Protein AF-A0A4Y7QBK2-F1 (afdb_monomer_lite)

Foldseek 3Di:
DDDDDDDDDDPPPDPVVLVVVLVVQPVCLVVVNFPPPDPVNLVVVCVVCDPVVLCQLQPDDQPLDPLLVVLVVLVVVLVPDPPRDVVSVVVSVVSVVVSVVPSSSLSVLLNSLLSLLNLCPDDDPDPVSVVSVVSSLLVLLCLLQPPSSCVSNDVSNVSSCVVLVPDPVSVVVSVVSVSVNSLVSQCPRDPVSVCVVVVVLVCCVVVPALCSLVPPVVLVNVLVCCVPPNLVVLVVQLLPADPSRQLLSVQVSCCCVVVVDDDPDSVSSSVSSVCVNPPQVLNRLLSSLLNHDLVNLLVCLVVAAAPQPPPPLSVVLVVVSVVDDPPDDDVVSSVSSNLRRNCWDADPQQSHGTHSDPVSCVVCCVVCVVVSVVSNVVVVCVVVPPDPD

Structure (mmCIF, N/CA/C/O backbone):
data_AF-A0A4Y7QBK2-F1
#
_entry.id   AF-A0A4Y7QBK2-F1
#
loop_
_atom_site.group_PDB
_atom_site.id
_atom_site.type_symbol
_atom_site.label_atom_id
_atom_site.label_alt_id
_atom_site.label_comp_id
_atom_site.label_asym_id
_atom_site.label_entity_id
_atom_site.label_seq_id
_atom_site.pdbx_PDB_ins_code
_atom_site.Cartn_x
_atom_site.Cartn_y
_atom_site.Cartn_z
_atom_site.occupancy
_atom_site.B_iso_or_equiv
_atom_site.auth_seq_id
_atom_site.auth_comp_id
_atom_site.auth_asym_id
_atom_site.auth_atom_id
_atom_site.pdbx_PDB_model_num
ATOM 1 N N . MET A 1 1 ? -23.574 -11.463 66.506 1.00 38.19 1 MET A N 1
ATOM 2 C CA . MET A 1 1 ? -23.018 -11.142 65.172 1.00 38.19 1 MET A CA 1
ATOM 3 C C . MET A 1 1 ? -23.576 -12.140 64.168 1.00 38.19 1 MET A C 1
ATOM 5 O O . MET A 1 1 ? -23.161 -13.287 64.180 1.00 38.19 1 MET A O 1
ATOM 9 N N . ILE A 1 2 ? -24.570 -11.736 63.372 1.00 32.25 2 ILE A N 1
ATOM 10 C CA . ILE A 1 2 ? -25.180 -12.556 62.313 1.00 32.25 2 ILE A CA 1
ATOM 11 C C . ILE A 1 2 ? -24.784 -11.908 60.986 1.00 32.25 2 ILE A C 1
ATOM 13 O O . ILE A 1 2 ? -25.242 -10.812 60.662 1.00 32.25 2 ILE A O 1
ATOM 17 N N . THR A 1 3 ? -23.888 -12.548 60.243 1.00 36.47 3 THR A N 1
ATOM 18 C CA . THR A 1 3 ? -23.420 -12.095 58.931 1.00 36.47 3 THR A CA 1
ATOM 19 C C . THR A 1 3 ? -24.475 -12.415 57.871 1.00 36.47 3 THR A C 1
ATOM 21 O O . THR A 1 3 ? -24.649 -13.552 57.438 1.00 36.47 3 THR A O 1
ATOM 24 N N . ARG A 1 4 ? -25.222 -11.389 57.446 1.00 37.47 4 ARG A N 1
ATOM 25 C CA . ARG A 1 4 ? -26.144 -11.468 56.304 1.00 37.47 4 ARG A CA 1
ATOM 26 C C . ARG A 1 4 ? -25.345 -11.596 55.003 1.00 37.47 4 ARG A C 1
ATOM 28 O O . ARG A 1 4 ? -24.789 -10.620 54.508 1.00 37.47 4 ARG A O 1
ATOM 35 N N . SER A 1 5 ? -25.334 -12.801 54.441 1.00 34.50 5 SER A N 1
ATOM 36 C CA . SER A 1 5 ? -24.890 -13.083 53.074 1.00 34.50 5 SER A CA 1
ATOM 37 C C . SER A 1 5 ? -25.795 -12.358 52.065 1.00 34.50 5 SER A C 1
ATOM 39 O O . SER A 1 5 ? -26.968 -12.698 51.893 1.00 34.50 5 SER A O 1
ATOM 41 N N . ARG A 1 6 ? -25.261 -11.318 51.410 1.00 38.34 6 ARG A N 1
ATOM 42 C CA . ARG A 1 6 ? -25.883 -10.674 50.245 1.00 38.34 6 ARG A CA 1
ATOM 43 C C . ARG A 1 6 ? -25.729 -11.606 49.040 1.00 38.34 6 ARG A C 1
ATOM 45 O O . ARG A 1 6 ? -24.693 -11.605 48.380 1.00 38.34 6 ARG A O 1
ATOM 52 N N . ARG A 1 7 ? -26.776 -12.371 48.719 1.00 33.22 7 ARG A N 1
ATOM 53 C CA . ARG A 1 7 ? -26.919 -13.010 47.401 1.00 33.22 7 ARG A CA 1
ATOM 54 C C . ARG A 1 7 ? -27.015 -11.914 46.333 1.00 33.22 7 ARG A C 1
ATOM 56 O O . ARG A 1 7 ? -28.041 -11.246 46.226 1.00 33.22 7 ARG A O 1
ATOM 63 N N . ARG A 1 8 ? -25.947 -11.728 45.550 1.00 33.84 8 ARG A N 1
ATOM 64 C CA . ARG A 1 8 ? -26.003 -11.009 44.268 1.00 33.84 8 ARG A CA 1
ATOM 65 C C . ARG A 1 8 ? -26.983 -11.759 43.362 1.00 33.84 8 ARG A C 1
ATOM 67 O O . ARG A 1 8 ? -26.766 -12.931 43.066 1.00 33.84 8 ARG A O 1
ATOM 74 N N . ARG A 1 9 ? -28.072 -11.102 42.957 1.00 33.62 9 ARG A N 1
ATOM 75 C CA . ARG A 1 9 ? -28.919 -11.581 41.858 1.00 33.62 9 ARG A CA 1
ATOM 76 C C . ARG A 1 9 ? -28.080 -11.498 40.583 1.00 33.62 9 ARG A C 1
ATOM 78 O O . ARG A 1 9 ? -27.661 -10.405 40.217 1.00 33.62 9 ARG A O 1
ATOM 85 N N . GLN A 1 10 ? -27.796 -12.636 39.955 1.00 33.88 10 GLN A N 1
ATOM 86 C CA . GLN A 1 10 ? -27.294 -12.648 38.584 1.00 33.88 10 GLN A CA 1
ATOM 87 C C . GLN A 1 10 ? -28.419 -12.156 37.657 1.00 33.88 10 GLN A C 1
ATOM 89 O O . GLN A 1 10 ? -29.551 -12.625 37.809 1.00 33.88 10 GLN A O 1
ATOM 94 N N . PRO A 1 11 ? -28.152 -11.219 36.734 1.00 37.84 11 PRO A N 1
ATOM 95 C CA . PRO A 1 11 ? -29.126 -10.827 35.725 1.00 37.84 11 PRO A CA 1
ATOM 96 C C . PRO A 1 11 ? -29.320 -11.999 34.754 1.00 37.84 11 PRO A C 1
ATOM 98 O O . PRO A 1 11 ? -28.398 -12.401 34.053 1.00 37.84 11 PRO A O 1
ATOM 101 N N . THR A 1 12 ? -30.515 -12.589 34.744 1.00 39.09 12 THR A N 1
ATOM 102 C CA . THR A 1 12 ? -30.873 -13.731 33.884 1.00 39.09 12 THR A CA 1
ATOM 103 C C . THR A 1 12 ? -31.540 -13.320 32.565 1.00 39.09 12 THR A C 1
ATOM 105 O O . THR A 1 12 ? -32.095 -14.167 31.869 1.00 39.09 12 THR A O 1
ATOM 108 N N . SER A 1 13 ? -31.473 -12.049 32.161 1.00 46.38 13 SER A N 1
ATOM 109 C CA . SER A 1 13 ? -32.094 -11.558 30.923 1.00 46.38 13 SER A CA 1
ATOM 110 C C . SER A 1 13 ? -31.051 -11.153 29.876 1.00 46.38 13 SER A C 1
ATOM 112 O O . SER A 1 13 ? -30.454 -10.092 30.010 1.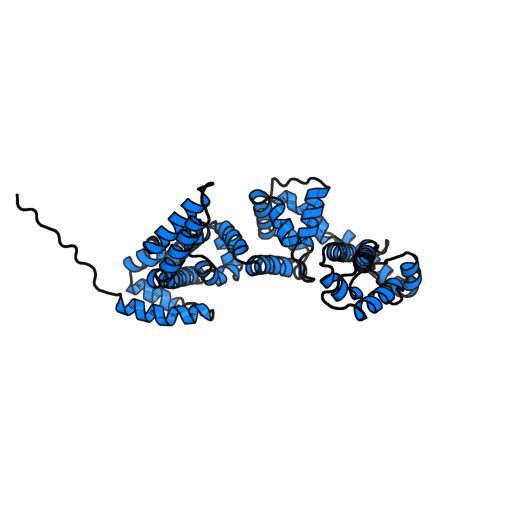00 46.38 13 SER A O 1
ATOM 114 N N . ASN A 1 14 ? -30.841 -12.009 28.861 1.00 47.62 14 ASN A N 1
ATOM 115 C CA . ASN A 1 14 ? -30.604 -11.679 27.429 1.00 47.62 14 ASN A CA 1
ATOM 116 C C . ASN A 1 14 ? -29.777 -12.704 26.634 1.00 47.62 14 ASN A C 1
ATOM 118 O O . ASN A 1 14 ? -29.721 -12.608 25.410 1.00 47.62 14 ASN A O 1
ATOM 122 N N . ILE A 1 15 ? -29.215 -13.738 27.267 1.00 43.50 15 ILE A N 1
ATOM 123 C CA . ILE A 1 15 ? -28.326 -14.703 26.580 1.00 43.50 15 ILE A CA 1
ATOM 124 C C . ILE A 1 15 ? -29.003 -15.366 25.359 1.00 43.50 15 ILE A C 1
ATOM 126 O O . ILE A 1 15 ? -28.366 -15.586 24.328 1.00 43.50 15 ILE A O 1
ATOM 130 N N . ALA A 1 16 ? -30.310 -15.643 25.429 1.00 40.91 16 ALA A N 1
ATOM 131 C CA . ALA A 1 16 ? -31.056 -16.256 24.326 1.00 40.91 16 ALA A CA 1
ATOM 132 C C . ALA A 1 16 ? -31.271 -15.315 23.121 1.00 40.91 16 ALA A C 1
ATOM 134 O O . ALA A 1 16 ? -31.260 -15.777 21.979 1.00 40.91 16 ALA A O 1
ATOM 135 N N . THR A 1 17 ? -31.434 -14.009 23.359 1.00 47.69 17 THR A N 1
ATOM 136 C CA . THR A 1 17 ? -31.611 -12.990 22.310 1.00 47.69 17 THR A CA 1
ATOM 137 C C . THR A 1 17 ? -30.287 -12.715 21.607 1.00 47.69 17 THR A C 1
ATOM 139 O O . THR A 1 17 ? -30.229 -12.729 20.377 1.00 47.69 17 THR A O 1
ATOM 142 N N . SER A 1 18 ? -29.199 -12.596 22.375 1.00 45.06 18 SER A N 1
ATOM 143 C CA . SER A 1 18 ? -27.847 -12.446 21.835 1.00 45.06 18 SER A CA 1
ATOM 144 C C . SER A 1 18 ? -27.492 -13.619 20.921 1.00 45.06 18 SER A C 1
ATOM 146 O O . SER A 1 18 ? -27.051 -13.406 19.801 1.00 45.06 18 SER A O 1
ATOM 148 N N . ARG A 1 19 ? -27.793 -14.868 21.303 1.00 47.50 19 ARG A N 1
ATOM 149 C CA . ARG A 1 19 ? -27.455 -16.048 20.482 1.00 47.50 19 ARG A CA 1
ATOM 150 C C . ARG A 1 19 ? -28.099 -16.047 19.086 1.00 47.50 19 ARG A C 1
ATOM 152 O O . ARG A 1 19 ? -27.470 -16.515 18.138 1.00 47.50 19 ARG A O 1
ATOM 159 N N . LYS A 1 20 ? -29.320 -15.514 18.945 1.00 52.66 20 LYS A N 1
ATOM 160 C CA . LYS A 1 20 ? -30.003 -15.373 17.643 1.00 52.66 20 LYS A CA 1
ATOM 161 C C . LYS A 1 20 ? -29.404 -14.254 16.789 1.00 52.66 20 LYS A C 1
ATOM 163 O O . LYS A 1 20 ? -29.222 -14.449 15.596 1.00 52.66 20 LYS A O 1
ATOM 168 N N . ILE A 1 21 ? -29.050 -13.122 17.400 1.00 53.66 21 ILE A N 1
ATOM 169 C CA . ILE A 1 21 ? -28.372 -12.012 16.709 1.00 53.66 21 ILE A CA 1
ATOM 170 C C . ILE A 1 21 ? -26.998 -12.474 16.198 1.00 53.66 21 ILE A C 1
ATOM 172 O O . ILE A 1 21 ? -26.663 -12.267 15.034 1.00 53.66 21 ILE A O 1
ATOM 176 N N . LEU A 1 22 ? -26.243 -13.185 17.040 1.00 53.84 22 LEU A N 1
ATOM 177 C CA . LEU A 1 22 ? -24.890 -13.664 16.744 1.00 53.84 22 LEU A CA 1
ATOM 178 C C . LEU A 1 22 ? -24.857 -14.712 15.611 1.00 53.84 22 LEU A C 1
ATOM 180 O O . LEU A 1 22 ? -23.899 -14.740 14.842 1.00 53.84 22 LEU A O 1
ATOM 184 N N . THR A 1 23 ? -25.899 -15.541 15.460 1.00 55.97 23 THR A N 1
ATOM 185 C CA . THR A 1 23 ? -25.953 -16.590 14.417 1.00 55.97 23 THR A CA 1
ATOM 186 C C . THR A 1 23 ? -26.227 -16.047 13.016 1.00 55.97 23 THR A C 1
ATOM 188 O O . THR A 1 23 ? -25.719 -16.606 12.048 1.00 55.97 23 THR A O 1
ATOM 191 N N . SER A 1 24 ? -26.980 -14.953 12.884 1.00 58.97 24 SER A N 1
ATOM 192 C CA . SER A 1 24 ? -27.168 -14.261 11.600 1.00 58.97 24 SER A CA 1
ATOM 193 C C . SER A 1 24 ? -26.052 -13.265 11.284 1.00 58.97 24 SER A C 1
ATOM 195 O O . SER A 1 24 ? -25.791 -12.998 10.116 1.00 58.97 24 SER A O 1
ATOM 197 N N . HIS A 1 25 ? -25.392 -12.721 12.310 1.00 61.09 25 HIS A N 1
ATOM 198 C CA . HIS A 1 25 ? -24.389 -11.671 12.157 1.00 61.09 25 HIS A CA 1
ATOM 199 C C . HIS A 1 25 ? -23.137 -12.134 11.419 1.00 61.09 25 HIS A C 1
ATOM 201 O O . HIS A 1 25 ? -22.712 -11.518 10.449 1.00 61.09 25 HIS A O 1
ATOM 207 N N . PHE A 1 26 ? -22.552 -13.236 11.884 1.00 60.88 26 PHE A N 1
ATOM 208 C CA . PHE A 1 26 ? -21.261 -13.698 11.391 1.00 60.88 26 PHE A CA 1
ATOM 209 C C . PHE A 1 26 ? -21.273 -14.021 9.882 1.00 60.88 26 PHE A C 1
ATOM 211 O O . PHE A 1 26 ? -20.387 -13.536 9.182 1.00 60.88 26 PHE A O 1
ATOM 218 N N . PRO A 1 27 ? -22.291 -14.718 9.329 1.00 62.53 27 PRO A N 1
ATOM 219 C CA . PRO A 1 27 ? -22.393 -14.912 7.883 1.00 62.53 27 PRO A CA 1
ATOM 220 C C . PRO A 1 27 ? -22.555 -13.609 7.096 1.00 62.53 27 PRO A C 1
ATOM 222 O O . PRO A 1 27 ? -21.986 -13.497 6.016 1.00 62.53 27 PRO A O 1
ATOM 225 N N . LEU A 1 28 ? -23.316 -12.637 7.619 1.00 62.62 28 LEU A N 1
ATOM 226 C CA . LEU A 1 28 ? -23.508 -11.337 6.969 1.00 62.62 28 LEU A CA 1
ATOM 227 C C . LEU A 1 28 ? -22.185 -10.573 6.904 1.00 62.62 28 LEU A C 1
ATOM 229 O O . LEU A 1 28 ? -21.773 -10.161 5.820 1.00 62.62 28 LEU A O 1
ATOM 233 N N . HIS A 1 29 ? -21.465 -10.506 8.024 1.00 64.12 29 HIS A N 1
ATOM 234 C CA . HIS A 1 29 ? -20.150 -9.885 8.064 1.00 64.12 29 HIS A CA 1
ATOM 235 C C . HIS A 1 29 ? -19.181 -10.554 7.069 1.00 64.12 29 HIS A C 1
ATOM 237 O O . HIS A 1 29 ? -18.544 -9.876 6.267 1.00 64.12 29 HIS A O 1
ATOM 243 N N . GLN A 1 30 ? -19.127 -11.893 7.035 1.00 57.00 30 GLN A N 1
ATOM 244 C CA . GLN A 1 30 ? -18.245 -12.640 6.125 1.00 57.00 30 GLN A CA 1
ATOM 245 C C . GLN A 1 30 ? -18.500 -12.376 4.635 1.00 57.00 30 GLN A C 1
ATOM 247 O O . GLN A 1 30 ? -17.576 -12.489 3.829 1.00 57.00 30 GLN A O 1
ATOM 252 N N . VAL A 1 31 ? -19.730 -12.026 4.247 1.00 50.41 31 VAL A N 1
ATOM 253 C CA . VAL A 1 31 ? -20.055 -11.653 2.858 1.00 50.41 31 VAL A CA 1
ATOM 254 C C . VAL A 1 31 ? -19.944 -10.144 2.604 1.00 50.41 31 VAL A C 1
ATOM 256 O O . VAL A 1 31 ? -20.394 -9.661 1.566 1.00 50.41 31 VAL A O 1
ATOM 259 N N . GLY A 1 32 ? -19.345 -9.393 3.534 1.00 47.16 32 GLY A N 1
ATOM 260 C CA . GLY A 1 32 ? -19.193 -7.939 3.452 1.00 47.16 32 GLY A CA 1
ATOM 261 C C . GLY A 1 32 ? -20.499 -7.171 3.670 1.00 47.16 32 GLY A C 1
ATOM 262 O O . GLY A 1 32 ? -20.589 -5.992 3.327 1.00 47.16 32 GLY A O 1
ATOM 263 N N . LEU A 1 33 ? -21.526 -7.831 4.212 1.00 48.09 33 LEU A N 1
ATOM 264 C CA . LEU A 1 33 ? -22.765 -7.204 4.652 1.00 48.09 33 LEU A CA 1
ATOM 265 C C . LEU A 1 33 ? -22.628 -6.890 6.141 1.00 48.09 33 LEU A C 1
ATOM 267 O O . LEU A 1 33 ? -22.992 -7.680 7.006 1.00 48.09 33 LEU A O 1
ATOM 271 N N . PHE A 1 34 ? -22.090 -5.711 6.433 1.00 58.44 34 PHE A N 1
ATOM 272 C CA . PHE A 1 34 ? -22.101 -5.151 7.782 1.00 58.44 34 PHE A CA 1
ATOM 273 C C . PHE A 1 34 ? -23.536 -5.093 8.310 1.00 58.44 34 PHE A C 1
ATOM 275 O O . PHE A 1 34 ? -24.490 -5.051 7.523 1.00 58.44 34 PHE A O 1
ATOM 282 N N . ILE A 1 35 ? -23.712 -5.035 9.632 1.00 61.97 35 ILE A N 1
ATOM 283 C CA . ILE A 1 35 ? -24.992 -4.602 10.196 1.00 61.97 35 ILE A CA 1
ATOM 284 C C . ILE A 1 35 ? -25.321 -3.223 9.608 1.00 61.97 35 ILE A C 1
ATOM 286 O O . ILE A 1 35 ? -24.827 -2.185 10.038 1.00 61.97 35 ILE A O 1
ATOM 290 N N . GLN A 1 36 ? -26.166 -3.217 8.580 1.00 59.84 36 GLN A N 1
ATOM 291 C CA . GLN A 1 36 ? -26.750 -2.018 8.006 1.00 59.84 36 GLN A CA 1
ATOM 292 C C . GLN A 1 36 ? -27.896 -1.602 8.924 1.00 59.84 36 GLN A C 1
ATOM 294 O O . GLN A 1 36 ? -29.076 -1.715 8.583 1.00 59.84 36 GLN A O 1
ATOM 299 N N . LEU A 1 37 ? -27.551 -1.176 10.141 1.00 70.12 37 LEU A N 1
ATOM 300 C CA . LEU A 1 37 ? -28.451 -0.307 10.877 1.00 70.12 37 LEU A CA 1
ATOM 301 C C . LEU A 1 37 ? -28.399 1.020 10.140 1.00 70.12 37 LEU A C 1
ATOM 303 O O . LEU A 1 37 ? -27.436 1.775 10.253 1.00 70.12 37 LEU A O 1
ATOM 307 N N . ASP A 1 38 ? -29.431 1.274 9.340 1.00 80.56 38 ASP A N 1
ATOM 308 C CA . ASP A 1 38 ? -29.695 2.634 8.909 1.00 80.56 38 ASP A CA 1
ATOM 309 C C . ASP A 1 38 ? -29.781 3.553 10.152 1.00 80.56 38 ASP A C 1
ATOM 311 O O . ASP A 1 38 ? -30.074 3.073 11.260 1.00 80.56 38 ASP A O 1
ATOM 315 N N . PRO A 1 39 ? -29.524 4.864 10.002 1.00 84.12 39 PRO A N 1
ATOM 316 C CA . PRO A 1 39 ? -29.501 5.784 11.136 1.00 84.12 39 PRO A CA 1
ATOM 317 C C . PRO A 1 39 ? -30.752 5.702 12.022 1.00 84.12 39 PRO A C 1
ATOM 319 O O . PRO A 1 39 ? -30.639 5.762 13.243 1.00 84.12 39 PRO A O 1
ATOM 322 N N . SER A 1 40 ? -31.933 5.465 11.435 1.00 86.75 40 SER A N 1
ATOM 323 C CA . SER A 1 40 ? -33.191 5.378 12.186 1.00 86.75 40 SER A CA 1
ATOM 324 C C . SER A 1 40 ? -33.262 4.143 13.089 1.00 86.75 40 SER A C 1
ATOM 326 O O . SER A 1 40 ? -33.734 4.224 14.223 1.00 86.75 40 SER A O 1
ATOM 328 N N . ARG A 1 41 ? -32.736 2.998 12.640 1.00 87.00 41 ARG A N 1
ATOM 329 C CA . ARG A 1 41 ? -32.658 1.786 13.469 1.00 87.00 41 ARG A CA 1
ATOM 330 C C . ARG A 1 41 ? -31.622 1.917 14.574 1.00 87.00 41 ARG A C 1
ATOM 332 O O . ARG A 1 41 ? -31.854 1.422 15.674 1.00 87.00 41 ARG A O 1
ATOM 339 N N . LEU A 1 42 ? -30.501 2.581 14.294 1.00 89.50 42 LEU A N 1
ATOM 340 C CA . LEU A 1 42 ? -29.463 2.837 15.289 1.00 89.50 42 LEU A CA 1
ATOM 341 C C . LEU A 1 42 ? -29.989 3.759 16.400 1.00 89.50 42 LEU A C 1
ATOM 343 O O . LEU A 1 42 ? -29.831 3.447 17.578 1.00 89.50 42 LEU A O 1
ATOM 347 N N . GLN A 1 43 ? -30.706 4.822 16.026 1.00 90.44 43 GLN A N 1
ATOM 348 C CA . GLN A 1 43 ? -31.422 5.700 16.956 1.00 90.44 43 GLN A CA 1
ATOM 349 C C . GLN A 1 43 ? -32.440 4.933 17.800 1.00 90.44 43 GLN A C 1
ATOM 351 O O . GLN A 1 43 ? -32.427 5.046 19.021 1.00 90.44 43 GLN A O 1
ATOM 356 N N . ALA A 1 44 ? -33.304 4.131 17.168 1.00 91.81 44 ALA A N 1
ATOM 357 C CA . ALA A 1 44 ? -34.321 3.358 17.878 1.00 91.81 44 ALA A CA 1
ATOM 358 C C . ALA A 1 44 ? -33.693 2.376 18.880 1.00 91.81 44 ALA A C 1
ATOM 360 O O . ALA A 1 44 ? -34.166 2.252 20.006 1.00 91.81 44 ALA A O 1
ATOM 361 N N . MET A 1 45 ? -32.595 1.722 18.491 1.00 92.75 45 MET A N 1
ATOM 362 C CA . MET A 1 45 ? -31.842 0.826 19.364 1.00 92.75 45 MET A CA 1
ATOM 363 C C . MET A 1 45 ? -31.268 1.571 20.578 1.00 92.75 45 MET A C 1
ATOM 365 O O . MET A 1 45 ? -31.402 1.092 21.702 1.00 92.75 45 MET A O 1
ATOM 369 N N . MET A 1 46 ? -30.667 2.744 20.368 1.00 94.81 46 MET A N 1
ATOM 370 C CA . MET A 1 46 ? -30.119 3.567 21.451 1.00 94.81 46 MET A CA 1
ATOM 371 C C . MET A 1 46 ? -31.208 4.139 22.361 1.00 94.81 46 MET A C 1
ATOM 373 O O . MET A 1 46 ? -31.034 4.160 23.576 1.00 94.81 46 MET A O 1
ATOM 377 N N . ALA A 1 47 ? -32.347 4.550 21.801 1.00 94.00 47 ALA A N 1
ATOM 378 C CA . ALA A 1 47 ? -33.483 5.053 22.566 1.00 94.00 47 ALA A CA 1
ATOM 379 C C . ALA A 1 47 ? -34.096 3.968 23.466 1.00 94.00 47 ALA A C 1
ATOM 381 O O . ALA A 1 47 ? -34.374 4.231 24.633 1.00 94.00 47 ALA A O 1
ATOM 382 N N . GLU A 1 48 ? -34.260 2.749 22.946 1.00 96.19 48 GLU A N 1
ATOM 383 C CA . GLU A 1 48 ? -34.786 1.610 23.709 1.00 96.19 48 GLU A CA 1
ATOM 384 C C . GLU A 1 48 ? -33.788 1.124 24.771 1.00 96.19 48 GLU A C 1
ATOM 386 O O . GLU A 1 48 ? -34.165 0.801 25.895 1.00 96.19 48 GLU A O 1
ATOM 391 N N . GLY A 1 49 ? -32.499 1.075 24.425 1.00 93.06 49 GLY A N 1
ATOM 392 C CA . GLY A 1 49 ? -31.445 0.624 25.332 1.00 93.06 49 GLY A CA 1
ATOM 393 C C . GLY A 1 49 ? -31.038 1.650 26.395 1.00 93.06 49 GLY A C 1
ATOM 394 O O . GLY A 1 49 ? -30.477 1.275 27.427 1.00 93.06 49 GLY A O 1
ATOM 395 N N . GLY A 1 50 ? -31.311 2.934 26.154 1.00 95.44 50 GLY A N 1
ATOM 396 C CA . GLY A 1 50 ? -31.001 4.034 27.059 1.00 95.44 50 GLY A CA 1
ATOM 397 C C . GLY A 1 50 ? -29.516 4.132 27.426 1.00 95.44 50 GLY A C 1
ATOM 398 O O . GLY A 1 50 ? -28.621 3.769 26.659 1.00 95.44 50 GLY A O 1
ATOM 399 N N . SER A 1 51 ? -29.249 4.624 28.640 1.00 95.38 51 SER A N 1
ATOM 400 C CA . SER A 1 51 ? -27.887 4.824 29.154 1.00 95.38 51 SER A CA 1
ATOM 401 C C . SER A 1 51 ? -27.090 3.529 29.296 1.00 95.38 51 SER A C 1
ATOM 403 O O . SER A 1 51 ? -25.871 3.553 29.154 1.00 95.38 51 SER A O 1
ATOM 405 N N . ASP A 1 52 ? -27.761 2.411 29.574 1.00 96.12 52 ASP A N 1
ATOM 406 C CA . ASP A 1 52 ? -27.100 1.124 29.804 1.00 96.12 52 ASP A CA 1
ATOM 407 C C . ASP A 1 52 ? -26.512 0.577 28.500 1.00 96.12 52 ASP A C 1
ATOM 409 O O . ASP A 1 52 ? -25.383 0.083 28.479 1.00 96.12 52 ASP A O 1
ATOM 413 N N . LEU A 1 53 ? -27.242 0.715 27.387 1.00 94.25 53 LEU A N 1
ATOM 414 C CA . LEU A 1 53 ? -26.736 0.314 26.079 1.00 94.25 53 LEU A CA 1
ATOM 415 C C . LEU A 1 53 ? -25.643 1.263 25.571 1.00 94.25 53 LEU A C 1
ATOM 417 O O . LEU A 1 53 ? -24.662 0.791 24.997 1.00 94.25 53 LEU A O 1
ATOM 421 N N . GLU A 1 54 ? -25.777 2.575 25.810 1.00 95.94 54 GLU A N 1
ATOM 422 C CA . GLU A 1 54 ? -24.708 3.537 25.503 1.00 95.94 54 GLU A CA 1
ATOM 423 C C . GLU A 1 54 ? -23.420 3.167 26.244 1.00 95.94 54 GLU A C 1
ATOM 425 O O . GLU A 1 54 ? -22.363 3.049 25.617 1.00 95.94 54 GLU A O 1
ATOM 430 N N . ALA A 1 55 ? -23.521 2.910 27.552 1.00 96.50 55 ALA A N 1
ATOM 431 C CA . ALA A 1 55 ? -22.387 2.507 28.367 1.00 96.50 55 ALA A CA 1
ATOM 432 C C . ALA A 1 55 ? -21.747 1.225 27.819 1.00 96.50 55 ALA A C 1
ATOM 434 O O . ALA A 1 55 ? -20.546 1.203 27.562 1.00 96.50 55 ALA A O 1
ATOM 435 N N . PHE A 1 56 ? -22.549 0.194 27.547 1.00 94.62 56 PHE A N 1
ATOM 436 C CA . PHE A 1 56 ? -22.073 -1.084 27.022 1.00 94.62 56 PHE A CA 1
ATOM 437 C C . PHE A 1 56 ? -21.352 -0.962 25.665 1.00 94.62 56 PHE A C 1
ATOM 439 O O . PHE A 1 56 ? -20.276 -1.531 25.467 1.00 94.62 56 PHE A O 1
ATOM 446 N N . LEU A 1 57 ? -21.931 -0.222 24.713 1.00 94.44 57 LEU A N 1
ATOM 447 C CA . LEU A 1 57 ? -21.401 -0.128 23.349 1.00 94.44 57 LEU A CA 1
ATOM 448 C C . LEU A 1 57 ? -20.202 0.816 23.231 1.00 94.44 57 LEU A C 1
ATOM 450 O O . LEU A 1 57 ? -19.289 0.545 22.443 1.00 94.44 57 LEU A O 1
ATOM 454 N N . LEU A 1 58 ? -20.216 1.926 23.974 1.00 95.88 58 LEU A N 1
ATOM 455 C CA . LEU A 1 58 ? -19.310 3.052 23.746 1.00 95.88 58 LEU A CA 1
ATOM 456 C C . LEU A 1 58 ? -18.314 3.273 24.889 1.00 95.88 58 LEU A C 1
ATOM 458 O O . LEU A 1 58 ? -17.153 3.589 24.614 1.00 95.88 58 LEU A O 1
ATOM 462 N N . ASP A 1 59 ? -18.704 3.051 26.145 1.00 95.75 59 ASP A N 1
ATOM 463 C CA . ASP A 1 59 ? -17.905 3.473 27.306 1.00 95.75 59 ASP A CA 1
ATOM 464 C C . ASP A 1 59 ? -17.172 2.310 27.999 1.00 95.75 59 ASP A C 1
ATOM 466 O O . ASP A 1 59 ? -15.980 2.407 28.301 1.00 95.75 59 ASP A O 1
ATOM 470 N N . GLU A 1 60 ? -17.842 1.180 28.218 1.00 94.94 60 GLU A N 1
ATOM 471 C CA . GLU A 1 60 ? -17.294 0.017 28.921 1.00 94.94 60 GLU A CA 1
ATOM 472 C C . GLU A 1 60 ? -16.232 -0.690 28.076 1.00 94.94 60 GLU A C 1
ATOM 474 O O . GLU A 1 60 ? -16.384 -0.765 26.865 1.00 94.94 60 GLU A O 1
ATOM 479 N N . PRO A 1 61 ? -15.136 -1.225 28.635 1.00 92.31 61 PRO A N 1
ATOM 480 C CA . PRO A 1 61 ? -14.180 -2.011 27.854 1.00 92.31 61 PRO A CA 1
ATOM 481 C C . PRO A 1 61 ? -14.849 -3.271 27.283 1.00 92.31 61 PRO A C 1
ATOM 483 O O . PRO A 1 61 ? -15.631 -3.917 27.975 1.00 92.31 61 PRO A O 1
ATOM 486 N N . VAL A 1 62 ? -14.525 -3.646 26.037 1.00 90.69 62 VAL A N 1
ATOM 487 C CA . VAL A 1 62 ? -15.053 -4.894 25.460 1.00 90.69 62 VAL A CA 1
ATOM 488 C C . VAL A 1 62 ? -14.593 -6.082 26.295 1.00 90.69 62 VAL A C 1
ATOM 490 O O . VAL A 1 62 ? -13.407 -6.215 26.621 1.00 90.69 62 VAL A O 1
ATOM 493 N N . ASP A 1 63 ? -15.538 -6.945 26.659 1.00 90.06 63 ASP A N 1
ATOM 494 C CA . ASP A 1 63 ? -15.190 -8.183 27.328 1.00 90.06 63 ASP A CA 1
ATOM 495 C C . ASP A 1 63 ? -14.638 -9.176 26.310 1.00 90.06 63 ASP A C 1
ATOM 497 O O . ASP A 1 63 ? -15.350 -9.754 25.495 1.00 90.06 63 ASP A O 1
ATOM 501 N N . VAL A 1 64 ? -13.325 -9.337 26.360 1.00 89.44 64 VAL A N 1
ATOM 502 C CA . VAL A 1 64 ? -12.569 -10.230 25.489 1.00 89.44 64 VAL A CA 1
ATOM 503 C C . VAL A 1 64 ? -12.548 -11.681 25.983 1.00 89.44 64 VAL A C 1
ATOM 505 O O . VAL A 1 64 ? -11.977 -12.540 25.321 1.00 89.44 64 VAL A O 1
ATOM 508 N N . GLY A 1 65 ? -13.136 -11.960 27.148 1.00 89.75 65 GLY A N 1
ATOM 509 C CA . GLY A 1 65 ? -13.119 -13.284 27.762 1.00 89.75 65 GLY A CA 1
ATOM 510 C C . GLY A 1 65 ? -11.781 -13.630 28.442 1.00 89.75 65 GLY A C 1
ATOM 511 O O . GLY A 1 65 ? -10.724 -13.076 28.117 1.00 89.75 65 GLY A O 1
ATOM 512 N N . PRO A 1 66 ? -11.794 -14.532 29.440 1.00 90.19 66 PRO A N 1
ATOM 513 C CA . PRO A 1 66 ? -10.599 -14.887 30.204 1.00 90.19 66 PRO A CA 1
ATOM 514 C C . PRO A 1 66 ? -9.571 -15.663 29.370 1.00 90.19 66 PRO A C 1
ATOM 516 O O . PRO A 1 66 ? -8.377 -15.428 29.524 1.00 90.19 66 PRO A O 1
ATOM 519 N N . TRP A 1 67 ? -10.016 -16.535 28.458 1.00 89.88 67 TRP A N 1
ATOM 520 C CA . TRP A 1 67 ? -9.120 -17.363 27.645 1.00 89.88 67 TRP A CA 1
ATOM 521 C C . TRP A 1 67 ? -8.303 -16.549 26.647 1.00 89.88 67 TRP A C 1
ATOM 523 O O . TRP A 1 67 ? -7.110 -16.791 26.519 1.00 89.88 67 TRP A O 1
ATOM 533 N N . ARG A 1 68 ? -8.888 -15.530 26.004 1.00 90.75 68 ARG A N 1
ATOM 534 C CA . ARG A 1 68 ? -8.129 -14.646 25.103 1.00 90.75 68 ARG A CA 1
ATOM 535 C C . ARG A 1 68 ? -7.144 -13.759 25.858 1.00 90.75 68 ARG A C 1
ATOM 537 O O . ARG A 1 68 ? -6.038 -13.547 25.376 1.00 90.75 68 ARG A O 1
ATOM 544 N N . ARG A 1 69 ? -7.503 -13.277 27.059 1.00 92.44 69 ARG A N 1
ATOM 545 C CA . ARG A 1 69 ? -6.546 -12.559 27.929 1.00 92.44 69 ARG A CA 1
ATOM 546 C C . ARG A 1 69 ? -5.373 -13.451 28.309 1.00 92.44 69 ARG A C 1
ATOM 548 O O . ARG A 1 69 ? -4.241 -12.985 28.297 1.00 92.44 69 ARG A O 1
ATOM 555 N N . TYR A 1 70 ? -5.659 -14.707 28.640 1.00 94.19 70 TYR A N 1
ATOM 556 C CA . TYR A 1 70 ? -4.640 -15.678 29.005 1.00 94.19 70 TYR A CA 1
ATOM 557 C C . TYR A 1 70 ? -3.744 -16.045 27.817 1.00 94.19 70 TYR A C 1
ATOM 559 O O . TYR A 1 70 ? -2.528 -16.015 27.960 1.00 94.19 70 TYR A O 1
ATOM 567 N N . ALA A 1 71 ? -4.325 -16.279 26.635 1.00 93.06 71 ALA A N 1
ATOM 568 C CA . ALA A 1 71 ? -3.581 -16.506 25.397 1.00 93.06 71 ALA A CA 1
ATOM 569 C C . ALA A 1 71 ? -2.637 -15.338 25.082 1.00 93.06 71 ALA A C 1
ATOM 571 O O . ALA A 1 71 ? -1.450 -15.555 24.866 1.00 93.06 71 ALA A O 1
ATOM 572 N N . TYR A 1 72 ? -3.145 -14.101 25.149 1.00 93.56 72 TYR A N 1
ATOM 573 C CA . TYR A 1 72 ? -2.328 -12.903 24.960 1.00 93.56 72 TYR A CA 1
ATOM 574 C C . TYR A 1 72 ? -1.182 -12.830 25.977 1.00 93.56 72 TYR A C 1
ATOM 576 O O . TYR A 1 72 ? -0.053 -12.528 25.609 1.00 93.56 72 TYR A O 1
ATOM 584 N N . GLN A 1 73 ? -1.447 -13.105 27.258 1.00 95.94 73 GLN A N 1
ATOM 585 C CA . GLN A 1 73 ? -0.410 -13.084 28.294 1.00 95.94 73 GLN A CA 1
ATOM 586 C C . GLN A 1 73 ? 0.682 -14.121 28.028 1.00 95.94 73 GLN A C 1
ATOM 588 O O . GLN A 1 73 ? 1.846 -13.740 28.015 1.00 95.94 73 GLN A O 1
ATOM 593 N N . ILE A 1 74 ? 0.315 -15.373 27.734 1.00 96.12 74 ILE A N 1
ATOM 594 C CA . ILE A 1 74 ? 1.291 -16.425 27.420 1.00 96.12 74 ILE A CA 1
ATOM 595 C C . ILE A 1 74 ? 2.122 -16.050 26.197 1.00 96.12 74 ILE A C 1
ATOM 597 O O . ILE A 1 74 ? 3.339 -16.161 26.245 1.00 96.12 74 ILE A O 1
ATOM 601 N N . GLU A 1 75 ? 1.500 -15.575 25.119 1.00 93.56 75 GLU A N 1
ATOM 602 C CA . GLU A 1 75 ? 2.244 -15.166 23.926 1.00 93.56 75 GLU A CA 1
ATOM 603 C C . GLU A 1 75 ? 3.241 -14.041 24.247 1.00 93.56 75 GLU A C 1
ATOM 605 O O . GLU A 1 75 ? 4.397 -14.101 23.836 1.00 93.56 75 GLU A O 1
ATOM 610 N N . ARG A 1 76 ? 2.833 -13.040 25.043 1.00 93.38 76 ARG A N 1
ATOM 611 C CA . ARG A 1 76 ? 3.740 -11.971 25.489 1.00 93.38 76 ARG A CA 1
ATOM 612 C C . ARG A 1 76 ? 4.852 -12.485 26.404 1.00 93.38 76 ARG A C 1
ATOM 614 O O . ARG A 1 76 ? 5.931 -11.899 26.382 1.00 93.38 76 ARG A O 1
ATOM 621 N N . ASP A 1 77 ? 4.588 -13.495 27.225 1.00 94.81 77 ASP A N 1
ATOM 622 C CA . ASP A 1 77 ? 5.587 -14.092 28.111 1.00 94.81 77 ASP A CA 1
ATOM 623 C C . ASP A 1 77 ? 6.618 -14.880 27.287 1.00 94.81 77 ASP A C 1
ATOM 625 O O . ASP A 1 77 ? 7.812 -14.625 27.425 1.00 94.81 77 ASP A O 1
ATOM 629 N N . VAL A 1 78 ? 6.167 -15.702 26.330 1.00 93.00 78 VAL A N 1
ATOM 630 C CA . VAL A 1 78 ? 7.023 -16.442 25.381 1.00 93.00 78 VAL A CA 1
ATOM 631 C C . VAL A 1 78 ? 7.853 -15.504 24.502 1.00 93.00 78 VAL A C 1
ATOM 633 O O . VAL A 1 78 ? 9.026 -15.760 24.264 1.00 93.00 78 VAL A O 1
ATOM 636 N N . GLU A 1 79 ? 7.287 -14.396 24.019 1.00 85.88 79 GLU A N 1
ATOM 637 C CA . GLU A 1 79 ? 8.041 -13.425 23.212 1.00 85.88 79 GLU A CA 1
ATOM 638 C C . GLU A 1 79 ? 9.117 -12.662 24.001 1.00 85.88 79 GLU A C 1
ATOM 640 O O . GLU A 1 79 ? 10.067 -12.152 23.404 1.00 85.88 79 GLU A O 1
ATOM 645 N N . ARG A 1 80 ? 8.946 -12.509 25.320 1.00 88.81 80 ARG A N 1
ATOM 646 C CA . ARG A 1 80 ? 9.900 -11.793 26.185 1.00 88.81 80 ARG A CA 1
ATOM 647 C C . ARG A 1 80 ? 10.990 -12.693 26.739 1.00 88.81 80 ARG A C 1
ATOM 649 O O . ARG A 1 80 ? 12.026 -12.170 27.144 1.00 88.81 80 ARG A O 1
ATOM 656 N N . ASP A 1 81 ? 10.731 -13.989 26.816 1.00 92.38 81 ASP A N 1
ATOM 657 C CA . ASP A 1 81 ? 11.683 -14.959 27.320 1.00 92.38 81 ASP A CA 1
ATOM 658 C C . ASP A 1 81 ? 12.658 -15.368 26.206 1.00 92.38 81 ASP A C 1
ATOM 660 O O . ASP A 1 81 ? 12.294 -16.003 25.218 1.00 92.38 81 ASP A O 1
ATOM 664 N N . GLU A 1 82 ? 13.920 -14.961 26.352 1.00 89.00 82 GLU A N 1
ATOM 665 C CA . GLU A 1 82 ? 14.985 -15.301 25.403 1.00 89.00 82 GLU A CA 1
ATOM 666 C C . GLU A 1 82 ? 15.341 -16.798 25.437 1.00 89.00 82 GLU A C 1
ATOM 668 O O . GLU A 1 82 ? 15.921 -17.301 24.471 1.00 89.00 82 GLU A O 1
ATOM 673 N N . GLU A 1 83 ? 14.995 -17.500 26.523 1.00 90.62 83 GLU A N 1
ATOM 674 C CA . GLU A 1 83 ? 15.204 -18.939 26.697 1.00 90.62 83 GLU A CA 1
ATOM 675 C C . GLU A 1 83 ? 13.996 -19.776 26.249 1.00 90.62 83 GLU A C 1
ATOM 677 O O . GLU A 1 83 ? 14.118 -21.000 26.210 1.00 90.62 83 GLU A O 1
ATOM 682 N N . ALA A 1 84 ? 12.875 -19.148 25.861 1.00 86.94 84 ALA A N 1
ATOM 683 C CA . ALA A 1 84 ? 11.674 -19.863 25.433 1.00 86.94 84 ALA A CA 1
ATOM 684 C C . ALA A 1 84 ? 11.966 -20.827 24.278 1.00 86.94 84 ALA A C 1
ATOM 686 O O . ALA A 1 84 ? 12.463 -20.435 23.207 1.00 86.94 84 ALA A O 1
ATOM 687 N N . ASP A 1 85 ? 11.605 -22.088 24.488 1.00 90.25 85 ASP A N 1
ATOM 688 C CA . ASP A 1 85 ? 11.848 -23.161 23.538 1.00 90.25 85 ASP A CA 1
ATOM 689 C C . ASP A 1 85 ? 10.622 -23.436 22.649 1.00 90.25 85 ASP A C 1
ATOM 691 O O . ASP A 1 85 ? 9.680 -22.640 22.548 1.00 90.25 85 ASP A O 1
ATOM 695 N N . ASP A 1 86 ? 10.672 -24.530 21.892 1.00 93.06 86 ASP A N 1
ATOM 696 C CA . ASP A 1 86 ? 9.566 -24.897 21.014 1.00 93.06 86 ASP A CA 1
ATOM 697 C C . ASP A 1 86 ? 8.346 -25.406 21.805 1.00 93.06 86 ASP A C 1
ATOM 699 O O . ASP A 1 86 ? 7.220 -25.177 21.360 1.00 93.06 86 ASP A O 1
ATOM 703 N N . ASP A 1 87 ? 8.529 -26.013 22.984 1.00 93.50 87 ASP A N 1
ATOM 704 C CA . ASP A 1 87 ? 7.430 -26.508 23.822 1.00 93.50 87 ASP A CA 1
ATOM 705 C C . ASP A 1 87 ? 6.615 -25.339 24.398 1.00 93.50 87 ASP A C 1
ATOM 707 O O . ASP A 1 87 ? 5.379 -25.376 24.381 1.00 93.50 87 ASP A O 1
ATOM 711 N N . ASP A 1 88 ? 7.278 -24.252 24.806 1.00 94.25 88 ASP A N 1
ATOM 712 C CA . ASP A 1 88 ? 6.615 -23.014 25.234 1.00 94.25 88 ASP A CA 1
ATOM 713 C C . ASP A 1 88 ? 5.747 -22.412 24.117 1.00 94.25 88 ASP A C 1
ATOM 715 O O . ASP A 1 88 ? 4.602 -21.994 24.338 1.00 94.25 88 ASP A O 1
ATOM 719 N N . ARG A 1 89 ? 6.262 -22.416 22.881 1.00 91.75 89 ARG A N 1
ATOM 720 C CA . ARG A 1 89 ? 5.543 -21.924 21.694 1.00 91.75 89 ARG A CA 1
ATOM 721 C C . ARG A 1 89 ? 4.372 -22.826 21.318 1.00 91.75 89 ARG A C 1
ATOM 723 O O . ARG A 1 89 ? 3.321 -22.312 20.931 1.00 91.75 89 ARG A O 1
ATOM 730 N N . PHE A 1 90 ? 4.518 -24.146 21.447 1.00 93.31 90 PHE A N 1
ATOM 731 C CA . PHE A 1 90 ? 3.411 -25.085 21.252 1.00 93.31 90 PHE A CA 1
ATOM 732 C C . PHE A 1 90 ? 2.317 -24.869 22.295 1.00 93.31 90 PHE A C 1
ATOM 734 O O . PHE A 1 90 ? 1.148 -24.757 21.931 1.00 93.31 90 PHE A O 1
ATOM 741 N N . ASN A 1 91 ? 2.679 -24.699 23.567 1.00 94.56 91 ASN A N 1
ATOM 742 C CA . ASN A 1 91 ? 1.713 -24.394 24.618 1.00 94.56 91 ASN A CA 1
ATOM 743 C C . ASN A 1 91 ? 0.984 -23.060 24.362 1.00 94.56 91 ASN A C 1
ATOM 745 O O . ASN A 1 91 ? -0.238 -22.985 24.502 1.00 94.56 91 ASN A O 1
ATOM 749 N N . ALA A 1 92 ? 1.698 -22.017 23.926 1.00 93.81 92 ALA A N 1
ATOM 750 C CA . ALA A 1 92 ? 1.080 -20.752 23.522 1.00 93.81 92 ALA A CA 1
ATOM 751 C C . ALA A 1 92 ? 0.071 -20.942 22.377 1.00 93.81 92 ALA A C 1
ATOM 753 O O . ALA A 1 92 ? -1.048 -20.423 22.440 1.00 93.81 92 ALA A O 1
ATOM 754 N N . SER A 1 93 ? 0.437 -21.736 21.367 1.00 93.62 93 SER A N 1
ATOM 755 C CA . SER A 1 93 ? -0.434 -22.081 20.241 1.00 93.62 93 SER A CA 1
ATOM 756 C C . SER A 1 93 ? -1.690 -22.839 20.691 1.00 93.62 93 SER A C 1
ATOM 758 O O . SER A 1 93 ? -2.795 -22.472 20.291 1.00 93.62 93 SER A O 1
ATOM 760 N N . ASP A 1 94 ? -1.556 -23.834 21.571 1.00 94.88 94 ASP A N 1
ATOM 761 C CA . ASP A 1 94 ? -2.680 -24.616 22.107 1.00 94.88 94 ASP A CA 1
ATOM 762 C C . ASP A 1 94 ? -3.662 -23.742 22.902 1.00 94.88 94 ASP A C 1
ATOM 764 O O . ASP A 1 94 ? -4.886 -23.900 22.826 1.00 94.88 94 ASP A O 1
ATOM 768 N N . VAL A 1 95 ? -3.142 -22.792 23.685 1.00 94.69 95 VAL A N 1
ATOM 769 C CA . VAL A 1 95 ? -3.981 -21.835 24.415 1.00 94.69 95 VAL A CA 1
ATOM 770 C C . VAL A 1 95 ? -4.675 -20.876 23.448 1.00 94.69 95 VAL A C 1
ATOM 772 O O . VAL A 1 95 ? -5.847 -20.552 23.658 1.00 94.69 95 VAL A O 1
ATOM 775 N N . HIS A 1 96 ? -4.003 -20.457 22.375 1.00 90.94 96 HIS A N 1
ATOM 776 C CA . HIS A 1 96 ? -4.608 -19.628 21.337 1.00 90.94 96 HIS A CA 1
ATOM 777 C C . HIS A 1 96 ? -5.738 -20.369 20.598 1.00 90.94 96 HIS A C 1
ATOM 779 O O . HIS A 1 96 ? -6.792 -19.782 20.341 1.00 90.94 96 HIS A O 1
ATOM 785 N N . GLU A 1 97 ? -5.574 -21.664 20.311 1.00 90.00 97 GLU A N 1
ATOM 786 C CA . GLU A 1 97 ? -6.627 -22.501 19.723 1.00 90.00 97 GLU A CA 1
ATOM 787 C C . GLU A 1 97 ? -7.857 -22.574 20.641 1.00 90.00 97 GLU A C 1
ATOM 789 O O . GLU A 1 97 ? -8.966 -22.244 20.215 1.00 90.00 97 GLU A O 1
ATOM 794 N N . LYS A 1 98 ? -7.659 -22.858 21.936 1.00 89.38 98 LYS A N 1
ATOM 795 C CA . LYS A 1 98 ? -8.742 -22.850 22.941 1.00 89.38 98 LYS A CA 1
ATOM 796 C C . LYS A 1 98 ? -9.411 -21.486 23.082 1.00 89.38 98 LYS A C 1
ATOM 798 O O . LYS A 1 98 ? -10.624 -21.396 23.252 1.00 89.38 98 LYS A O 1
ATOM 803 N N . ALA A 1 99 ? -8.646 -20.401 22.998 1.00 89.50 99 ALA A N 1
ATOM 804 C CA . ALA A 1 99 ? -9.197 -19.050 23.003 1.00 89.50 99 ALA A CA 1
ATOM 805 C C . ALA A 1 99 ? -10.042 -18.755 21.746 1.00 89.50 99 ALA A C 1
ATOM 807 O O . ALA A 1 99 ? -10.979 -17.949 21.797 1.00 89.50 99 ALA A O 1
ATOM 808 N N . GLY A 1 100 ? -9.752 -19.430 20.630 1.00 84.19 100 GLY A N 1
ATOM 809 C CA . GLY A 1 100 ? -10.569 -19.441 19.418 1.00 84.19 100 GLY A CA 1
ATOM 810 C C . GLY A 1 100 ? -11.946 -20.083 19.614 1.00 84.19 100 GLY A C 1
ATOM 811 O O . GLY A 1 100 ? -12.911 -19.645 18.986 1.00 84.19 100 GLY A O 1
ATOM 812 N N . GLU A 1 101 ? -12.069 -21.045 20.533 1.00 85.25 101 GLU A N 1
ATOM 813 C CA . GLU A 1 101 ? -13.339 -21.704 20.870 1.00 85.25 101 GLU A CA 1
ATOM 814 C C . GLU A 1 101 ? -14.290 -20.811 21.692 1.00 85.25 101 GLU A C 1
ATOM 816 O O . GLU A 1 101 ? -15.495 -21.079 21.746 1.00 85.25 101 GLU A O 1
ATOM 821 N N . ASP A 1 102 ? -13.798 -19.710 22.283 1.00 82.06 102 ASP A N 1
ATOM 822 C CA . ASP A 1 102 ? -14.632 -18.676 22.915 1.00 82.06 102 ASP A CA 1
ATOM 823 C C . ASP A 1 102 ? -15.323 -17.803 21.850 1.00 82.06 102 ASP A C 1
ATOM 825 O O . ASP A 1 102 ? -15.016 -16.624 21.622 1.00 82.06 102 ASP A O 1
ATOM 829 N N . LEU A 1 103 ? -16.275 -18.429 21.156 1.00 77.44 103 LEU A N 1
ATOM 830 C CA . LEU A 1 103 ? -17.057 -17.830 20.078 1.00 77.44 103 LEU A CA 1
ATOM 831 C C . LEU A 1 103 ? -17.903 -16.648 20.566 1.00 77.44 103 LEU A C 1
ATOM 833 O O . LEU A 1 103 ? -18.206 -15.753 19.782 1.00 77.44 103 LEU A O 1
ATOM 837 N N . ALA A 1 104 ? -18.299 -16.621 21.842 1.00 76.69 104 ALA A N 1
ATOM 838 C CA . ALA A 1 104 ? -19.149 -15.557 22.369 1.00 76.69 104 ALA A CA 1
ATOM 839 C C . ALA A 1 104 ? -18.400 -14.220 22.402 1.00 76.69 104 ALA A C 1
ATOM 841 O O . ALA A 1 104 ? -18.903 -13.235 21.859 1.00 76.69 104 ALA A O 1
ATOM 842 N N . ALA A 1 105 ? -17.185 -14.206 22.962 1.00 77.44 105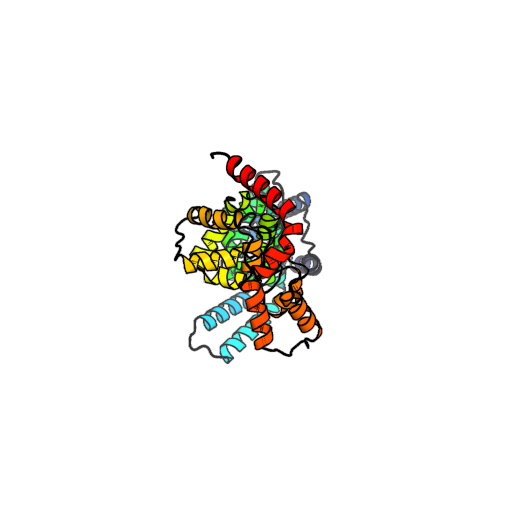 ALA A N 1
ATOM 843 C CA . ALA A 1 105 ? -16.329 -13.024 22.938 1.00 77.44 105 ALA A CA 1
ATOM 844 C C . ALA A 1 105 ? -15.984 -12.625 21.495 1.00 77.44 105 ALA A C 1
ATOM 846 O O . ALA A 1 105 ? -16.079 -11.453 21.132 1.00 77.44 105 ALA A O 1
ATOM 847 N N . HIS A 1 106 ? -15.665 -13.606 20.642 1.00 79.38 106 HIS A N 1
ATOM 848 C CA . HIS A 1 106 ? -15.303 -13.350 19.248 1.00 79.38 106 HIS A CA 1
ATOM 849 C C . HIS A 1 106 ? -16.426 -12.686 18.441 1.00 79.38 106 HIS A C 1
ATOM 851 O O . HIS A 1 106 ? -16.198 -11.681 17.773 1.00 79.38 106 HIS A O 1
ATOM 857 N N . ILE A 1 107 ? -17.653 -13.209 18.499 1.00 81.81 107 ILE A N 1
ATOM 858 C CA . ILE A 1 107 ? -18.760 -12.651 17.712 1.00 81.81 107 ILE A CA 1
ATOM 859 C C . ILE A 1 107 ? -19.207 -11.297 18.287 1.00 81.81 107 ILE A C 1
ATOM 861 O O . ILE A 1 107 ? -19.615 -10.411 17.534 1.00 81.81 107 ILE A O 1
ATOM 865 N N . LEU A 1 108 ? -19.090 -11.096 19.603 1.00 84.94 108 LEU A N 1
ATOM 866 C CA . LEU A 1 108 ? -19.416 -9.814 20.221 1.00 84.94 108 LEU A CA 1
ATOM 867 C C . LEU A 1 108 ? -18.510 -8.681 19.714 1.00 84.94 108 LEU A C 1
ATOM 869 O O . LEU A 1 108 ? -18.988 -7.568 19.511 1.00 84.94 108 LEU A O 1
ATOM 873 N N . ILE A 1 109 ? -17.235 -8.972 19.450 1.00 86.12 109 ILE A N 1
ATOM 874 C CA . ILE A 1 109 ? -16.292 -8.011 18.863 1.00 86.12 109 ILE A CA 1
ATOM 875 C C . ILE A 1 109 ? -16.785 -7.528 17.503 1.00 86.12 109 ILE A C 1
ATOM 877 O O . ILE A 1 109 ? -16.833 -6.323 17.276 1.00 86.12 109 ILE A O 1
ATOM 881 N N . TRP A 1 110 ? -17.183 -8.449 16.623 1.00 85.56 110 TRP A N 1
ATOM 882 C CA . TRP A 1 110 ? -17.722 -8.100 15.310 1.00 85.56 110 TRP A CA 1
ATOM 883 C C . TRP A 1 110 ? -18.941 -7.186 15.435 1.00 85.56 110 TRP A C 1
ATOM 885 O O . TRP A 1 110 ? -18.990 -6.127 14.821 1.00 85.56 110 TRP A O 1
ATOM 895 N N . LEU A 1 111 ? -19.896 -7.568 16.288 1.00 88.00 111 LEU A N 1
ATOM 896 C CA . LEU A 1 111 ? -21.123 -6.805 16.512 1.00 88.00 111 LEU A CA 1
ATOM 897 C C . LEU A 1 111 ? -20.831 -5.385 17.016 1.00 88.00 111 LEU A C 1
ATOM 899 O O . LEU A 1 111 ? -21.365 -4.414 16.485 1.00 88.00 111 LEU A O 1
ATOM 903 N N . ILE A 1 112 ? -19.993 -5.252 18.048 1.00 92.62 112 ILE A N 1
ATOM 904 C CA . ILE A 1 112 ? -19.710 -3.942 18.640 1.00 92.62 112 ILE A CA 1
ATOM 905 C C . ILE A 1 112 ? -18.879 -3.088 17.676 1.00 92.62 112 ILE A C 1
ATOM 907 O O . ILE A 1 112 ? -19.158 -1.896 17.549 1.00 92.62 112 ILE A O 1
ATOM 911 N N . SER A 1 113 ? -17.895 -3.665 16.979 1.00 92.31 113 SER A N 1
ATOM 912 C CA . SER A 1 113 ? -17.098 -2.950 15.974 1.00 92.31 113 SER A CA 1
ATOM 913 C C . SER A 1 113 ? -17.971 -2.422 14.837 1.00 92.31 113 SER A C 1
ATOM 915 O O . SER A 1 113 ? -17.891 -1.233 14.533 1.00 92.31 113 SER A O 1
ATOM 917 N N . ASP A 1 114 ? -18.867 -3.246 14.286 1.00 91.12 114 ASP A N 1
ATOM 918 C CA . ASP A 1 114 ? -19.786 -2.837 13.216 1.00 91.12 114 ASP A CA 1
ATOM 919 C C . ASP A 1 114 ? -20.727 -1.718 13.669 1.00 91.12 114 ASP A C 1
ATOM 921 O O . ASP A 1 114 ? -20.920 -0.738 12.951 1.00 91.12 114 ASP A O 1
ATOM 925 N N . ILE A 1 115 ? -21.263 -1.806 14.890 1.00 93.25 115 ILE A N 1
ATOM 926 C CA . ILE A 1 115 ? -22.099 -0.743 15.464 1.00 93.25 115 ILE A CA 1
ATOM 927 C C . ILE A 1 115 ? -21.298 0.559 15.645 1.00 93.25 115 ILE A C 1
ATOM 929 O O . ILE A 1 115 ? -21.789 1.638 15.316 1.00 93.25 115 ILE A O 1
ATOM 933 N N . ASN A 1 116 ? -20.055 0.482 16.130 1.00 95.50 116 ASN A N 1
ATOM 934 C CA . ASN A 1 116 ? -19.191 1.658 16.270 1.00 95.50 116 ASN A CA 1
ATOM 935 C C . ASN A 1 116 ? -18.872 2.292 14.908 1.00 95.50 116 ASN A C 1
ATOM 937 O O . ASN A 1 116 ? -18.877 3.515 14.775 1.00 95.50 116 ASN A O 1
ATOM 941 N N . VAL A 1 117 ? -18.643 1.477 13.880 1.00 94.00 117 VAL A N 1
ATOM 942 C CA . VAL A 1 117 ? -18.432 1.964 12.514 1.00 94.00 117 VAL A CA 1
ATOM 943 C C . VAL A 1 117 ? -19.713 2.585 11.953 1.00 94.00 117 VAL A C 1
ATOM 945 O O . VAL A 1 117 ? -19.637 3.646 11.338 1.00 94.00 117 VAL A O 1
ATOM 948 N N . ALA A 1 118 ? -20.889 2.016 12.232 1.00 93.19 118 ALA A N 1
ATOM 949 C CA . ALA A 1 118 ? -22.174 2.595 11.842 1.00 93.19 118 ALA A CA 1
ATOM 950 C C . ALA A 1 118 ? -22.394 3.994 12.449 1.00 93.19 118 ALA A C 1
ATOM 952 O O . ALA A 1 118 ? -22.785 4.909 11.725 1.00 93.19 118 ALA A O 1
ATOM 953 N N . PHE A 1 119 ? -22.059 4.199 13.732 1.00 95.00 119 PHE A N 1
ATOM 954 C CA . PHE A 1 119 ? -22.099 5.533 14.352 1.00 95.00 119 PHE A CA 1
ATOM 955 C C . PHE A 1 119 ? -21.187 6.541 13.646 1.00 95.00 119 PHE A C 1
ATOM 957 O O . PHE A 1 119 ? -21.532 7.714 13.536 1.00 95.00 119 PHE A O 1
ATOM 964 N N . VAL A 1 120 ? -20.018 6.101 13.176 1.00 95.88 120 VAL A N 1
ATOM 965 C CA . VAL A 1 120 ? -19.048 6.966 12.490 1.00 95.88 120 VAL A CA 1
ATOM 966 C C . VAL A 1 120 ? -19.448 7.254 11.039 1.00 95.88 120 VAL A C 1
ATOM 968 O O . VAL A 1 120 ? -19.130 8.329 10.530 1.00 95.88 120 VAL A O 1
ATOM 971 N N . LEU A 1 121 ? -20.118 6.310 10.375 1.00 92.75 121 LEU A N 1
ATOM 972 C CA . LEU A 1 121 ? -20.602 6.455 9.000 1.00 92.75 121 LEU A CA 1
ATOM 973 C C . LEU A 1 121 ? -21.845 7.340 8.894 1.00 92.75 121 LEU A C 1
ATOM 975 O O . LEU A 1 121 ? -22.021 8.003 7.873 1.00 92.75 121 LEU A O 1
ATOM 979 N N . GLY A 1 122 ? -22.713 7.317 9.908 1.00 90.88 122 GLY A N 1
ATOM 980 C CA . GLY A 1 122 ? -23.921 8.132 9.941 1.00 90.88 122 GLY A CA 1
ATOM 981 C C . GLY A 1 122 ? -23.610 9.628 9.997 1.00 90.88 122 GLY A C 1
ATOM 982 O O . GLY A 1 122 ? -22.630 10.051 10.609 1.00 90.88 122 GLY A O 1
ATOM 983 N N . GLU A 1 123 ? -24.466 10.439 9.376 1.00 93.06 123 GLU A N 1
ATOM 984 C CA . GLU A 1 123 ? -24.457 11.892 9.553 1.00 93.06 123 GLU A CA 1
ATOM 985 C C . GLU A 1 123 ? -25.279 12.238 10.803 1.00 93.06 123 GLU A C 1
ATOM 987 O O . GLU A 1 123 ? -26.494 12.025 10.792 1.00 93.06 123 GLU A O 1
ATOM 992 N N . PRO A 1 124 ? -24.658 12.740 11.890 1.00 95.38 124 PRO A N 1
ATOM 993 C CA . PRO A 1 124 ? -25.385 13.040 13.115 1.00 95.38 124 PRO A CA 1
ATOM 994 C C . PRO A 1 124 ? -26.440 14.123 12.895 1.00 95.38 124 PRO A C 1
ATOM 996 O O . PRO A 1 124 ? -26.131 15.216 12.419 1.00 95.38 124 PRO A O 1
ATOM 999 N N . SER A 1 125 ? -27.675 13.832 13.287 1.00 96.31 125 SER A N 1
ATOM 1000 C CA . SER A 1 125 ? -28.826 14.733 13.168 1.00 96.31 125 SER A CA 1
ATOM 1001 C C . SER A 1 125 ? -29.125 15.521 14.449 1.00 96.31 125 SER A C 1
ATOM 1003 O O . SER A 1 125 ? -29.860 16.508 14.414 1.00 96.31 125 SER A O 1
ATOM 1005 N N . ASN A 1 126 ? -28.553 15.104 15.582 1.00 95.81 126 ASN A N 1
ATOM 1006 C CA . ASN A 1 126 ? -28.728 15.716 16.900 1.00 95.81 126 ASN A CA 1
ATOM 1007 C C . ASN A 1 126 ? -27.446 15.603 17.755 1.00 95.81 126 ASN A C 1
ATOM 1009 O O . ASN A 1 126 ? -26.455 14.988 17.353 1.00 95.81 126 ASN A O 1
ATOM 1013 N N . GLU A 1 127 ? -27.454 16.233 18.934 1.00 97.00 127 GLU A N 1
ATOM 1014 C CA . GLU A 1 127 ? -26.295 16.277 19.840 1.00 97.00 127 GLU A CA 1
ATOM 1015 C C . GLU A 1 127 ? -25.924 14.905 20.421 1.00 97.00 127 GLU A C 1
ATOM 1017 O O . GLU A 1 127 ? -24.737 14.628 20.616 1.00 97.00 127 GLU A O 1
ATOM 1022 N N . ASP A 1 128 ? -26.908 14.036 20.667 1.00 96.00 128 ASP A N 1
ATOM 1023 C CA . ASP A 1 128 ? -26.669 12.683 21.173 1.00 96.00 128 ASP A CA 1
ATOM 1024 C C . ASP A 1 128 ? -25.931 11.834 20.131 1.00 96.00 128 ASP A C 1
ATOM 1026 O O . ASP A 1 128 ? -24.909 11.227 20.443 1.00 96.00 128 ASP A O 1
ATOM 1030 N N . GLU A 1 129 ? -26.356 11.872 18.868 1.00 95.69 129 GLU A N 1
ATOM 1031 C CA . GLU A 1 129 ? -25.673 11.183 17.768 1.00 95.69 129 GLU A CA 1
ATOM 1032 C C . GLU A 1 129 ? -24.265 11.706 17.528 1.00 95.69 129 GLU A C 1
ATOM 1034 O O . GLU A 1 129 ? -23.349 10.923 17.272 1.00 95.69 129 GLU A O 1
ATOM 1039 N N . LEU A 1 130 ? -24.067 13.023 17.636 1.00 97.00 130 LEU A N 1
ATOM 1040 C CA . LEU A 1 130 ? -22.741 13.611 17.496 1.00 97.00 130 LEU A CA 1
ATOM 1041 C C . LEU A 1 130 ? -21.821 13.114 18.617 1.00 97.00 130 LEU A C 1
ATOM 1043 O O . LEU A 1 130 ? -20.670 12.749 18.355 1.00 97.00 130 LEU A O 1
ATOM 1047 N N . ARG A 1 131 ? -22.341 13.046 19.851 1.00 97.31 131 ARG A N 1
ATOM 1048 C CA . ARG A 1 131 ? -21.641 12.466 21.003 1.00 97.31 131 ARG A CA 1
ATOM 1049 C C . ARG A 1 131 ? -21.327 10.987 20.773 1.00 97.31 131 ARG A C 1
ATOM 1051 O O . ARG A 1 131 ? -20.195 10.575 21.030 1.00 97.31 131 ARG A O 1
ATOM 1058 N N . TRP A 1 132 ? -22.279 10.191 20.286 1.00 97.50 132 TRP A N 1
ATOM 1059 C CA . TRP A 1 132 ? -22.071 8.764 20.023 1.00 97.50 132 TRP A CA 1
ATOM 1060 C C . TRP A 1 132 ? -21.018 8.529 18.940 1.00 97.50 132 TRP A C 1
ATOM 1062 O O . TRP A 1 132 ? -20.114 7.722 19.144 1.00 97.50 132 TRP A O 1
ATOM 1072 N N . ALA A 1 133 ? -21.068 9.279 17.837 1.00 97.00 133 ALA A N 1
ATOM 1073 C CA . ALA A 1 133 ? -20.082 9.203 16.762 1.00 97.00 133 ALA A CA 1
ATOM 1074 C C . ALA A 1 133 ? -18.666 9.567 17.241 1.00 97.00 133 ALA A C 1
ATOM 1076 O O . ALA A 1 133 ? -17.691 8.924 16.849 1.00 97.00 133 ALA A O 1
ATOM 1077 N N . ASP A 1 134 ? -18.531 10.577 18.108 1.00 97.75 134 ASP A N 1
ATOM 1078 C CA . ASP A 1 134 ? -17.246 10.957 18.708 1.00 97.75 134 ASP A CA 1
ATOM 1079 C C . ASP A 1 134 ? -16.702 9.873 19.654 1.00 97.75 134 ASP A C 1
ATOM 1081 O O . ASP A 1 134 ? -15.535 9.479 19.545 1.00 97.75 134 ASP A O 1
ATOM 1085 N N . LYS A 1 135 ? -17.549 9.326 20.538 1.00 97.94 135 LYS A N 1
ATOM 1086 C CA . LYS A 1 135 ? -17.178 8.198 21.409 1.00 97.94 135 LYS A CA 1
ATOM 1087 C C . LYS A 1 135 ? -16.764 6.972 20.593 1.00 97.94 135 LYS A C 1
ATOM 1089 O O . LYS A 1 135 ? -15.711 6.392 20.861 1.00 97.94 135 LYS A O 1
ATOM 1094 N N . ALA A 1 136 ? -17.542 6.620 19.570 1.00 97.38 136 ALA A N 1
ATOM 1095 C CA . ALA A 1 136 ? -17.265 5.490 18.694 1.00 97.38 136 ALA A CA 1
ATOM 1096 C C . ALA A 1 136 ? -15.943 5.663 17.937 1.00 97.38 136 ALA A C 1
ATOM 1098 O O . ALA A 1 136 ? -15.117 4.752 17.912 1.00 97.38 136 ALA A O 1
ATOM 1099 N N . MET A 1 137 ? -15.678 6.861 17.405 1.00 97.94 137 MET A N 1
ATOM 1100 C CA . MET A 1 137 ? -14.404 7.191 16.762 1.00 97.94 137 MET A CA 1
ATOM 1101 C C . MET A 1 137 ? -13.220 6.989 17.717 1.00 97.94 137 MET A C 1
ATOM 1103 O O . MET A 1 137 ? -12.260 6.295 17.380 1.00 97.94 137 MET A O 1
ATOM 1107 N N . LYS A 1 138 ? -13.287 7.554 18.929 1.00 97.19 138 LYS A N 1
ATOM 1108 C CA . LYS A 1 138 ? -12.230 7.410 19.946 1.00 97.19 138 LYS A CA 1
ATOM 1109 C C . LYS A 1 138 ? -11.999 5.953 20.327 1.00 97.19 138 LYS A C 1
ATOM 1111 O O . LYS A 1 138 ? -10.857 5.534 20.514 1.00 97.19 138 LYS A O 1
ATOM 1116 N N . ARG A 1 139 ? -13.076 5.177 20.426 1.00 96.69 139 ARG A N 1
ATOM 1117 C CA . ARG A 1 139 ? -13.034 3.755 20.757 1.00 96.69 139 ARG A CA 1
ATOM 1118 C C . ARG A 1 139 ? -12.393 2.928 19.648 1.00 96.69 139 ARG A C 1
ATOM 1120 O O . ARG A 1 139 ? -11.477 2.165 19.940 1.00 96.69 139 ARG A O 1
ATOM 1127 N N . LEU A 1 140 ? -12.796 3.133 18.395 1.00 96.25 140 LEU A N 1
ATOM 1128 C CA . LEU A 1 140 ? -12.187 2.479 17.235 1.00 96.25 140 LEU A CA 1
ATOM 1129 C C . LEU A 1 140 ? -10.704 2.824 17.124 1.00 96.25 140 LEU A C 1
ATOM 1131 O O . LEU A 1 140 ? -9.888 1.930 16.915 1.00 96.25 140 LEU A O 1
ATOM 1135 N N . VAL A 1 141 ? -10.324 4.089 17.335 1.00 95.62 141 VAL A N 1
ATOM 1136 C CA . VAL A 1 141 ? -8.909 4.479 17.401 1.00 95.62 141 VAL A CA 1
ATOM 1137 C C . VAL A 1 141 ? -8.198 3.730 18.520 1.00 95.62 141 VAL A C 1
ATOM 1139 O O . VAL A 1 141 ? -7.173 3.110 18.260 1.00 95.62 141 VAL A O 1
ATOM 1142 N N . LYS A 1 142 ? -8.724 3.734 19.749 1.00 95.38 142 LYS A N 1
ATOM 1143 C CA . LYS A 1 142 ? -8.123 3.001 20.871 1.00 95.38 142 LYS A CA 1
ATOM 1144 C C . LYS A 1 142 ? -7.910 1.527 20.526 1.00 95.38 142 LYS A C 1
ATOM 1146 O O . LYS A 1 142 ? -6.797 1.040 20.640 1.00 95.38 142 LYS A O 1
ATOM 1151 N N . TRP A 1 143 ? -8.944 0.831 20.070 1.00 94.94 143 TRP A N 1
ATOM 1152 C CA . TRP A 1 143 ? -8.875 -0.599 19.761 1.00 94.94 143 TRP A CA 1
ATOM 1153 C C . TRP A 1 143 ? -7.889 -0.946 18.659 1.00 94.94 143 TRP A C 1
ATOM 1155 O O . TRP A 1 143 ? -7.212 -1.965 18.718 1.00 94.94 143 TRP A O 1
ATOM 1165 N N . SER A 1 144 ? -7.809 -0.090 17.653 1.00 93.38 144 SER A N 1
ATOM 1166 C CA . SER A 1 144 ? -6.982 -0.341 16.484 1.00 93.38 144 SER A CA 1
ATOM 1167 C C . SER A 1 144 ? -5.529 0.117 16.670 1.00 93.38 144 SER A C 1
ATOM 1169 O O . SER A 1 144 ? -4.664 -0.264 15.883 1.00 93.38 144 SER A O 1
ATOM 1171 N N . THR A 1 145 ? -5.234 0.908 17.708 1.00 90.62 145 THR A N 1
ATOM 1172 C CA . THR A 1 145 ? -3.886 1.440 17.985 1.00 90.62 145 THR A CA 1
ATOM 1173 C C . THR A 1 145 ? -3.236 0.882 19.245 1.00 90.62 145 THR A C 1
ATOM 1175 O O . THR A 1 145 ? -2.009 0.902 19.346 1.00 90.62 145 THR A O 1
ATOM 1178 N N . ASP A 1 146 ? -4.025 0.393 20.196 1.00 92.94 146 ASP A N 1
ATOM 1179 C CA . ASP A 1 146 ? -3.542 -0.241 21.417 1.00 92.94 146 ASP A CA 1
ATOM 1180 C C . ASP A 1 146 ? -3.119 -1.691 21.119 1.00 92.94 146 ASP A C 1
ATOM 1182 O O . ASP A 1 146 ? -3.947 -2.451 20.614 1.00 92.94 146 ASP A O 1
ATOM 1186 N N . PRO A 1 147 ? -1.871 -2.101 21.424 1.00 88.25 147 PRO A N 1
ATOM 1187 C CA . PRO A 1 147 ? -1.374 -3.439 21.099 1.00 88.25 147 PRO A CA 1
ATOM 1188 C C . PRO A 1 147 ? -2.245 -4.577 21.641 1.00 88.25 147 PRO A C 1
ATOM 1190 O O . PRO A 1 147 ? -2.504 -5.537 20.927 1.00 88.25 147 PRO A O 1
ATOM 1193 N N . PHE A 1 148 ? -2.775 -4.442 22.862 1.00 92.19 148 PHE A N 1
ATOM 1194 C CA . PHE A 1 148 ? -3.580 -5.496 23.479 1.00 92.19 148 PHE A CA 1
ATOM 1195 C C . PHE A 1 148 ? -4.872 -5.744 22.702 1.00 92.19 148 PHE A C 1
ATOM 1197 O O . PHE A 1 148 ? -5.209 -6.883 22.383 1.00 92.19 148 PHE A O 1
ATOM 1204 N N . TYR A 1 149 ? -5.605 -4.675 22.386 1.00 92.25 149 TYR A N 1
ATOM 1205 C CA . TYR A 1 149 ? -6.811 -4.809 21.572 1.00 92.25 149 TYR A CA 1
ATOM 1206 C C . TYR A 1 149 ? -6.459 -5.202 20.146 1.00 92.25 149 TYR A C 1
ATOM 1208 O O . TYR A 1 149 ? -7.179 -5.970 19.521 1.00 92.25 149 TYR A O 1
ATOM 1216 N N . ARG A 1 150 ? -5.345 -4.710 19.623 1.00 88.31 150 ARG A N 1
ATOM 1217 C CA . ARG A 1 150 ? -4.968 -4.973 18.250 1.00 88.31 150 ARG A CA 1
ATOM 1218 C C . ARG A 1 150 ? -4.670 -6.447 17.997 1.00 88.31 150 ARG A C 1
ATOM 1220 O O . ARG A 1 150 ? -5.184 -6.994 17.024 1.00 88.31 150 ARG A O 1
ATOM 1227 N N . ASP A 1 151 ? -3.895 -7.070 18.874 1.00 85.44 151 ASP A N 1
ATOM 1228 C CA . ASP A 1 151 ? -3.527 -8.482 18.765 1.00 85.44 151 ASP A CA 1
ATOM 1229 C C . ASP A 1 151 ? -4.752 -9.376 18.990 1.00 85.44 151 ASP A C 1
ATOM 1231 O O . ASP A 1 151 ? -4.969 -10.357 18.283 1.00 85.44 151 ASP A O 1
ATOM 1235 N N . LEU A 1 152 ? -5.621 -8.986 19.925 1.00 87.38 152 LEU A N 1
ATOM 1236 C CA . LEU A 1 152 ? -6.788 -9.780 20.290 1.00 87.38 152 LEU A CA 1
ATOM 1237 C C . LEU A 1 152 ? -7.939 -9.679 19.279 1.00 87.38 152 LEU A C 1
ATOM 1239 O O . LEU A 1 152 ? -8.630 -10.671 19.025 1.00 87.38 152 LEU A O 1
ATOM 1243 N N . LEU A 1 153 ? -8.185 -8.476 18.754 1.00 87.69 153 LEU A N 1
ATOM 1244 C CA . LEU A 1 153 ? -9.285 -8.190 17.834 1.00 87.69 153 LEU A CA 1
ATOM 1245 C C . LEU A 1 153 ? -8.885 -8.416 16.371 1.00 87.69 153 LEU A C 1
ATOM 1247 O O . LEU A 1 153 ? -9.766 -8.722 15.576 1.00 87.69 153 LEU A O 1
ATOM 1251 N N . GLY A 1 154 ? -7.594 -8.301 16.034 1.00 84.88 154 GLY A N 1
ATOM 1252 C CA . GLY A 1 154 ? -6.999 -8.743 14.771 1.00 84.88 154 GLY A CA 1
ATOM 1253 C C . GLY A 1 154 ? -7.733 -8.295 13.502 1.00 84.88 154 GLY A C 1
ATOM 1254 O O . GLY A 1 154 ? -8.256 -7.181 13.428 1.00 84.88 154 GLY A O 1
ATOM 1255 N N . ASP A 1 155 ? -7.762 -9.202 12.521 1.00 82.25 155 ASP A N 1
ATOM 1256 C CA . ASP A 1 155 ? -8.469 -9.052 11.244 1.00 82.25 155 ASP A CA 1
ATOM 1257 C C . ASP A 1 155 ? -9.958 -8.683 11.414 1.00 82.25 155 ASP A C 1
ATOM 1259 O O . ASP A 1 155 ? -10.427 -7.820 10.673 1.00 82.25 155 ASP A O 1
ATOM 1263 N N . PRO A 1 156 ? -10.705 -9.222 12.406 1.00 84.88 156 PRO A N 1
ATOM 1264 C CA . PRO A 1 156 ? -12.075 -8.791 12.651 1.00 84.88 156 PRO A CA 1
ATOM 1265 C C . PRO A 1 156 ? -12.293 -7.288 12.788 1.00 84.88 156 PRO A C 1
ATOM 1267 O O . PRO A 1 156 ? -13.223 -6.715 12.220 1.00 84.88 156 PRO A O 1
ATOM 1270 N N . LEU A 1 157 ? -11.428 -6.626 13.551 1.00 89.75 157 LEU A N 1
ATOM 1271 C CA . LEU A 1 157 ? -11.523 -5.182 13.714 1.00 89.75 157 LEU A CA 1
ATOM 1272 C C . LEU A 1 157 ? -11.198 -4.459 12.402 1.00 89.75 157 LEU A C 1
ATOM 1274 O O . LEU A 1 157 ? -11.864 -3.489 12.045 1.00 89.75 157 LEU A O 1
ATOM 1278 N N . THR A 1 158 ? -10.191 -4.939 11.678 1.00 88.06 158 THR A N 1
ATOM 1279 C CA . THR A 1 158 ? -9.770 -4.399 10.381 1.00 88.06 158 THR A CA 1
ATOM 1280 C C . THR A 1 158 ? -10.878 -4.461 9.340 1.00 88.06 158 THR A C 1
ATOM 1282 O O . THR A 1 158 ? -11.139 -3.470 8.652 1.00 88.06 158 THR A O 1
ATOM 1285 N N . ASP A 1 159 ? -11.541 -5.608 9.239 1.00 83.62 159 ASP A N 1
ATOM 1286 C CA . ASP A 1 159 ? -12.626 -5.844 8.295 1.00 83.62 159 ASP A CA 1
ATOM 1287 C C . ASP A 1 159 ? -13.820 -4.934 8.611 1.00 83.62 159 ASP A C 1
ATOM 1289 O O . ASP A 1 159 ? -14.296 -4.220 7.723 1.00 83.62 159 ASP A O 1
ATOM 1293 N N . ALA A 1 160 ? -14.210 -4.837 9.889 1.00 87.25 160 ALA A N 1
ATOM 1294 C CA . ALA A 1 160 ? -15.244 -3.906 10.344 1.00 87.25 160 ALA A CA 1
ATOM 1295 C C . ALA A 1 160 ? -14.923 -2.445 9.984 1.00 87.25 160 ALA A C 1
ATOM 1297 O O . ALA A 1 160 ? -15.807 -1.689 9.588 1.00 87.25 160 ALA A O 1
ATOM 1298 N N . MET A 1 161 ? -13.654 -2.037 10.076 1.00 91.62 161 MET A N 1
ATOM 1299 C CA . MET A 1 161 ? -13.216 -0.656 9.844 1.00 91.62 161 MET A CA 1
ATOM 1300 C C . MET A 1 161 ? -13.002 -0.285 8.369 1.00 91.62 161 MET A C 1
ATOM 1302 O O . MET A 1 161 ? -12.803 0.895 8.067 1.00 91.62 161 MET A O 1
ATOM 1306 N N . CYS A 1 162 ? -13.100 -1.231 7.429 1.00 86.44 162 CYS A N 1
ATOM 1307 C CA . CYS A 1 162 ? -12.933 -0.963 5.995 1.00 86.44 162 CYS A CA 1
ATOM 1308 C C . CYS A 1 162 ? -13.755 0.231 5.460 1.00 86.44 162 CYS A C 1
ATOM 1310 O O . CYS A 1 162 ? -13.192 1.037 4.711 1.00 86.44 162 CYS A O 1
ATOM 1312 N N . PRO A 1 163 ? -15.029 0.439 5.856 1.00 87.75 163 PRO A N 1
ATOM 1313 C CA . PRO A 1 163 ? -15.804 1.602 5.422 1.00 87.75 163 PRO A CA 1
ATOM 1314 C C . PRO A 1 163 ? -15.179 2.951 5.809 1.00 87.75 163 PRO A C 1
ATOM 1316 O O . PRO A 1 163 ? -15.278 3.916 5.051 1.00 87.75 163 PRO A O 1
ATOM 1319 N N . ILE A 1 164 ? -14.492 3.022 6.955 1.00 90.88 164 ILE A N 1
ATOM 1320 C CA . ILE A 1 164 ? -13.757 4.222 7.381 1.00 90.88 164 ILE A CA 1
ATOM 1321 C C . ILE A 1 164 ? -12.567 4.454 6.451 1.00 90.88 164 ILE A C 1
ATOM 1323 O O . ILE A 1 164 ? -12.280 5.590 6.087 1.00 90.88 164 ILE A O 1
ATOM 1327 N N . TYR A 1 165 ? -11.887 3.383 6.037 1.00 86.50 165 TYR A N 1
ATOM 1328 C CA . TYR A 1 165 ? -10.703 3.466 5.182 1.00 86.50 165 TYR A CA 1
ATOM 1329 C C . TYR A 1 165 ? -11.036 3.853 3.742 1.00 86.50 165 TYR A C 1
ATOM 1331 O O . TYR A 1 165 ? -10.216 4.481 3.072 1.00 86.50 165 TYR A O 1
ATOM 1339 N N . TRP A 1 166 ? -12.230 3.502 3.265 1.00 81.62 166 TRP A N 1
ATOM 1340 C CA . TRP A 1 166 ? -12.683 3.815 1.908 1.00 81.62 166 TRP A CA 1
ATOM 1341 C C . TRP A 1 166 ? -13.359 5.182 1.780 1.00 81.62 166 TRP A C 1
ATOM 1343 O O . TRP A 1 166 ? -13.451 5.712 0.674 1.00 81.62 166 TRP A O 1
ATOM 1353 N N . ASN A 1 167 ? -13.805 5.779 2.885 1.00 84.56 167 ASN A N 1
ATOM 1354 C CA . ASN A 1 167 ? -14.361 7.127 2.895 1.00 84.56 167 ASN A CA 1
ATOM 1355 C C . ASN A 1 167 ? -13.268 8.154 3.229 1.00 84.56 167 ASN A C 1
ATOM 1357 O O . ASN A 1 167 ? -12.766 8.195 4.347 1.00 84.56 167 ASN A O 1
ATOM 1361 N N . GLU A 1 168 ? -12.919 9.021 2.275 1.00 81.12 168 GLU A N 1
ATOM 1362 C CA . GLU A 1 168 ? -11.816 9.982 2.430 1.00 81.12 168 GLU A CA 1
ATOM 1363 C C . GLU A 1 168 ? -11.991 10.930 3.628 1.00 81.12 168 GLU A C 1
ATOM 1365 O O . GLU A 1 168 ? -11.045 11.149 4.388 1.00 81.12 168 GLU A O 1
ATOM 1370 N N . SER A 1 169 ? -13.204 11.446 3.843 1.00 84.88 169 SER A N 1
ATOM 1371 C CA . SER A 1 169 ? -13.493 12.350 4.961 1.00 84.88 169 SER A CA 1
ATOM 1372 C C . SER A 1 169 ? -13.333 11.637 6.307 1.00 84.88 169 SER A C 1
ATOM 1374 O O . SER A 1 169 ? -12.684 12.148 7.225 1.00 84.88 169 SER A O 1
ATOM 1376 N N . LEU A 1 170 ? -13.847 10.408 6.408 1.00 88.31 170 LEU A N 1
ATOM 1377 C CA . LEU A 1 170 ? -13.734 9.606 7.625 1.00 88.31 170 LEU A CA 1
ATOM 1378 C C . LEU A 1 170 ? -12.313 9.116 7.872 1.00 88.31 170 LEU A C 1
ATOM 1380 O O . LEU A 1 170 ? -11.875 9.144 9.016 1.00 88.31 170 LEU A O 1
ATOM 1384 N N . LEU A 1 171 ? -11.562 8.747 6.835 1.00 85.25 171 LEU A N 1
ATOM 1385 C CA . LEU A 1 171 ? -10.154 8.379 6.954 1.00 85.25 171 LEU A CA 1
ATOM 1386 C C . LEU A 1 171 ? -9.318 9.545 7.497 1.00 85.25 171 LEU A C 1
ATOM 1388 O O . LEU A 1 171 ? -8.469 9.349 8.375 1.00 85.25 171 LEU A O 1
ATOM 1392 N N . VAL A 1 172 ? -9.564 10.765 7.007 1.00 79.88 172 VAL A N 1
ATOM 1393 C CA . VAL A 1 172 ? -8.920 11.980 7.525 1.00 79.88 172 VAL A CA 1
ATOM 1394 C C . VAL A 1 172 ? -9.312 12.205 8.983 1.00 79.88 172 VAL A C 1
ATOM 1396 O O . VAL A 1 172 ? -8.427 12.389 9.820 1.00 79.88 172 VAL A O 1
ATOM 1399 N N . LYS A 1 173 ? -10.604 12.120 9.317 1.00 86.19 173 LYS A N 1
ATOM 1400 C CA . LYS A 1 173 ? -11.100 12.286 10.692 1.00 86.19 173 LYS A CA 1
ATOM 1401 C C . LYS A 1 173 ? -10.522 11.232 11.643 1.00 86.19 173 LYS A C 1
ATOM 1403 O O . LYS A 1 173 ? -10.049 11.571 12.725 1.00 86.19 173 LYS A O 1
ATOM 1408 N N . PHE A 1 174 ? -10.492 9.968 11.236 1.00 91.88 174 PHE A N 1
ATOM 1409 C CA . PHE A 1 174 ? -9.904 8.855 11.982 1.00 91.88 174 PHE A CA 1
ATOM 1410 C C . PHE A 1 174 ? -8.407 9.070 12.218 1.00 91.88 174 PHE A C 1
ATOM 1412 O O . PHE A 1 174 ? -7.916 8.962 13.342 1.00 91.88 174 PHE A O 1
ATOM 1419 N N . SER A 1 175 ? -7.687 9.495 11.177 1.00 81.81 175 SER A N 1
ATOM 1420 C CA . SER A 1 175 ? -6.273 9.863 11.269 1.00 81.81 175 SER A CA 1
ATOM 1421 C C . SER A 1 175 ? -6.029 11.016 12.247 1.00 81.81 175 SER A C 1
ATOM 1423 O O . SER A 1 175 ? -5.093 10.952 13.044 1.00 81.81 175 SER A O 1
ATOM 1425 N N . GLN A 1 176 ? -6.868 12.056 12.206 1.00 82.94 176 GLN A N 1
ATOM 1426 C CA . GLN A 1 176 ? -6.802 13.210 13.110 1.00 82.94 176 GLN A CA 1
ATOM 1427 C C . GLN A 1 176 ? -7.064 12.824 14.569 1.00 82.94 176 GLN A C 1
ATOM 1429 O O . GLN A 1 176 ? -6.464 13.409 15.465 1.00 82.94 176 GLN A O 1
ATOM 1434 N N . ASN A 1 177 ? -7.896 11.807 14.804 1.00 89.75 177 ASN A N 1
ATOM 1435 C CA . ASN A 1 177 ? -8.165 11.269 16.137 1.00 89.75 177 ASN A CA 1
ATOM 1436 C C . ASN A 1 177 ? -7.066 10.325 16.656 1.00 89.75 177 ASN A C 1
ATOM 1438 O O . ASN A 1 177 ? -7.200 9.788 17.749 1.00 89.75 177 ASN A O 1
ATOM 1442 N N . GLY A 1 178 ? -5.970 10.129 15.913 1.00 85.56 178 GLY A N 1
ATOM 1443 C CA . GLY A 1 178 ? -4.843 9.284 16.323 1.00 85.56 178 GLY A CA 1
ATOM 1444 C C . GLY A 1 178 ? -4.831 7.891 15.689 1.00 85.56 178 GLY A C 1
ATOM 1445 O O . GLY A 1 178 ? -3.879 7.140 15.893 1.00 85.56 178 GLY A O 1
ATOM 1446 N N . GLY A 1 179 ? -5.812 7.567 14.843 1.00 89.06 179 GLY A N 1
ATOM 1447 C CA . GLY A 1 179 ? -5.945 6.272 14.168 1.00 89.06 179 GLY A CA 1
ATOM 1448 C C . GLY A 1 179 ? -4.854 5.951 13.140 1.00 89.06 179 GLY A C 1
ATOM 1449 O O . GLY A 1 179 ? -4.802 4.856 12.597 1.00 89.06 179 GLY A O 1
ATOM 1450 N N . MET A 1 180 ? -3.921 6.866 12.879 1.00 79.75 180 MET A N 1
ATOM 1451 C CA . MET A 1 180 ? -2.850 6.641 11.905 1.00 79.75 180 MET A CA 1
ATOM 1452 C C . MET A 1 180 ? -1.979 5.412 12.249 1.00 79.75 180 MET A C 1
ATOM 1454 O O . MET A 1 180 ? -1.504 4.734 11.345 1.00 79.75 180 MET A O 1
ATOM 1458 N N . ALA A 1 181 ? -1.776 5.094 13.536 1.00 73.75 181 ALA A N 1
ATOM 1459 C CA . ALA A 1 181 ? -1.030 3.893 13.932 1.00 73.75 181 ALA A CA 1
ATOM 1460 C C . ALA A 1 181 ? -1.752 2.590 13.548 1.00 73.75 181 ALA A C 1
ATOM 1462 O O . ALA A 1 181 ? -1.088 1.638 13.148 1.00 73.75 181 ALA A O 1
ATOM 1463 N N . ALA A 1 182 ? -3.085 2.584 13.584 1.00 83.56 182 ALA A N 1
ATOM 1464 C CA . ALA A 1 182 ? -3.901 1.455 13.166 1.00 83.56 182 ALA A CA 1
ATOM 1465 C C . ALA A 1 182 ? -3.757 1.189 11.679 1.00 83.56 182 ALA A C 1
ATOM 1467 O O . ALA A 1 182 ? -3.469 0.067 11.296 1.00 83.56 182 ALA A O 1
ATOM 1468 N N . LEU A 1 183 ? -3.799 2.243 10.857 1.00 79.81 183 LEU A N 1
ATOM 1469 C CA . LEU A 1 183 ? -3.557 2.126 9.419 1.00 79.81 183 LEU A CA 1
ATOM 1470 C C . LEU A 1 183 ? -2.203 1.463 9.123 1.00 79.81 183 LEU A C 1
ATOM 1472 O O . LEU A 1 183 ? -2.088 0.726 8.150 1.00 79.81 183 LEU A O 1
ATOM 1476 N N . TYR A 1 184 ? -1.186 1.688 9.968 1.00 67.06 184 TYR A N 1
ATOM 1477 C CA . TYR A 1 184 ? 0.111 1.005 9.874 1.00 67.06 184 TYR A CA 1
ATOM 1478 C C . TYR A 1 184 ? 0.109 -0.430 10.435 1.00 67.06 184 TYR A C 1
ATOM 1480 O O . TYR A 1 184 ? 0.847 -1.279 9.938 1.00 67.06 184 TYR A O 1
ATOM 1488 N N . GLY A 1 185 ? -0.688 -0.716 11.464 1.00 64.06 185 GLY A N 1
ATOM 1489 C CA . GLY A 1 185 ? -0.889 -2.073 11.981 1.00 64.06 185 GLY A CA 1
ATOM 1490 C C . GLY A 1 185 ? -1.652 -2.955 10.988 1.00 64.06 185 GLY A C 1
ATOM 1491 O O . GLY A 1 185 ? -1.216 -4.059 10.672 1.00 64.06 185 GLY A O 1
ATOM 1492 N N . ASP A 1 186 ? -2.724 -2.418 10.408 1.00 67.06 186 ASP A N 1
ATOM 1493 C CA . ASP A 1 186 ? -3.532 -3.010 9.334 1.00 67.06 186 ASP A CA 1
ATOM 1494 C C . ASP A 1 186 ? -2.713 -3.212 8.066 1.00 67.06 186 ASP A C 1
ATOM 1496 O O . ASP A 1 186 ? -2.855 -4.206 7.356 1.00 67.06 186 ASP A O 1
ATOM 1500 N N . TRP A 1 187 ? -1.788 -2.292 7.810 1.00 53.78 187 TRP A N 1
ATOM 1501 C CA . TRP A 1 187 ? -0.770 -2.405 6.772 1.00 53.78 187 TRP A CA 1
ATOM 1502 C C . TRP A 1 187 ? 0.126 -3.635 6.984 1.00 53.78 187 TRP A C 1
ATOM 1504 O O . TRP A 1 187 ? 0.562 -4.223 5.996 1.00 53.78 187 TRP A O 1
ATOM 1514 N N . ASN A 1 188 ? 0.387 -4.064 8.223 1.00 43.16 188 ASN A N 1
ATOM 1515 C CA . ASN A 1 188 ? 1.293 -5.175 8.529 1.00 43.16 188 ASN A CA 1
ATOM 1516 C C . ASN A 1 188 ? 0.611 -6.559 8.563 1.00 43.16 188 ASN A C 1
ATOM 1518 O O . ASN A 1 188 ? 1.313 -7.564 8.484 1.00 43.16 188 ASN A O 1
ATOM 1522 N N . GLN A 1 189 ? -0.724 -6.633 8.650 1.00 47.00 189 GLN A N 1
ATOM 1523 C CA . GLN A 1 189 ? -1.434 -7.905 8.861 1.00 47.00 189 GLN A CA 1
ATOM 1524 C C . GLN A 1 189 ? -1.497 -8.808 7.630 1.00 47.00 189 GLN A C 1
ATOM 1526 O O . GLN A 1 189 ? -1.449 -10.027 7.760 1.00 47.00 189 GLN A O 1
ATOM 1531 N N . THR A 1 190 ? -1.492 -8.258 6.413 1.00 49.72 190 THR A N 1
ATOM 1532 C CA . THR A 1 190 ? -1.286 -9.081 5.218 1.00 49.72 190 THR A CA 1
ATOM 1533 C C . THR A 1 190 ? -0.484 -8.331 4.157 1.00 49.72 190 THR A C 1
ATOM 1535 O O . THR A 1 190 ? -0.611 -7.123 3.964 1.00 49.72 190 THR A O 1
ATOM 1538 N N . LYS A 1 191 ? 0.289 -9.064 3.341 1.00 46.50 191 LYS A N 1
ATOM 1539 C CA . LYS A 1 191 ? 0.863 -8.525 2.089 1.00 46.50 191 LYS A CA 1
ATOM 1540 C C . LYS A 1 191 ? -0.208 -7.807 1.250 1.00 46.50 191 LYS A C 1
ATOM 1542 O O . LYS A 1 191 ? 0.107 -6.865 0.531 1.00 46.50 191 LYS A O 1
ATOM 1547 N N . LYS A 1 192 ? -1.466 -8.250 1.349 1.00 47.94 192 LYS A N 1
ATOM 1548 C CA . LYS A 1 192 ? -2.622 -7.758 0.599 1.00 47.94 192 LYS A CA 1
ATOM 1549 C C . LYS A 1 192 ? -3.085 -6.368 1.059 1.00 47.94 192 LYS A C 1
ATOM 1551 O O . LYS A 1 192 ? -3.396 -5.562 0.188 1.00 47.94 192 LYS A O 1
ATOM 1556 N N . SER A 1 193 ? -3.072 -6.055 2.355 1.00 48.56 193 SER A N 1
ATOM 1557 C CA . SER A 1 193 ? -3.478 -4.745 2.893 1.00 48.56 193 SER A CA 1
ATOM 1558 C C . SER A 1 193 ? -2.415 -3.662 2.671 1.00 48.56 193 SER A C 1
ATOM 1560 O O . SER A 1 193 ? -2.747 -2.592 2.157 1.00 48.56 193 SER A O 1
ATOM 1562 N N . LEU A 1 194 ? -1.124 -3.968 2.892 1.00 48.75 194 LEU A N 1
ATOM 1563 C CA . LEU A 1 194 ? -0.003 -3.117 2.447 1.00 48.75 194 LEU A CA 1
ATOM 1564 C C . LEU A 1 194 ? -0.101 -2.837 0.947 1.00 48.75 194 LEU A C 1
ATOM 1566 O O . LEU A 1 194 ? 0.001 -1.685 0.524 1.00 48.75 194 LEU A O 1
ATOM 1570 N N . MET A 1 195 ? -0.310 -3.881 0.136 1.00 53.22 195 MET A N 1
ATOM 1571 C CA . MET A 1 195 ? -0.490 -3.721 -1.305 1.00 53.22 195 MET A CA 1
ATOM 1572 C C . MET A 1 195 ? -1.724 -2.884 -1.618 1.00 53.22 195 MET A C 1
ATOM 1574 O O . MET A 1 195 ? -1.635 -2.094 -2.537 1.00 53.22 195 MET A O 1
ATOM 1578 N N . ALA A 1 196 ? -2.835 -3.006 -0.887 1.00 55.44 196 ALA A N 1
ATOM 1579 C CA . ALA A 1 196 ? -4.055 -2.248 -1.144 1.00 55.44 196 ALA A CA 1
ATOM 1580 C C . ALA A 1 196 ? -3.872 -0.751 -0.878 1.00 55.44 196 ALA A C 1
ATOM 1582 O O . ALA A 1 196 ? -4.062 0.031 -1.799 1.00 55.44 196 ALA A O 1
ATOM 1583 N N . VAL A 1 197 ? -3.416 -0.348 0.311 1.00 56.44 197 VAL A N 1
ATOM 1584 C CA . VAL A 1 197 ? -3.199 1.076 0.636 1.00 56.44 197 VAL A CA 1
ATOM 1585 C C . VAL A 1 197 ? -2.101 1.671 -0.240 1.00 56.44 197 VAL A C 1
ATOM 1587 O O . VAL A 1 197 ? -2.247 2.761 -0.785 1.00 56.44 197 VAL A O 1
ATOM 1590 N N . THR A 1 198 ? -1.012 0.929 -0.445 1.00 58.69 198 THR A N 1
ATOM 1591 C CA . THR A 1 198 ? 0.073 1.360 -1.330 1.00 58.69 198 THR A CA 1
ATOM 1592 C C . THR A 1 198 ? -0.390 1.471 -2.778 1.00 58.69 198 THR A C 1
ATOM 1594 O O . THR A 1 198 ? 0.015 2.398 -3.471 1.00 58.69 198 THR A O 1
ATOM 1597 N N . ARG A 1 199 ? -1.237 0.546 -3.241 1.00 61.38 199 ARG A N 1
ATOM 1598 C CA . ARG A 1 199 ? -1.849 0.578 -4.570 1.00 61.38 199 ARG A CA 1
ATOM 1599 C C . ARG A 1 199 ? -2.836 1.721 -4.690 1.00 61.38 199 ARG A C 1
ATOM 1601 O O . ARG A 1 199 ? -2.822 2.333 -5.736 1.00 61.38 199 ARG A O 1
ATOM 1608 N N . GLU A 1 200 ? -3.618 2.062 -3.671 1.00 64.81 200 GLU A N 1
ATOM 1609 C CA . GLU A 1 200 ? -4.516 3.220 -3.743 1.00 64.81 200 GLU A CA 1
ATOM 1610 C C . GLU A 1 200 ? -3.742 4.535 -3.742 1.00 64.81 200 GLU A C 1
ATOM 1612 O O . GLU A 1 200 ? -3.970 5.379 -4.606 1.00 64.81 200 GLU A O 1
ATOM 1617 N N . LEU A 1 201 ? -2.731 4.677 -2.878 1.00 63.97 201 LEU A N 1
ATOM 1618 C CA . LEU A 1 201 ? -1.797 5.803 -2.952 1.00 63.97 201 LEU A CA 1
ATOM 1619 C C . LEU A 1 201 ? -1.118 5.867 -4.328 1.00 63.97 201 LEU A C 1
ATOM 1621 O O . LEU A 1 201 ? -0.939 6.947 -4.881 1.00 63.97 201 LEU A O 1
ATOM 1625 N N . GLN A 1 202 ? -0.777 4.717 -4.912 1.00 64.00 202 GLN A N 1
ATOM 1626 C CA . GLN A 1 202 ? -0.167 4.633 -6.235 1.00 64.00 202 GLN A CA 1
ATOM 1627 C C . GLN A 1 202 ? -1.144 4.927 -7.374 1.00 64.00 202 GLN A C 1
ATOM 1629 O O . GLN A 1 202 ? -0.753 5.572 -8.341 1.00 64.00 202 GLN A O 1
ATOM 1634 N N . ASN A 1 203 ? -2.375 4.435 -7.298 1.00 62.72 203 ASN A N 1
ATOM 1635 C CA . ASN A 1 203 ? -3.438 4.701 -8.253 1.00 62.72 203 ASN A CA 1
ATOM 1636 C C . ASN A 1 203 ? -3.667 6.202 -8.273 1.00 62.72 203 ASN A C 1
ATOM 1638 O O . ASN A 1 203 ? -3.632 6.793 -9.344 1.00 62.72 203 ASN A O 1
ATOM 1642 N N . LYS A 1 204 ? -3.735 6.835 -7.099 1.00 65.50 204 LYS A N 1
ATOM 1643 C CA . LYS A 1 204 ? -3.775 8.287 -7.010 1.00 65.50 204 LYS A CA 1
ATOM 1644 C C . LYS A 1 204 ? -2.511 8.940 -7.605 1.00 65.50 204 LYS A C 1
ATOM 1646 O O . LYS A 1 204 ? -2.654 9.843 -8.403 1.00 65.50 204 LYS A O 1
ATOM 1651 N N . ILE A 1 205 ? -1.284 8.442 -7.389 1.00 64.50 205 ILE A N 1
ATOM 1652 C CA . ILE A 1 205 ? -0.072 8.978 -8.075 1.00 64.50 205 ILE A CA 1
ATOM 1653 C C . ILE A 1 205 ? -0.089 8.812 -9.600 1.00 64.50 205 ILE A C 1
ATOM 1655 O O . ILE A 1 205 ? 0.449 9.648 -10.322 1.00 64.50 205 ILE A O 1
ATOM 1659 N N . ASN A 1 206 ? -0.641 7.711 -10.099 1.00 62.47 206 ASN A N 1
ATOM 1660 C CA . ASN A 1 206 ? -0.672 7.410 -11.526 1.00 62.47 206 ASN A CA 1
ATOM 1661 C C . ASN A 1 206 ? -1.830 8.108 -12.252 1.00 62.47 206 ASN A C 1
ATOM 1663 O O . ASN A 1 206 ? -1.711 8.352 -13.452 1.00 62.47 206 ASN A O 1
ATOM 1667 N N . HIS A 1 207 ? -2.941 8.367 -11.558 1.00 63.69 207 HIS A N 1
ATOM 1668 C CA . HIS A 1 207 ? -4.173 8.921 -12.123 1.00 63.69 207 HIS A CA 1
ATOM 1669 C C . HIS A 1 207 ? -4.391 10.397 -11.780 1.00 63.69 207 HIS A C 1
ATOM 1671 O O . HIS A 1 207 ? -4.974 11.113 -12.591 1.00 63.69 207 HIS A O 1
ATOM 1677 N N . GLU A 1 208 ? -3.930 10.861 -10.620 1.00 55.78 208 GLU A N 1
ATOM 1678 C CA . GLU A 1 208 ? -3.982 12.264 -10.214 1.00 55.78 208 GLU A CA 1
ATOM 1679 C C . GLU A 1 208 ? -2.686 12.979 -10.629 1.00 55.78 208 GLU A C 1
ATOM 1681 O O . GLU A 1 208 ? -1.604 12.395 -10.718 1.00 55.78 208 GLU A O 1
ATOM 1686 N N . GLU A 1 209 ? -2.814 14.265 -10.946 1.00 62.06 209 GLU A N 1
ATOM 1687 C CA . GLU A 1 209 ? -1.725 15.134 -11.387 1.00 62.06 209 GLU A CA 1
ATOM 1688 C C . GLU A 1 209 ? -0.519 15.161 -10.413 1.00 62.06 209 GLU A C 1
ATOM 1690 O O . GLU A 1 209 ? -0.630 14.772 -9.248 1.00 62.06 209 GLU A O 1
ATOM 1695 N N . PRO A 1 210 ? 0.643 15.705 -10.842 1.00 67.56 210 PRO A N 1
ATOM 1696 C CA . PRO A 1 210 ? 1.823 16.026 -10.017 1.00 67.56 210 PRO A CA 1
ATOM 1697 C C . PRO A 1 210 ? 1.590 16.610 -8.609 1.00 67.56 210 PRO A C 1
ATOM 1699 O O . PRO A 1 210 ? 2.534 16.710 -7.830 1.00 67.56 210 PRO A O 1
ATOM 1702 N N . SER A 1 211 ? 0.379 17.053 -8.281 1.00 74.88 211 SER A N 1
ATOM 1703 C CA . SER A 1 211 ? -0.005 17.642 -7.003 1.00 74.88 211 SER A CA 1
ATOM 1704 C C . SER A 1 211 ? 0.031 16.656 -5.833 1.00 74.88 211 SER A C 1
ATOM 1706 O O . SER A 1 211 ? 0.285 17.086 -4.706 1.00 74.88 211 SER A O 1
ATOM 1708 N N . ILE A 1 212 ? -0.139 15.348 -6.059 1.00 73.00 212 ILE A N 1
ATOM 1709 C CA . ILE A 1 212 ? -0.246 14.386 -4.951 1.00 73.00 212 ILE A CA 1
ATOM 1710 C C . ILE A 1 212 ? 1.018 14.290 -4.093 1.00 73.00 212 ILE A C 1
ATOM 1712 O O . ILE A 1 212 ? 0.943 14.042 -2.891 1.00 73.00 212 ILE A O 1
ATOM 1716 N N . VAL A 1 213 ? 2.194 14.558 -4.669 1.00 77.31 213 VAL A N 1
ATOM 1717 C CA . VAL A 1 213 ? 3.442 14.566 -3.893 1.00 77.31 213 VAL A CA 1
ATOM 1718 C C . VAL A 1 213 ? 3.519 15.721 -2.900 1.00 77.31 213 VAL A C 1
ATOM 1720 O O . VAL A 1 213 ? 4.337 15.688 -1.986 1.00 77.31 213 VAL A O 1
ATOM 1723 N N . LYS A 1 214 ? 2.657 16.729 -3.058 1.00 80.88 214 LYS A N 1
ATOM 1724 C CA . LYS A 1 214 ? 2.471 17.823 -2.103 1.00 80.88 214 LYS A CA 1
ATOM 1725 C C . LYS A 1 214 ? 1.295 17.569 -1.157 1.00 80.88 214 LYS A C 1
ATOM 1727 O O . LYS A 1 214 ? 1.085 18.362 -0.242 1.00 80.88 214 LYS A O 1
ATOM 1732 N N . HIS A 1 215 ? 0.533 16.490 -1.349 1.00 80.38 215 HIS A N 1
ATOM 1733 C CA . HIS A 1 215 ? -0.639 16.214 -0.534 1.00 80.38 215 HIS A CA 1
ATOM 1734 C C . HIS A 1 215 ? -0.219 15.934 0.922 1.00 80.38 215 HIS A C 1
ATOM 1736 O O . HIS A 1 215 ? 0.575 15.014 1.163 1.00 80.38 215 HIS A O 1
ATOM 1742 N N . PRO A 1 216 ? -0.742 16.676 1.920 1.00 76.31 216 PRO A N 1
ATOM 1743 C CA . PRO A 1 216 ? -0.303 16.559 3.310 1.00 76.31 216 PRO A CA 1
ATOM 1744 C C . PRO A 1 216 ? -0.422 15.144 3.877 1.00 76.31 216 PRO A C 1
ATOM 1746 O O . PRO A 1 216 ? 0.452 14.713 4.625 1.00 76.31 216 PRO A O 1
ATOM 1749 N N . VAL A 1 217 ? -1.467 14.399 3.495 1.00 73.38 217 VAL A N 1
ATOM 1750 C CA . VAL A 1 217 ? -1.670 13.009 3.941 1.00 73.38 217 VAL A CA 1
ATOM 1751 C C . VAL A 1 217 ? -0.547 12.102 3.437 1.00 73.38 217 VAL A C 1
ATOM 1753 O O . VAL A 1 217 ? -0.025 11.297 4.204 1.00 73.38 217 VAL A O 1
ATOM 1756 N N . TYR A 1 218 ? -0.119 12.276 2.184 1.00 79.50 218 TYR A N 1
ATOM 1757 C CA . TYR A 1 218 ? 0.926 11.453 1.581 1.00 79.50 218 TYR A CA 1
ATOM 1758 C C . TYR A 1 218 ? 2.299 11.731 2.202 1.00 79.50 218 TYR A C 1
ATOM 1760 O O . TYR A 1 218 ? 3.005 10.807 2.609 1.00 79.50 218 TYR A O 1
ATOM 1768 N N . LEU A 1 219 ? 2.641 13.012 2.369 1.00 84.19 219 LEU A N 1
ATOM 1769 C CA . LEU A 1 219 ? 3.867 13.435 3.052 1.00 84.19 219 LEU A CA 1
ATOM 1770 C C . LEU A 1 219 ? 3.901 12.954 4.505 1.00 84.19 219 LEU A C 1
ATOM 1772 O O . LEU A 1 219 ? 4.925 12.469 4.983 1.00 84.19 219 LEU A O 1
ATOM 1776 N N . ASN A 1 220 ? 2.768 13.055 5.205 1.00 79.38 220 ASN A N 1
ATOM 1777 C CA . ASN A 1 220 ? 2.638 12.566 6.571 1.00 79.38 220 ASN A CA 1
ATOM 1778 C C . ASN A 1 220 ? 2.826 11.046 6.635 1.00 79.38 220 ASN A C 1
ATOM 1780 O O . ASN A 1 220 ? 3.494 10.565 7.546 1.00 79.38 220 ASN A O 1
ATOM 1784 N N . ALA A 1 221 ? 2.287 10.300 5.667 1.00 78.00 221 ALA A N 1
ATOM 1785 C CA . ALA A 1 221 ? 2.469 8.858 5.592 1.00 78.00 221 ALA A CA 1
ATOM 1786 C C . ALA A 1 221 ? 3.951 8.489 5.431 1.00 78.00 221 ALA A C 1
ATOM 1788 O O . ALA A 1 221 ? 4.511 7.796 6.278 1.00 78.00 221 ALA A O 1
ATOM 1789 N N . LEU A 1 222 ? 4.617 9.023 4.403 1.00 85.62 222 LEU A N 1
ATOM 1790 C CA . LEU A 1 222 ? 6.035 8.756 4.138 1.00 85.62 222 LEU A CA 1
ATOM 1791 C C . LEU A 1 222 ? 6.938 9.128 5.319 1.00 85.62 222 LEU A C 1
ATOM 1793 O O . LEU A 1 222 ? 7.780 8.324 5.726 1.00 85.62 222 LEU A O 1
ATOM 1797 N N . PHE A 1 223 ? 6.725 10.309 5.904 1.00 87.88 223 PHE A N 1
ATOM 1798 C CA . PHE A 1 223 ? 7.481 10.763 7.066 1.00 87.88 223 PHE A CA 1
ATOM 1799 C C . PHE A 1 223 ? 7.321 9.821 8.260 1.00 87.88 223 PHE A C 1
ATOM 1801 O O . PHE A 1 223 ? 8.320 9.423 8.852 1.00 87.88 223 PHE A O 1
ATOM 1808 N N . ASN A 1 224 ? 6.088 9.435 8.596 1.00 79.62 224 ASN A N 1
ATOM 1809 C CA . ASN A 1 224 ? 5.820 8.559 9.736 1.00 79.62 224 ASN A CA 1
ATOM 1810 C C . ASN A 1 224 ? 6.365 7.140 9.525 1.00 79.62 224 ASN A C 1
ATOM 1812 O O . ASN A 1 224 ? 6.872 6.537 10.468 1.00 79.62 224 ASN A O 1
ATOM 1816 N N . ILE A 1 225 ? 6.309 6.615 8.296 1.00 76.88 225 ILE A N 1
ATOM 1817 C CA . ILE A 1 225 ? 6.904 5.312 7.965 1.00 76.88 225 ILE A CA 1
ATOM 1818 C C . ILE A 1 225 ? 8.415 5.365 8.176 1.00 76.88 225 ILE A C 1
ATOM 1820 O O . ILE A 1 225 ? 8.986 4.496 8.831 1.00 76.88 225 ILE A O 1
ATOM 1824 N N . HIS A 1 226 ? 9.068 6.391 7.634 1.00 87.88 226 HIS A N 1
ATOM 1825 C CA . HIS A 1 226 ? 10.514 6.521 7.731 1.00 87.88 226 HIS A CA 1
ATOM 1826 C C . HIS A 1 226 ? 10.989 6.803 9.155 1.00 87.88 226 HIS A C 1
ATOM 1828 O O . HIS A 1 226 ? 11.979 6.222 9.585 1.00 87.88 226 HIS A O 1
ATOM 1834 N N . SER A 1 227 ? 10.311 7.680 9.897 1.00 84.06 227 SER A N 1
ATOM 1835 C CA . SER A 1 227 ? 10.719 8.036 11.259 1.00 84.06 227 SER A CA 1
ATOM 1836 C C . SER A 1 227 ? 10.612 6.856 12.224 1.00 84.06 227 SER A C 1
ATOM 1838 O O . SER A 1 227 ? 11.460 6.718 13.099 1.00 84.06 227 SER A O 1
ATOM 1840 N N . ARG A 1 228 ? 9.613 5.982 12.041 1.00 79.00 228 ARG A N 1
ATOM 1841 C CA . ARG A 1 228 ? 9.396 4.807 12.898 1.00 79.00 228 ARG A CA 1
ATOM 1842 C C . ARG A 1 228 ? 10.192 3.582 12.464 1.00 79.00 228 ARG A C 1
ATOM 1844 O O . ARG A 1 228 ? 10.779 2.908 13.300 1.00 79.00 228 ARG A O 1
ATOM 1851 N N . TYR A 1 229 ? 10.190 3.273 11.169 1.00 80.00 229 TYR A N 1
ATOM 1852 C CA . TYR A 1 229 ? 10.709 2.001 10.645 1.00 80.00 229 TYR A CA 1
ATOM 1853 C C . TYR A 1 229 ? 11.992 2.157 9.825 1.00 80.00 229 TYR A C 1
ATOM 1855 O O . TYR A 1 229 ? 12.531 1.172 9.305 1.00 80.00 229 TYR A O 1
ATOM 1863 N N . GLY A 1 230 ? 12.467 3.390 9.653 1.00 88.25 230 GLY A N 1
ATOM 1864 C CA . GLY A 1 230 ? 13.601 3.700 8.801 1.00 88.25 230 GLY A CA 1
ATOM 1865 C C . GLY A 1 230 ? 13.376 3.265 7.355 1.00 88.25 230 GLY A C 1
ATOM 1866 O O . GLY A 1 230 ? 12.261 3.197 6.831 1.00 88.25 230 GLY A O 1
ATOM 1867 N N . LEU A 1 231 ? 14.478 2.928 6.688 1.00 90.19 231 LEU A N 1
ATOM 1868 C CA . LEU A 1 231 ? 14.457 2.560 5.277 1.00 90.19 231 LEU A CA 1
ATOM 1869 C C . LEU A 1 231 ? 13.956 1.128 5.014 1.00 90.19 231 LEU A C 1
ATOM 1871 O O . LEU A 1 231 ? 13.629 0.784 3.877 1.00 90.19 231 LEU A O 1
ATOM 1875 N N . ALA A 1 232 ? 13.909 0.274 6.038 1.00 84.06 232 ALA A N 1
ATOM 1876 C CA . ALA A 1 232 ? 13.602 -1.147 5.882 1.00 84.06 232 ALA A CA 1
ATOM 1877 C C . ALA A 1 232 ? 12.183 -1.386 5.340 1.00 84.06 232 ALA A C 1
ATOM 1879 O O . ALA A 1 232 ? 11.989 -2.252 4.486 1.00 84.06 232 ALA A O 1
ATOM 1880 N N . ALA A 1 233 ? 11.204 -0.584 5.773 1.00 79.19 233 ALA A N 1
ATOM 1881 C CA . ALA A 1 233 ? 9.828 -0.672 5.287 1.00 79.19 233 ALA A CA 1
ATOM 1882 C C . ALA A 1 233 ? 9.739 -0.411 3.775 1.00 79.19 233 ALA A C 1
ATOM 1884 O O . ALA A 1 233 ? 9.192 -1.224 3.030 1.00 79.19 233 ALA A O 1
ATOM 1885 N N . PHE A 1 234 ? 10.375 0.663 3.301 1.00 84.81 234 PHE A N 1
ATOM 1886 C CA . PHE A 1 234 ? 10.423 0.991 1.877 1.00 84.81 234 PHE A CA 1
ATOM 1887 C C . PHE A 1 234 ? 11.126 -0.090 1.057 1.00 84.81 234 PHE A C 1
ATOM 1889 O O . PHE A 1 234 ? 10.678 -0.413 -0.039 1.00 84.81 234 PHE A O 1
ATOM 1896 N N . GLN A 1 235 ? 12.194 -0.689 1.594 1.00 85.12 235 GLN A N 1
ATOM 1897 C CA . GLN A 1 235 ? 12.915 -1.771 0.923 1.00 85.12 235 GLN A CA 1
ATOM 1898 C C . GLN A 1 235 ? 12.055 -3.025 0.767 1.00 85.12 235 GLN A C 1
ATOM 1900 O O . GLN A 1 235 ? 12.114 -3.666 -0.279 1.00 85.12 235 GLN A O 1
ATOM 1905 N N . ARG A 1 236 ? 11.248 -3.379 1.775 1.00 81.81 236 ARG A N 1
ATOM 1906 C CA . ARG A 1 236 ? 10.311 -4.508 1.677 1.00 81.81 236 ARG A CA 1
ATOM 1907 C C . ARG A 1 236 ? 9.276 -4.269 0.582 1.00 81.81 236 ARG A C 1
ATOM 1909 O O . ARG A 1 236 ? 9.089 -5.140 -0.261 1.00 81.81 236 ARG A O 1
ATOM 1916 N N . THR A 1 237 ? 8.685 -3.076 0.529 1.00 77.12 237 THR A N 1
ATOM 1917 C CA . THR A 1 237 ? 7.723 -2.715 -0.525 1.00 77.12 237 THR A CA 1
ATOM 1918 C C . THR A 1 237 ? 8.381 -2.679 -1.906 1.00 77.12 237 THR A C 1
ATOM 1920 O O . THR A 1 237 ? 7.829 -3.196 -2.875 1.00 77.12 237 THR A O 1
ATOM 1923 N N . ALA A 1 238 ? 9.600 -2.144 -1.996 1.00 81.00 238 ALA A N 1
ATOM 1924 C CA . ALA A 1 238 ? 10.396 -2.090 -3.219 1.00 81.00 238 ALA A CA 1
ATOM 1925 C C . ALA A 1 238 ? 10.770 -3.479 -3.769 1.00 81.00 238 ALA A C 1
ATOM 1927 O O . ALA A 1 238 ? 10.959 -3.614 -4.978 1.00 81.00 238 ALA A O 1
ATOM 1928 N N . LYS A 1 239 ? 10.868 -4.495 -2.900 1.00 77.88 239 LYS A N 1
ATOM 1929 C CA . LYS A 1 239 ? 11.138 -5.893 -3.265 1.00 77.88 239 LYS A CA 1
ATOM 1930 C C . LYS A 1 239 ? 9.922 -6.629 -3.820 1.00 77.88 239 LYS A C 1
ATOM 1932 O O . LYS A 1 239 ? 10.084 -7.755 -4.269 1.00 77.88 239 LYS A O 1
ATOM 1937 N N . ILE A 1 240 ? 8.712 -6.068 -3.780 1.00 68.38 240 ILE A N 1
ATOM 1938 C CA . ILE A 1 240 ? 7.547 -6.773 -4.320 1.00 68.38 240 ILE A CA 1
ATOM 1939 C C . ILE A 1 240 ? 7.707 -6.858 -5.843 1.00 68.38 240 ILE A C 1
ATOM 1941 O O . ILE A 1 240 ? 7.657 -5.854 -6.545 1.00 68.38 240 ILE A O 1
ATOM 1945 N N . GLU A 1 241 ? 7.934 -8.068 -6.347 1.00 62.56 241 GLU A N 1
ATOM 1946 C CA . GLU A 1 241 ? 8.429 -8.340 -7.701 1.00 62.56 241 GLU A CA 1
ATOM 1947 C C . GLU A 1 241 ? 7.319 -8.437 -8.760 1.00 62.56 241 GLU A C 1
ATOM 1949 O O . GLU A 1 241 ? 7.246 -9.412 -9.504 1.00 62.56 241 GLU A O 1
ATOM 1954 N N . THR A 1 242 ? 6.413 -7.463 -8.834 1.00 70.94 242 THR A N 1
ATOM 1955 C CA . THR A 1 242 ? 5.383 -7.458 -9.885 1.00 70.94 242 THR A CA 1
ATOM 1956 C C . THR A 1 242 ? 5.580 -6.291 -10.837 1.00 70.94 242 THR A C 1
ATOM 1958 O O . THR A 1 242 ? 6.074 -5.229 -10.463 1.00 70.94 242 THR A O 1
ATOM 1961 N N . TRP A 1 243 ? 5.150 -6.454 -12.088 1.00 68.69 243 TRP A N 1
ATOM 1962 C CA . TRP A 1 243 ? 5.147 -5.359 -13.060 1.00 68.69 243 TRP A CA 1
ATOM 1963 C C . TRP A 1 243 ? 4.203 -4.218 -12.651 1.00 68.69 243 TRP A C 1
ATOM 1965 O O . TRP A 1 243 ? 4.312 -3.123 -13.192 1.00 68.69 243 TRP A O 1
ATOM 1975 N N . GLN A 1 244 ? 3.295 -4.441 -11.701 1.00 69.56 244 GLN A N 1
ATOM 1976 C CA . GLN A 1 244 ? 2.423 -3.411 -11.135 1.00 69.56 244 GLN A CA 1
ATOM 1977 C C . GLN A 1 244 ? 3.077 -2.682 -9.959 1.00 69.56 244 GLN A C 1
ATOM 1979 O O . GLN A 1 244 ? 2.572 -1.650 -9.523 1.00 69.56 244 GLN A O 1
ATOM 1984 N N . SER A 1 245 ? 4.211 -3.185 -9.462 1.00 70.69 245 SER A N 1
ATOM 1985 C CA . SER A 1 245 ? 4.852 -2.622 -8.288 1.00 70.69 245 SER A CA 1
ATOM 1986 C C . SER A 1 245 ? 5.343 -1.199 -8.554 1.00 70.69 245 SER A C 1
ATOM 1988 O O . SER A 1 245 ? 5.948 -0.919 -9.601 1.00 70.69 245 SER A O 1
ATOM 1990 N N . PRO A 1 246 ? 5.098 -0.289 -7.605 1.00 72.81 246 PRO A N 1
ATOM 1991 C CA . PRO A 1 246 ? 5.434 1.110 -7.761 1.00 72.81 246 PRO A CA 1
ATOM 1992 C C . PRO A 1 246 ? 6.941 1.337 -7.642 1.00 72.81 246 PRO A C 1
ATOM 1994 O O . PRO A 1 246 ? 7.582 0.968 -6.658 1.00 72.81 246 PRO A O 1
ATOM 1997 N N . ILE A 1 247 ? 7.508 2.014 -8.640 1.00 87.56 247 ILE A N 1
ATOM 1998 C CA . ILE A 1 247 ? 8.937 2.358 -8.658 1.00 87.56 247 ILE A CA 1
ATOM 1999 C C . ILE A 1 247 ? 9.301 3.443 -7.645 1.00 87.56 247 ILE A C 1
ATOM 2001 O O . ILE A 1 247 ? 10.482 3.642 -7.379 1.00 87.56 247 ILE A O 1
ATOM 2005 N N . ILE A 1 248 ? 8.317 4.153 -7.080 1.00 87.44 248 ILE A N 1
ATOM 2006 C CA . ILE A 1 248 ? 8.577 5.270 -6.171 1.00 87.44 248 ILE A CA 1
ATOM 2007 C C . ILE A 1 248 ? 9.351 4.808 -4.940 1.00 87.44 248 ILE A C 1
ATOM 2009 O O . ILE A 1 248 ? 10.353 5.417 -4.600 1.00 87.44 248 ILE A O 1
ATOM 2013 N N . PHE A 1 249 ? 9.004 3.674 -4.330 1.00 87.62 249 PHE A N 1
ATOM 2014 C CA . PHE A 1 249 ? 9.740 3.194 -3.157 1.00 87.62 249 PHE A CA 1
ATOM 2015 C C . PHE A 1 249 ? 11.143 2.705 -3.497 1.00 87.62 249 PHE A C 1
ATOM 2017 O O . PHE A 1 249 ? 12.048 2.864 -2.684 1.00 87.62 249 PHE A O 1
ATOM 2024 N N . GLN A 1 250 ? 11.348 2.162 -4.699 1.00 88.44 250 GLN A N 1
ATOM 2025 C CA . GLN A 1 250 ? 12.684 1.822 -5.193 1.00 88.44 250 GLN A CA 1
ATOM 2026 C C . GLN A 1 250 ? 13.520 3.089 -5.396 1.00 88.44 250 GLN A C 1
ATOM 2028 O O . GLN A 1 250 ? 14.654 3.157 -4.925 1.00 88.44 250 GLN A O 1
ATOM 2033 N N . PHE A 1 251 ? 12.939 4.108 -6.034 1.00 91.12 251 PHE A N 1
ATOM 2034 C CA . PHE A 1 251 ? 13.559 5.414 -6.230 1.00 91.12 251 PHE A CA 1
ATOM 2035 C C . PHE A 1 251 ? 13.917 6.070 -4.892 1.00 91.12 251 PHE A C 1
ATOM 2037 O O . PHE A 1 251 ? 15.072 6.437 -4.689 1.00 91.12 251 PHE A O 1
ATOM 2044 N N . LEU A 1 252 ? 12.966 6.134 -3.954 1.00 91.38 252 LEU A N 1
ATOM 2045 C CA . LEU A 1 252 ? 13.173 6.650 -2.602 1.00 91.38 252 LEU A CA 1
ATOM 2046 C C . LEU A 1 252 ? 14.293 5.873 -1.902 1.00 91.38 252 LEU A C 1
ATOM 2048 O O . LEU A 1 252 ? 15.265 6.473 -1.459 1.00 91.38 252 LEU A O 1
ATOM 2052 N N . CYS A 1 253 ? 14.237 4.536 -1.882 1.00 91.81 253 CYS A N 1
ATOM 2053 C CA . CYS A 1 253 ? 15.298 3.712 -1.296 1.00 91.81 253 CYS A CA 1
ATOM 2054 C C . CYS A 1 253 ? 16.673 4.000 -1.895 1.00 91.81 253 CYS A C 1
ATOM 2056 O O . CYS A 1 253 ? 17.659 4.070 -1.163 1.00 91.81 253 CYS A O 1
ATOM 2058 N N . HIS A 1 254 ? 16.743 4.130 -3.219 1.00 91.56 254 HIS A N 1
ATOM 2059 C CA . HIS A 1 254 ? 17.988 4.386 -3.924 1.00 91.56 254 HIS A CA 1
ATOM 2060 C C . HIS A 1 254 ? 18.551 5.765 -3.580 1.00 91.56 254 HIS A C 1
ATOM 2062 O O . HIS A 1 254 ? 19.713 5.846 -3.196 1.00 91.56 254 HIS A O 1
ATOM 2068 N N . ARG A 1 255 ? 17.744 6.828 -3.670 1.00 94.06 255 ARG A N 1
ATOM 2069 C CA . ARG A 1 255 ? 18.176 8.208 -3.395 1.00 94.06 255 ARG A CA 1
ATOM 2070 C C . ARG A 1 255 ? 18.558 8.402 -1.932 1.00 94.06 255 ARG A C 1
ATOM 2072 O O . ARG A 1 255 ? 19.642 8.892 -1.648 1.00 94.06 255 ARG A O 1
ATOM 2079 N N . ILE A 1 256 ? 17.742 7.905 -1.003 1.00 93.88 256 ILE A N 1
ATOM 2080 C CA . ILE A 1 256 ? 18.026 8.004 0.435 1.00 93.88 256 ILE A CA 1
ATOM 2081 C C . ILE A 1 256 ? 19.361 7.332 0.780 1.00 93.88 256 ILE A C 1
ATOM 2083 O O . ILE A 1 256 ? 20.167 7.922 1.493 1.00 93.88 256 ILE A O 1
ATOM 2087 N N . LYS A 1 257 ? 19.635 6.136 0.233 1.00 93.50 257 LYS A N 1
ATOM 2088 C CA . LYS A 1 257 ? 20.933 5.462 0.427 1.00 93.50 257 LYS A CA 1
ATOM 2089 C C . LYS A 1 257 ? 22.081 6.185 -0.256 1.00 93.50 257 LYS A C 1
ATOM 2091 O O . LYS A 1 257 ? 23.138 6.335 0.339 1.00 93.50 257 LYS A O 1
ATOM 2096 N N . LYS A 1 258 ? 21.898 6.543 -1.525 1.00 93.88 258 LYS A N 1
ATOM 2097 C CA . LYS A 1 258 ? 22.965 7.072 -2.374 1.00 93.88 258 LYS A CA 1
ATOM 2098 C C . LYS A 1 258 ? 23.435 8.441 -1.898 1.00 93.88 258 LYS A C 1
ATOM 2100 O O . LYS A 1 258 ? 24.634 8.688 -1.894 1.00 93.88 258 LYS A O 1
ATOM 2105 N N . ASP A 1 259 ? 22.498 9.303 -1.523 1.00 94.88 259 ASP A N 1
ATOM 2106 C CA . ASP A 1 259 ? 22.783 10.689 -1.156 1.00 94.88 259 ASP A CA 1
ATOM 2107 C C . ASP A 1 259 ? 22.788 10.890 0.371 1.00 94.88 259 ASP A C 1
ATOM 2109 O O . ASP A 1 259 ? 22.875 12.021 0.840 1.00 94.88 259 ASP A O 1
ATOM 2113 N N . CYS A 1 260 ? 22.692 9.799 1.147 1.00 94.31 260 CYS A N 1
ATOM 2114 C CA . CYS A 1 260 ? 22.648 9.800 2.613 1.00 94.31 260 CYS A CA 1
ATOM 2115 C C . CYS A 1 260 ? 21.618 10.795 3.182 1.00 94.31 260 CYS A C 1
ATOM 2117 O O . CYS A 1 260 ? 21.891 11.514 4.145 1.00 94.31 260 CYS A O 1
ATOM 2119 N N . LEU A 1 261 ? 20.436 10.858 2.560 1.00 94.44 261 LEU A N 1
ATOM 2120 C CA . LEU A 1 261 ? 19.402 11.826 2.927 1.00 94.44 261 LEU A CA 1
ATOM 2121 C C . LEU A 1 261 ? 18.853 11.525 4.323 1.00 94.44 261 LEU A C 1
ATOM 2123 O O . LEU A 1 261 ? 18.567 10.375 4.661 1.00 94.44 261 LEU A O 1
ATOM 2127 N N . THR A 1 262 ? 18.648 12.577 5.112 1.00 93.25 262 THR A N 1
ATOM 2128 C CA . THR A 1 262 ? 17.972 12.497 6.412 1.00 93.25 262 THR A CA 1
ATOM 2129 C C . THR A 1 262 ? 16.702 13.336 6.370 1.00 93.25 262 THR A C 1
ATOM 2131 O O . THR A 1 262 ? 16.702 14.431 5.816 1.00 93.25 262 THR A O 1
ATOM 2134 N N . PHE A 1 263 ? 15.620 12.813 6.945 1.00 92.38 263 PHE A N 1
ATOM 2135 C CA . PHE A 1 263 ? 14.315 13.476 6.977 1.00 92.38 263 PHE A CA 1
ATOM 2136 C C . PHE A 1 263 ? 13.944 13.731 8.433 1.00 92.38 263 PHE A C 1
ATOM 2138 O O . PHE A 1 263 ? 13.675 12.792 9.182 1.00 92.38 263 PHE A O 1
ATOM 2145 N N . ARG A 1 264 ? 13.963 14.998 8.837 1.00 92.69 264 ARG A N 1
ATOM 2146 C CA . ARG A 1 264 ? 13.563 15.477 10.166 1.00 92.69 264 ARG A CA 1
ATOM 2147 C C . ARG A 1 264 ? 12.132 15.995 10.168 1.00 92.69 264 ARG A C 1
ATOM 2149 O O . ARG A 1 264 ? 11.466 15.944 11.197 1.00 92.69 264 ARG A O 1
ATOM 2156 N N . THR A 1 265 ? 11.658 16.470 9.022 1.00 93.69 265 THR A N 1
ATOM 2157 C CA . THR A 1 265 ? 10.327 17.047 8.852 1.00 93.69 265 THR A CA 1
ATOM 2158 C C . THR A 1 265 ? 9.590 16.421 7.669 1.00 93.69 265 THR A C 1
ATOM 2160 O O . THR A 1 265 ? 10.173 15.738 6.824 1.00 93.69 265 THR A O 1
ATOM 2163 N N . LYS A 1 266 ? 8.278 16.667 7.588 1.00 90.25 266 LYS A N 1
ATOM 2164 C CA . LYS A 1 266 ? 7.446 16.227 6.454 1.00 90.25 266 LYS A CA 1
ATOM 2165 C C . LYS A 1 266 ? 7.850 16.947 5.160 1.00 90.25 266 LYS A C 1
ATOM 2167 O O . LYS A 1 266 ? 7.734 16.385 4.078 1.00 90.25 266 LYS A O 1
ATOM 2172 N N . GLN A 1 267 ? 8.346 18.175 5.276 1.00 93.19 267 GLN A N 1
ATOM 2173 C CA . GLN A 1 267 ? 8.722 19.055 4.175 1.00 93.19 267 GLN A CA 1
ATOM 2174 C C . GLN A 1 267 ? 9.995 18.576 3.473 1.00 93.19 267 GLN A C 1
ATOM 2176 O O . GLN A 1 267 ? 10.116 18.760 2.264 1.00 93.19 267 GLN A O 1
ATOM 2181 N N . ASP A 1 268 ? 10.875 17.870 4.186 1.00 93.88 268 ASP A N 1
ATOM 2182 C CA . ASP A 1 268 ? 12.106 17.289 3.632 1.00 93.88 268 ASP A CA 1
ATOM 2183 C C . ASP A 1 268 ? 11.822 16.274 2.505 1.00 93.88 268 ASP A C 1
ATOM 2185 O O . ASP A 1 268 ? 12.679 16.008 1.664 1.00 93.88 268 ASP A O 1
ATOM 2189 N N . TRP A 1 269 ? 10.606 15.717 2.450 1.00 93.56 269 TRP A N 1
ATOM 2190 C CA . TRP A 1 269 ? 10.180 14.778 1.408 1.00 93.56 269 TRP A CA 1
ATOM 2191 C C . TRP A 1 269 ? 9.806 15.457 0.092 1.00 93.56 269 TRP A C 1
ATOM 2193 O O . TRP A 1 269 ? 9.907 14.830 -0.963 1.00 93.56 269 TRP A O 1
ATOM 2203 N N . ILE A 1 270 ? 9.387 16.726 0.127 1.00 92.69 270 ILE A N 1
ATOM 2204 C CA . ILE A 1 270 ? 8.858 17.430 -1.049 1.00 92.69 270 ILE A CA 1
ATOM 2205 C C . ILE A 1 270 ? 9.890 17.496 -2.186 1.00 92.69 270 ILE A C 1
ATOM 2207 O O . ILE A 1 270 ? 9.523 17.137 -3.306 1.00 92.69 270 ILE A O 1
ATOM 2211 N N . PRO A 1 271 ? 11.165 17.884 -1.960 1.00 93.88 271 PRO A N 1
ATOM 2212 C CA . PRO A 1 271 ? 12.157 17.929 -3.034 1.00 93.88 271 PRO A CA 1
ATOM 2213 C C . PRO A 1 271 ? 12.384 16.558 -3.677 1.00 93.88 271 PRO A C 1
ATOM 2215 O O . PRO A 1 271 ? 12.358 16.437 -4.900 1.00 93.88 271 PRO A O 1
ATOM 2218 N N . LEU A 1 272 ? 12.526 15.509 -2.859 1.00 94.19 272 LEU A N 1
ATOM 2219 C CA . LEU A 1 272 ? 12.779 14.152 -3.338 1.00 94.19 272 LEU A CA 1
ATOM 2220 C C . LEU A 1 272 ? 11.598 13.599 -4.150 1.00 94.19 272 LEU A C 1
ATOM 2222 O O . LEU A 1 272 ? 11.785 12.978 -5.195 1.00 94.19 272 LEU A O 1
ATOM 2226 N N . LEU A 1 273 ? 10.369 13.837 -3.697 1.00 91.38 273 LEU A N 1
ATOM 2227 C CA . LEU A 1 273 ? 9.182 13.433 -4.444 1.00 91.38 273 LEU A CA 1
ATOM 2228 C C . LEU A 1 273 ? 8.978 14.284 -5.703 1.00 91.38 273 LEU A C 1
ATOM 2230 O O . LEU A 1 273 ? 8.539 13.767 -6.728 1.00 91.38 273 LEU A O 1
ATOM 2234 N N . GLY A 1 274 ? 9.350 15.565 -5.655 1.00 91.31 274 GLY A N 1
ATOM 2235 C CA . GLY A 1 274 ? 9.398 16.444 -6.818 1.00 91.31 274 GLY A CA 1
ATOM 2236 C C . GLY A 1 274 ? 10.330 15.904 -7.903 1.00 91.31 274 GLY A C 1
ATOM 2237 O O . GLY A 1 274 ? 9.919 15.824 -9.060 1.00 91.31 274 GLY A O 1
ATOM 2238 N N . GLU A 1 275 ? 11.534 15.445 -7.533 1.00 92.25 275 GLU A N 1
ATOM 2239 C CA . GLU A 1 275 ? 12.463 14.765 -8.451 1.00 92.25 275 GLU A CA 1
ATOM 2240 C C . GLU A 1 275 ? 11.826 13.529 -9.103 1.00 92.25 275 GLU A C 1
ATOM 2242 O O . GLU A 1 275 ? 11.985 13.305 -10.305 1.00 92.25 275 GLU A O 1
ATOM 2247 N N . PHE A 1 276 ? 11.088 12.731 -8.327 1.00 90.56 276 PHE A N 1
ATOM 2248 C CA . PHE A 1 276 ? 10.404 11.547 -8.842 1.00 90.56 276 PHE A CA 1
ATOM 2249 C C . PHE A 1 276 ? 9.321 11.902 -9.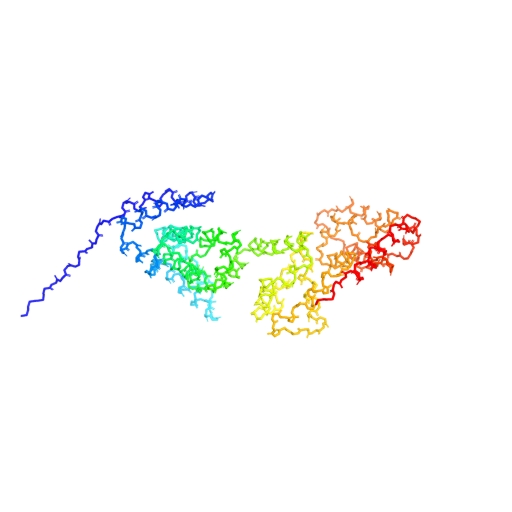872 1.00 90.56 276 PHE A C 1
ATOM 2251 O O . PHE A 1 276 ? 9.232 11.270 -10.926 1.00 90.56 276 PHE A O 1
ATOM 2258 N N . VAL A 1 277 ? 8.516 12.930 -9.600 1.00 87.81 277 VAL A N 1
ATOM 2259 C CA . VAL A 1 277 ? 7.424 13.368 -10.487 1.00 87.81 277 VAL A CA 1
ATOM 2260 C C . VAL A 1 277 ? 7.942 13.851 -11.836 1.00 87.81 277 VAL A C 1
ATOM 2262 O O . VAL A 1 277 ? 7.337 13.563 -12.871 1.00 87.81 277 VAL A O 1
ATOM 2265 N N . ILE A 1 278 ? 9.076 14.552 -11.847 1.00 88.06 278 ILE A N 1
ATOM 2266 C CA . ILE A 1 278 ? 9.697 15.046 -13.083 1.00 88.06 278 ILE A CA 1
ATOM 2267 C C . ILE A 1 278 ? 10.595 14.005 -13.762 1.00 88.06 278 ILE A C 1
ATOM 2269 O O . ILE A 1 278 ? 11.147 14.281 -14.829 1.00 88.06 278 ILE A O 1
ATOM 2273 N N . LEU A 1 279 ? 10.753 12.817 -13.168 1.00 88.44 279 LEU A N 1
ATOM 2274 C CA . LEU A 1 279 ? 11.606 11.765 -13.705 1.00 88.44 279 LEU A CA 1
ATOM 2275 C C . LEU A 1 279 ? 11.093 11.349 -15.094 1.00 88.44 279 LEU A C 1
ATOM 2277 O O . LEU A 1 279 ? 9.914 11.004 -15.205 1.00 88.44 279 LEU A O 1
ATOM 2281 N N . PRO A 1 280 ? 11.930 11.336 -16.146 1.00 90.06 280 PRO A N 1
ATOM 2282 C CA . PRO A 1 280 ? 11.492 10.923 -17.476 1.00 90.06 280 PRO A CA 1
ATOM 2283 C C . PRO A 1 280 ? 11.012 9.470 -17.490 1.00 90.06 280 PRO A C 1
ATOM 2285 O O . PRO A 1 280 ? 11.597 8.612 -16.821 1.00 90.06 280 PRO A O 1
ATOM 2288 N N . ASP A 1 281 ? 9.999 9.162 -18.299 1.00 87.44 281 ASP A N 1
ATOM 2289 C CA . ASP A 1 281 ? 9.400 7.821 -18.344 1.00 87.44 281 ASP A CA 1
ATOM 2290 C C . ASP A 1 281 ? 10.399 6.729 -18.736 1.00 87.44 281 ASP A C 1
ATOM 2292 O O . ASP A 1 281 ? 10.339 5.619 -18.213 1.00 87.44 281 ASP A O 1
ATOM 2296 N N . VAL A 1 282 ? 11.384 7.021 -19.590 1.00 90.31 282 VAL A N 1
ATOM 2297 C CA . VAL A 1 282 ? 12.476 6.072 -19.872 1.00 90.31 282 VAL A CA 1
ATOM 2298 C C . VAL A 1 282 ? 13.280 5.743 -18.623 1.00 90.31 282 VAL A C 1
ATOM 2300 O O . VAL A 1 282 ? 13.631 4.585 -18.396 1.00 90.31 282 VAL A O 1
ATOM 2303 N N . VAL A 1 283 ? 13.575 6.745 -17.798 1.00 90.06 283 VAL A N 1
ATOM 2304 C CA . VAL A 1 283 ? 14.339 6.544 -16.567 1.00 90.06 283 VAL A CA 1
ATOM 2305 C C . VAL A 1 283 ? 13.505 5.731 -15.579 1.00 90.06 283 VAL A C 1
ATOM 2307 O O . VAL A 1 283 ? 14.014 4.758 -15.024 1.00 90.06 283 VAL A O 1
ATOM 2310 N N . ARG A 1 284 ? 12.207 6.038 -15.446 1.00 89.25 284 ARG A N 1
ATOM 2311 C CA . ARG A 1 284 ? 11.242 5.230 -14.678 1.00 89.25 284 ARG A CA 1
ATOM 2312 C C . ARG A 1 284 ? 11.222 3.773 -15.142 1.00 89.25 284 ARG A C 1
ATOM 2314 O O . ARG A 1 284 ? 11.381 2.869 -14.323 1.00 89.25 284 ARG A O 1
ATOM 2321 N N . ARG A 1 285 ? 11.087 3.542 -16.455 1.00 88.94 285 ARG A N 1
ATOM 2322 C CA . ARG A 1 285 ? 11.106 2.205 -17.074 1.00 88.94 285 ARG A CA 1
ATOM 2323 C C . ARG A 1 285 ? 12.405 1.464 -16.754 1.00 88.94 285 ARG A C 1
ATOM 2325 O O . ARG A 1 285 ? 12.364 0.289 -16.403 1.00 88.94 285 ARG A O 1
ATOM 2332 N N . ARG A 1 286 ? 13.549 2.149 -16.811 1.00 90.12 286 ARG A N 1
ATOM 2333 C CA . ARG A 1 286 ? 14.863 1.570 -16.504 1.00 90.12 286 ARG A CA 1
ATOM 2334 C C . ARG A 1 286 ? 15.019 1.193 -15.029 1.00 90.12 286 ARG A C 1
ATOM 2336 O O . ARG A 1 286 ? 15.502 0.098 -14.752 1.00 90.12 286 ARG A O 1
ATOM 2343 N N . TYR A 1 287 ? 14.598 2.054 -14.097 1.00 87.94 287 TYR A N 1
ATOM 2344 C CA . TYR A 1 287 ? 14.576 1.714 -12.666 1.00 87.94 287 TYR A CA 1
ATOM 2345 C C . TYR A 1 287 ? 13.712 0.483 -12.415 1.00 87.94 287 TYR A C 1
ATOM 2347 O O . TYR A 1 287 ? 14.151 -0.457 -11.757 1.00 87.94 287 TYR A O 1
ATOM 2355 N N . LYS A 1 288 ? 12.521 0.454 -13.020 1.00 88.94 288 LYS A N 1
ATOM 2356 C CA . LYS A 1 288 ? 11.614 -0.686 -12.923 1.00 88.94 288 LYS A CA 1
ATOM 2357 C C . LYS A 1 288 ? 12.269 -1.969 -13.420 1.00 88.94 288 LYS A C 1
ATOM 2359 O O . LYS A 1 288 ? 12.272 -2.963 -12.706 1.00 88.94 288 LYS A O 1
ATOM 2364 N N . TRP A 1 289 ? 12.873 -1.927 -14.609 1.00 91.94 289 TRP A N 1
ATOM 2365 C CA . TRP A 1 289 ? 13.565 -3.071 -15.203 1.00 91.94 289 TRP A CA 1
ATOM 2366 C C . TRP A 1 289 ? 14.637 -3.650 -14.277 1.00 91.94 289 TRP A C 1
ATOM 2368 O O . TRP A 1 289 ? 14.672 -4.859 -14.054 1.00 91.94 289 TRP A O 1
ATOM 2378 N N . ALA A 1 290 ? 15.486 -2.790 -13.707 1.00 89.88 290 ALA A N 1
ATOM 2379 C CA . ALA A 1 290 ? 16.595 -3.200 -12.846 1.00 89.88 290 ALA A CA 1
ATOM 2380 C C . ALA A 1 290 ? 16.149 -3.911 -11.555 1.00 89.88 290 ALA A C 1
ATOM 2382 O O . ALA A 1 290 ? 16.955 -4.602 -10.933 1.00 89.88 290 ALA A O 1
ATOM 2383 N N . HIS A 1 291 ? 14.884 -3.755 -11.161 1.00 87.06 291 HIS A N 1
ATOM 2384 C CA . HIS A 1 291 ? 14.331 -4.303 -9.925 1.00 87.06 291 HIS A CA 1
ATOM 2385 C C . HIS A 1 291 ? 13.224 -5.343 -10.136 1.00 87.06 291 HIS A C 1
ATOM 2387 O O . HIS A 1 291 ? 12.679 -5.859 -9.165 1.00 87.06 291 HIS A O 1
ATOM 2393 N N . MET A 1 292 ? 12.886 -5.672 -11.383 1.00 88.44 292 MET A N 1
ATOM 2394 C CA . MET A 1 292 ? 11.996 -6.793 -11.678 1.00 88.44 292 MET A CA 1
ATOM 2395 C C . MET A 1 292 ? 12.680 -8.130 -11.377 1.00 88.44 292 MET A C 1
ATOM 2397 O O . MET A 1 292 ? 13.887 -8.282 -11.582 1.00 88.44 292 MET A O 1
ATOM 2401 N N . SER A 1 293 ? 11.888 -9.131 -10.982 1.00 88.25 293 SER A N 1
ATOM 2402 C CA . SER A 1 293 ? 12.353 -10.517 -11.007 1.00 88.25 293 SER A CA 1
ATOM 2403 C C . SER A 1 293 ? 12.730 -10.922 -12.428 1.00 88.25 293 SER A C 1
ATOM 2405 O O . SER A 1 293 ? 12.182 -10.410 -13.409 1.00 88.25 293 SER A O 1
ATOM 2407 N N . ILE A 1 294 ? 13.624 -11.902 -12.551 1.00 90.50 294 ILE A N 1
ATOM 2408 C CA . ILE A 1 294 ? 14.002 -12.462 -13.853 1.00 90.50 294 ILE A CA 1
ATOM 2409 C C . ILE A 1 294 ? 12.769 -12.943 -14.631 1.00 90.50 294 ILE A C 1
ATOM 2411 O O . ILE A 1 294 ? 12.685 -12.738 -15.840 1.00 90.50 294 ILE A O 1
ATOM 2415 N N . SER A 1 295 ? 11.784 -13.548 -13.954 1.00 90.31 295 SER A N 1
ATOM 2416 C CA . SER A 1 295 ? 10.552 -13.972 -14.625 1.00 90.31 295 SER A CA 1
ATOM 2417 C C . SER A 1 295 ? 9.803 -12.781 -15.222 1.00 90.31 295 SER A C 1
ATOM 2419 O O . SER A 1 295 ? 9.478 -12.813 -16.405 1.00 90.31 295 SER A O 1
ATOM 2421 N N . CYS A 1 296 ? 9.606 -11.708 -14.449 1.00 88.88 296 CYS A N 1
ATOM 2422 C CA . CYS A 1 296 ? 8.939 -10.507 -14.947 1.00 88.88 296 CYS A CA 1
ATOM 2423 C C . CYS A 1 296 ? 9.719 -9.819 -16.076 1.00 88.88 296 CYS A C 1
ATOM 2425 O O . CYS A 1 296 ? 9.101 -9.307 -17.004 1.00 88.88 296 CYS A O 1
ATOM 2427 N N . GLN A 1 297 ? 11.056 -9.829 -16.049 1.00 93.50 297 GLN A N 1
ATOM 2428 C CA . GLN A 1 297 ? 11.864 -9.286 -17.150 1.00 93.50 297 GLN A CA 1
ATOM 2429 C C . GLN A 1 297 ? 11.609 -10.032 -18.469 1.00 93.50 297 GLN A C 1
ATOM 2431 O O . GLN A 1 297 ? 11.487 -9.399 -19.517 1.00 93.50 297 GLN A O 1
ATOM 2436 N N . TRP A 1 298 ? 11.466 -11.361 -18.432 1.00 94.06 298 TRP A N 1
ATOM 2437 C CA . TRP A 1 298 ? 11.097 -12.147 -19.616 1.00 94.06 298 TRP A CA 1
ATOM 2438 C C . TRP A 1 298 ? 9.690 -11.822 -20.121 1.00 94.06 298 TRP A C 1
ATOM 2440 O O . TRP A 1 298 ? 9.488 -11.630 -21.327 1.00 94.06 298 TRP A O 1
ATOM 2450 N N . ASP A 1 299 ? 8.727 -11.741 -19.205 1.00 91.12 299 ASP A N 1
ATOM 2451 C CA . ASP A 1 299 ? 7.329 -11.455 -19.536 1.00 91.12 299 ASP A CA 1
ATOM 2452 C C . ASP A 1 299 ? 7.185 -10.050 -20.140 1.00 91.12 299 ASP A C 1
ATOM 2454 O O . ASP A 1 299 ? 6.428 -9.842 -21.088 1.00 91.12 299 ASP A O 1
ATOM 2458 N N . CYS A 1 300 ? 7.987 -9.096 -19.662 1.00 92.06 300 CYS A N 1
ATOM 2459 C CA . CYS A 1 300 ? 7.937 -7.701 -20.080 1.00 92.06 300 CYS A CA 1
ATOM 2460 C C . CYS A 1 300 ? 8.970 -7.301 -21.151 1.00 92.06 300 CYS A C 1
ATOM 2462 O O . CYS A 1 300 ? 9.074 -6.118 -21.472 1.00 92.06 300 CYS A O 1
ATOM 2464 N N . LEU A 1 301 ? 9.715 -8.243 -21.736 1.00 94.38 301 LEU A N 1
ATOM 2465 C CA . LEU A 1 301 ? 10.820 -7.977 -22.674 1.00 94.38 301 LEU A CA 1
ATOM 2466 C C . LEU A 1 301 ? 10.463 -7.042 -23.851 1.00 94.38 301 LEU A C 1
ATOM 2468 O O . LEU A 1 301 ? 11.316 -6.316 -24.355 1.00 94.38 301 LEU A O 1
ATOM 2472 N N . THR A 1 302 ? 9.212 -7.050 -24.309 1.00 92.38 302 THR A N 1
ATOM 2473 C CA . THR A 1 302 ? 8.737 -6.219 -25.430 1.00 92.38 302 THR A CA 1
ATOM 2474 C C . THR A 1 302 ? 8.324 -4.804 -25.021 1.00 92.38 302 THR A C 1
ATOM 2476 O O . THR A 1 302 ? 8.149 -3.958 -25.886 1.00 92.38 302 THR A O 1
ATOM 2479 N N . PHE A 1 303 ? 8.173 -4.530 -23.722 1.00 90.25 303 PHE A N 1
ATOM 2480 C CA . PHE A 1 303 ? 7.725 -3.230 -23.198 1.00 90.25 303 PHE A CA 1
ATOM 2481 C C . PHE A 1 303 ? 8.873 -2.354 -22.668 1.00 90.25 303 PHE A C 1
ATOM 2483 O O . PHE A 1 303 ? 8.684 -1.164 -22.398 1.00 90.25 303 PHE A O 1
ATOM 2490 N N . TYR A 1 304 ? 10.057 -2.939 -22.483 1.00 91.19 304 TYR A N 1
ATOM 2491 C CA . TYR A 1 304 ? 11.235 -2.285 -21.911 1.00 91.19 304 TYR A CA 1
ATOM 2492 C C . TYR A 1 304 ? 12.439 -2.407 -22.849 1.00 91.19 304 TYR A C 1
ATOM 2494 O O . TYR A 1 304 ? 12.428 -3.171 -23.807 1.00 91.19 304 TYR A O 1
ATOM 2502 N N . GLY A 1 305 ? 13.505 -1.665 -22.543 1.00 90.88 305 GLY A N 1
ATOM 2503 C CA . GLY A 1 305 ? 14.786 -1.778 -23.232 1.00 90.88 305 GLY A CA 1
ATOM 2504 C C . GLY A 1 305 ? 14.913 -0.842 -24.428 1.00 90.88 305 GLY A C 1
ATOM 2505 O O . GLY A 1 305 ? 15.180 0.345 -24.237 1.00 90.88 305 GLY A O 1
ATOM 2506 N N . CYS A 1 306 ? 14.834 -1.388 -25.643 1.00 96.12 306 CYS A N 1
ATOM 2507 C CA . CYS A 1 306 ? 15.135 -0.670 -26.881 1.00 96.12 306 CYS A CA 1
ATOM 2508 C C . CYS A 1 306 ? 13.863 -0.405 -27.693 1.00 96.12 306 CYS A C 1
ATOM 2510 O O . CYS A 1 306 ? 13.222 -1.349 -28.125 1.00 96.12 306 CYS A O 1
ATOM 2512 N N . ASP A 1 307 ? 13.564 0.857 -27.999 1.00 96.62 307 ASP A N 1
ATOM 2513 C CA . ASP A 1 307 ? 12.410 1.250 -28.827 1.00 96.62 307 ASP A CA 1
ATOM 2514 C C . ASP A 1 307 ? 12.692 1.119 -30.342 1.00 96.62 307 ASP A C 1
ATOM 2516 O O . ASP A 1 307 ? 12.013 1.721 -31.163 1.00 96.62 307 ASP A O 1
ATOM 2520 N N . ASN A 1 308 ? 13.739 0.386 -30.735 1.00 97.50 308 ASN A N 1
ATOM 2521 C CA . ASN A 1 308 ? 13.992 0.067 -32.140 1.00 97.50 308 ASN A CA 1
ATOM 2522 C C . ASN A 1 308 ? 13.393 -1.312 -32.416 1.00 97.50 308 ASN A C 1
ATOM 2524 O O . ASN A 1 308 ? 13.979 -2.301 -31.981 1.00 97.50 308 ASN A O 1
ATOM 2528 N N . ASP A 1 309 ? 12.308 -1.391 -33.183 1.00 96.50 309 ASP A N 1
ATOM 2529 C CA . ASP A 1 309 ? 11.640 -2.663 -33.516 1.00 96.50 309 ASP A CA 1
ATOM 2530 C C . ASP A 1 309 ? 12.575 -3.667 -34.219 1.00 96.50 309 ASP A C 1
ATOM 2532 O O . ASP A 1 309 ? 12.421 -4.888 -34.132 1.00 96.50 309 ASP A O 1
ATOM 2536 N N . SER A 1 310 ? 13.614 -3.151 -34.882 1.00 97.19 310 SER A N 1
ATOM 2537 C CA . SER A 1 310 ? 14.670 -3.943 -35.518 1.00 97.19 310 SER A CA 1
ATOM 2538 C C . SER A 1 310 ? 15.884 -4.180 -34.608 1.00 97.19 310 SER A C 1
ATOM 2540 O O . SER A 1 310 ? 16.983 -4.430 -35.102 1.00 97.19 310 SER A O 1
ATOM 2542 N N . CYS A 1 311 ? 15.742 -4.066 -33.282 1.00 97.81 311 CYS A N 1
ATOM 2543 C CA . CYS A 1 311 ? 16.830 -4.304 -32.334 1.00 97.81 311 CYS A CA 1
ATOM 2544 C C . CYS A 1 311 ? 17.276 -5.779 -32.392 1.00 97.81 311 CYS A C 1
ATOM 2546 O O . CYS A 1 311 ? 16.537 -6.656 -31.934 1.00 97.81 311 CYS A O 1
ATOM 2548 N N . PRO A 1 312 ? 18.494 -6.084 -32.886 1.00 97.94 312 PRO A N 1
ATOM 2549 C CA . PRO A 1 312 ? 18.931 -7.471 -33.050 1.00 97.94 312 PRO A CA 1
ATOM 2550 C C . PRO A 1 312 ? 19.036 -8.197 -31.704 1.00 97.94 312 PRO A C 1
ATOM 2552 O O . PRO A 1 312 ? 18.716 -9.379 -31.604 1.00 97.94 312 PRO A O 1
ATOM 2555 N N . GLU A 1 313 ? 19.428 -7.474 -30.654 1.00 97.81 313 GLU A N 1
ATOM 2556 C CA . GLU A 1 313 ? 19.572 -8.020 -29.306 1.00 97.81 313 GLU A CA 1
ATOM 2557 C C . GLU A 1 313 ? 18.218 -8.369 -28.680 1.00 97.81 313 GLU A C 1
ATOM 2559 O O . GLU A 1 313 ? 18.052 -9.455 -28.129 1.00 97.81 313 GLU A O 1
ATOM 2564 N N . GLN A 1 314 ? 17.214 -7.501 -28.830 1.00 97.19 314 GLN A N 1
ATOM 2565 C CA . GLN A 1 314 ? 15.862 -7.790 -28.357 1.00 97.19 314 GLN A CA 1
ATOM 2566 C C . GLN A 1 314 ? 15.256 -8.972 -29.114 1.00 97.19 314 GLN A C 1
ATOM 2568 O O . GLN A 1 314 ? 14.682 -9.862 -28.494 1.00 97.19 314 GLN A O 1
ATOM 2573 N N . GLN A 1 315 ? 15.431 -9.035 -30.439 1.00 97.88 315 GLN A N 1
ATOM 2574 C CA . GLN A 1 315 ? 14.976 -10.174 -31.241 1.00 97.88 315 GLN A CA 1
ATOM 2575 C C . GLN A 1 315 ? 15.657 -11.480 -30.810 1.00 97.88 315 GLN A C 1
ATOM 2577 O O . GLN A 1 315 ? 14.997 -12.516 -30.714 1.00 97.88 315 GLN A O 1
ATOM 2582 N N . ALA A 1 316 ? 16.957 -11.444 -30.502 1.00 98.06 316 ALA A N 1
ATOM 2583 C CA . ALA A 1 316 ? 17.673 -12.593 -29.958 1.00 98.06 316 ALA A CA 1
ATOM 2584 C C . ALA A 1 316 ? 17.104 -13.022 -28.595 1.00 98.06 316 ALA A C 1
ATOM 2586 O O . ALA A 1 316 ? 16.804 -14.202 -28.413 1.00 98.06 316 ALA A O 1
ATOM 2587 N N . LEU A 1 317 ? 16.872 -12.081 -27.674 1.00 97.62 317 LEU A N 1
ATOM 2588 C CA . LEU A 1 317 ? 16.255 -12.357 -26.373 1.00 97.62 317 LEU A CA 1
ATOM 2589 C C . LEU A 1 317 ? 14.825 -12.906 -26.520 1.00 97.62 317 LEU A C 1
ATOM 2591 O O . LEU A 1 317 ? 14.466 -13.853 -25.830 1.00 97.62 317 LEU A O 1
ATOM 2595 N N . VAL A 1 318 ? 14.019 -12.402 -27.461 1.00 97.12 318 VAL A N 1
ATOM 2596 C CA . VAL A 1 318 ? 12.663 -12.922 -27.727 1.00 97.12 318 VAL A CA 1
ATOM 2597 C C . VAL A 1 318 ? 12.718 -14.369 -28.224 1.00 97.12 318 VAL A C 1
ATOM 2599 O O . VAL A 1 318 ? 11.922 -15.200 -27.782 1.00 97.12 318 VAL A O 1
ATOM 2602 N N . ARG A 1 319 ? 13.683 -14.707 -29.090 1.00 97.62 319 ARG A N 1
ATOM 2603 C CA . ARG A 1 319 ? 13.906 -16.096 -29.527 1.00 97.62 319 ARG A CA 1
ATOM 2604 C C . ARG A 1 319 ? 14.341 -16.991 -28.365 1.00 97.62 319 ARG A C 1
ATOM 2606 O O . ARG A 1 319 ? 13.859 -18.114 -28.267 1.00 97.62 319 ARG A O 1
ATOM 2613 N N . LEU A 1 320 ? 15.217 -16.503 -27.481 1.00 97.25 320 LEU A N 1
ATOM 2614 C CA . LEU A 1 320 ? 15.641 -17.235 -26.280 1.00 97.25 320 LEU A CA 1
ATOM 2615 C C . LEU A 1 320 ? 14.474 -17.450 -25.310 1.00 97.25 320 LEU A C 1
ATOM 2617 O O . LEU A 1 320 ? 14.307 -18.556 -24.803 1.00 97.25 320 LEU A O 1
ATOM 2621 N N . ARG A 1 321 ? 13.603 -16.449 -25.137 1.00 96.12 321 ARG A N 1
ATOM 2622 C CA . ARG A 1 321 ? 12.371 -16.568 -24.346 1.00 96.12 321 ARG A CA 1
ATOM 2623 C C . ARG A 1 321 ? 11.488 -17.713 -24.839 1.00 96.12 321 ARG A C 1
ATOM 2625 O O . ARG A 1 321 ? 10.991 -18.474 -24.020 1.00 96.12 321 ARG A O 1
ATOM 2632 N N . GLY A 1 322 ? 11.324 -17.860 -26.156 1.00 95.88 322 GLY A N 1
ATOM 2633 C CA . GLY A 1 322 ? 10.534 -18.946 -26.753 1.00 95.88 322 GLY A CA 1
ATOM 2634 C C . GLY A 1 322 ? 11.127 -20.346 -26.554 1.00 95.88 322 GLY A C 1
ATOM 2635 O O . GLY A 1 322 ? 10.398 -21.328 -26.618 1.00 95.88 322 GLY A O 1
ATOM 2636 N N . LYS A 1 323 ? 12.434 -20.445 -26.283 1.00 96.25 323 LYS A N 1
ATOM 2637 C CA . LYS A 1 323 ? 13.132 -21.707 -25.985 1.00 96.25 323 LYS A CA 1
ATOM 2638 C C . LYS A 1 323 ? 13.218 -22.012 -24.486 1.00 96.25 323 LYS A C 1
ATOM 2640 O O . LYS A 1 323 ? 13.717 -23.068 -24.108 1.00 96.25 323 LYS A O 1
ATOM 2645 N N . ARG A 1 324 ? 12.791 -21.084 -23.625 1.00 93.00 324 ARG A N 1
ATOM 2646 C CA . ARG A 1 324 ? 12.938 -21.202 -22.174 1.00 93.00 324 ARG A CA 1
ATOM 2647 C C . ARG A 1 324 ? 12.006 -22.280 -21.625 1.00 93.00 324 ARG A C 1
ATOM 2649 O O . ARG A 1 324 ? 10.798 -22.230 -21.838 1.00 93.00 324 ARG A O 1
ATOM 2656 N N . VAL A 1 325 ? 12.559 -23.189 -20.826 1.00 89.19 325 VAL A N 1
ATOM 2657 C CA . VAL A 1 325 ? 11.780 -24.148 -20.034 1.00 89.19 325 VAL A CA 1
ATOM 2658 C C . VAL A 1 325 ? 11.531 -23.552 -18.651 1.00 89.19 325 VAL A C 1
ATOM 2660 O O . VAL A 1 325 ? 12.462 -23.133 -17.961 1.00 89.19 325 VAL A O 1
ATOM 2663 N N . ARG A 1 326 ? 10.264 -23.473 -18.232 1.00 81.56 326 ARG A N 1
ATOM 2664 C CA . ARG A 1 326 ? 9.901 -22.929 -16.916 1.00 81.56 326 ARG A CA 1
ATOM 2665 C C . ARG A 1 326 ? 10.535 -23.788 -15.814 1.00 81.56 326 ARG A C 1
ATOM 2667 O O . ARG A 1 326 ? 10.383 -25.000 -15.826 1.00 81.56 326 ARG A O 1
ATOM 2674 N N . GLY A 1 327 ? 11.237 -23.154 -14.875 1.00 84.31 327 GLY A N 1
ATOM 2675 C CA . GLY A 1 327 ? 11.939 -23.836 -13.777 1.00 84.31 327 GLY A CA 1
ATOM 2676 C C . GLY A 1 327 ? 13.417 -24.138 -14.047 1.00 84.31 327 GLY A C 1
ATOM 2677 O O . GLY A 1 327 ? 14.167 -24.320 -13.094 1.00 84.31 327 GLY A O 1
ATOM 2678 N N . VAL A 1 328 ? 13.870 -24.096 -15.304 1.00 91.12 328 VAL A N 1
ATOM 2679 C CA . VAL A 1 328 ? 15.296 -24.202 -15.648 1.00 91.12 328 VAL A CA 1
ATOM 2680 C C . VAL A 1 328 ? 15.886 -22.794 -15.746 1.00 91.12 328 VAL A C 1
ATOM 2682 O O . VAL A 1 328 ? 15.356 -21.949 -16.474 1.00 91.12 328 VAL A O 1
ATOM 2685 N N . ARG A 1 329 ? 16.957 -22.523 -14.989 1.00 91.06 329 ARG A N 1
ATOM 2686 C CA . ARG A 1 329 ? 17.664 -21.233 -15.013 1.00 91.06 329 ARG A CA 1
ATOM 2687 C C . ARG A 1 329 ? 18.966 -21.351 -15.791 1.00 91.06 329 ARG A C 1
ATOM 2689 O O . ARG A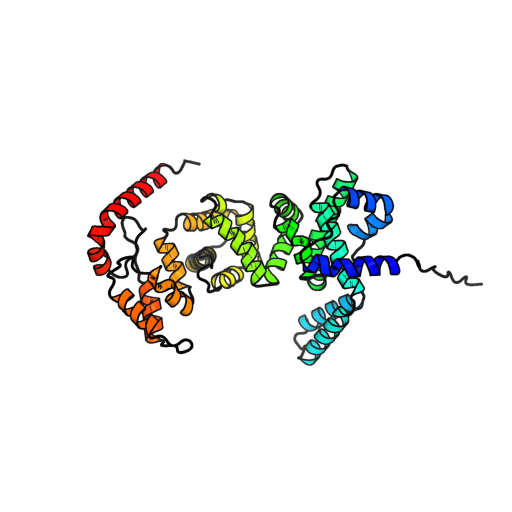 1 329 ? 19.728 -22.284 -15.565 1.00 91.06 329 ARG A O 1
ATOM 2696 N N . ASP A 1 330 ? 19.219 -20.373 -16.652 1.00 96.12 330 ASP A N 1
ATOM 2697 C CA . ASP A 1 330 ? 20.485 -20.200 -17.365 1.00 96.12 330 ASP A CA 1
ATOM 2698 C C . ASP A 1 330 ? 21.099 -18.862 -16.917 1.00 96.12 330 ASP A C 1
ATOM 2700 O O . ASP A 1 330 ? 20.640 -17.804 -17.361 1.00 96.12 330 ASP A O 1
ATOM 2704 N N . PRO A 1 331 ? 22.086 -18.877 -16.001 1.00 95.81 331 PRO A N 1
ATOM 2705 C CA . PRO A 1 331 ? 22.641 -17.655 -15.425 1.00 95.81 331 PRO A CA 1
ATOM 2706 C C . PRO A 1 331 ? 23.252 -16.698 -16.456 1.00 95.81 331 PRO A C 1
ATOM 2708 O O . PRO A 1 331 ? 23.204 -15.485 -16.252 1.00 95.81 331 PRO A O 1
ATOM 2711 N N . GLU A 1 332 ? 23.807 -17.211 -17.557 1.00 97.69 332 GLU A N 1
ATOM 2712 C CA . GLU A 1 332 ? 24.449 -16.389 -18.586 1.00 97.69 332 GLU A CA 1
ATOM 2713 C C . GLU A 1 332 ? 23.399 -15.632 -19.407 1.00 97.69 332 GLU A C 1
ATOM 2715 O O . GLU A 1 332 ? 23.493 -14.415 -19.597 1.00 97.69 332 GLU A O 1
ATOM 2720 N N . ILE A 1 333 ? 22.344 -16.331 -19.834 1.00 97.19 333 ILE A N 1
ATOM 2721 C CA . ILE A 1 333 ? 21.216 -15.719 -20.548 1.00 97.19 333 ILE A CA 1
ATOM 2722 C C . ILE A 1 333 ? 20.465 -14.739 -19.632 1.00 97.19 333 ILE A C 1
ATOM 2724 O O . ILE A 1 333 ? 20.075 -13.652 -20.070 1.00 97.19 333 ILE A O 1
ATOM 2728 N N . GLU A 1 334 ? 20.275 -15.084 -18.357 1.00 96.38 334 GLU A N 1
ATOM 2729 C CA . GLU A 1 334 ? 19.623 -14.210 -17.376 1.00 96.38 334 GLU A CA 1
ATOM 2730 C C . GLU A 1 334 ? 20.431 -12.932 -17.112 1.00 96.38 334 GLU A C 1
ATOM 2732 O O . GLU A 1 334 ? 19.855 -11.841 -17.055 1.00 96.38 334 GLU A O 1
ATOM 2737 N N . GLU A 1 335 ? 21.760 -13.023 -17.017 1.00 96.62 335 GLU A N 1
ATOM 2738 C CA . GLU A 1 335 ? 22.611 -11.839 -16.885 1.00 96.62 335 GLU A CA 1
ATOM 2739 C C . GLU A 1 335 ? 22.591 -10.990 -18.159 1.00 96.62 335 GLU A C 1
ATOM 2741 O O . GLU A 1 335 ? 22.453 -9.767 -18.086 1.00 96.62 335 GLU A O 1
ATOM 2746 N N . ARG A 1 336 ? 22.628 -11.617 -19.340 1.00 97.31 336 ARG A N 1
ATOM 2747 C CA . ARG A 1 336 ? 22.484 -10.920 -20.625 1.00 97.31 336 ARG A CA 1
ATOM 2748 C C . ARG A 1 336 ? 21.177 -10.123 -20.695 1.00 97.31 336 ARG A C 1
ATOM 2750 O O . ARG A 1 336 ? 21.202 -8.950 -21.075 1.00 97.31 336 ARG A O 1
ATOM 2757 N N . LEU A 1 337 ? 20.056 -10.719 -20.276 1.00 96.88 337 LEU A N 1
ATOM 2758 C CA . LEU A 1 337 ? 18.754 -10.050 -20.180 1.00 96.88 337 LEU A CA 1
ATOM 2759 C C . LEU A 1 337 ? 18.805 -8.852 -19.222 1.00 96.88 337 LEU A C 1
ATOM 2761 O O . LEU A 1 337 ? 18.414 -7.738 -19.592 1.00 96.88 337 LEU A O 1
ATOM 2765 N N . ARG A 1 338 ? 19.313 -9.068 -18.002 1.00 95.25 338 ARG A N 1
ATOM 2766 C CA . ARG A 1 338 ? 19.426 -8.026 -16.973 1.00 95.25 338 ARG A CA 1
ATOM 2767 C C . ARG A 1 338 ? 20.229 -6.838 -17.500 1.00 95.25 338 ARG A C 1
ATOM 2769 O O . ARG A 1 338 ? 19.760 -5.696 -17.446 1.00 95.25 338 ARG A O 1
ATOM 2776 N N . VAL A 1 339 ? 21.406 -7.115 -18.058 1.00 94.81 339 VAL A N 1
ATOM 2777 C CA . VAL A 1 339 ? 22.347 -6.129 -18.596 1.00 94.81 339 VAL A CA 1
ATOM 2778 C C . VAL A 1 339 ? 21.757 -5.363 -19.774 1.00 94.81 339 VAL A C 1
ATOM 2780 O O . VAL A 1 339 ? 21.922 -4.143 -19.832 1.00 94.81 339 VAL A O 1
ATOM 2783 N N . TRP A 1 340 ? 21.062 -6.033 -20.694 1.00 96.25 340 TRP A N 1
ATOM 2784 C CA . TRP A 1 340 ? 20.479 -5.397 -21.876 1.00 96.25 340 TRP A CA 1
ATOM 2785 C C . TRP A 1 340 ? 19.530 -4.249 -21.510 1.00 96.25 340 TRP A C 1
ATOM 2787 O O . TRP A 1 340 ? 19.726 -3.117 -21.963 1.00 96.25 340 TRP A O 1
ATOM 2797 N N . GLY A 1 341 ? 18.548 -4.494 -20.638 1.00 93.44 341 GLY A N 1
ATOM 2798 C CA . GLY A 1 341 ? 17.620 -3.435 -20.240 1.00 93.44 341 GLY A CA 1
ATOM 2799 C C . GLY A 1 341 ? 18.274 -2.396 -19.321 1.00 93.44 341 GLY A C 1
ATOM 2800 O O . GLY A 1 341 ? 18.027 -1.199 -19.479 1.00 93.44 341 GLY A O 1
ATOM 2801 N N . ALA A 1 342 ? 19.192 -2.804 -18.435 1.00 91.50 342 ALA A N 1
ATOM 2802 C CA . ALA A 1 342 ? 19.909 -1.890 -17.540 1.00 91.50 342 ALA A CA 1
ATOM 2803 C C . ALA A 1 342 ? 20.874 -0.932 -18.267 1.00 91.50 342 ALA A C 1
ATOM 2805 O O . ALA A 1 342 ? 21.099 0.185 -17.785 1.00 91.50 342 ALA A O 1
ATOM 2806 N N . LYS A 1 343 ? 21.437 -1.344 -19.413 1.00 93.31 343 LYS A N 1
ATOM 2807 C CA . LYS A 1 343 ? 22.333 -0.532 -20.259 1.00 93.31 343 LYS A CA 1
ATOM 2808 C C . LYS A 1 343 ? 21.599 0.352 -21.263 1.00 93.31 343 LYS A C 1
ATOM 2810 O O . LYS A 1 343 ? 22.248 1.178 -21.907 1.00 93.31 343 LYS A O 1
ATOM 2815 N N . SER A 1 344 ? 20.283 0.204 -21.399 1.00 94.56 344 SER A N 1
ATOM 2816 C CA . SER A 1 344 ? 19.499 1.072 -22.271 1.00 94.56 344 SER A CA 1
ATOM 2817 C C . SER A 1 344 ? 19.611 2.542 -21.840 1.00 94.56 344 SER A C 1
ATOM 2819 O O . SER A 1 344 ? 19.655 2.870 -20.649 1.00 94.56 344 SER A O 1
ATOM 2821 N N . LYS A 1 345 ? 19.757 3.436 -22.821 1.00 95.19 345 LYS A N 1
ATOM 2822 C CA . LYS A 1 345 ? 19.950 4.873 -22.612 1.00 95.19 345 LYS A CA 1
ATOM 2823 C C . LYS A 1 345 ? 18.807 5.646 -23.243 1.00 95.19 345 LYS A C 1
ATOM 2825 O O . LYS A 1 345 ? 18.433 5.377 -24.383 1.00 95.19 345 LYS A O 1
ATOM 2830 N N . ALA A 1 346 ? 18.325 6.650 -22.519 1.00 95.94 346 ALA A N 1
ATOM 2831 C CA . ALA A 1 346 ? 17.359 7.597 -23.043 1.00 95.94 346 ALA A CA 1
ATOM 2832 C C . ALA A 1 346 ? 17.945 8.398 -24.212 1.00 95.94 346 ALA A C 1
ATOM 2834 O O . ALA A 1 346 ? 19.135 8.726 -24.236 1.00 95.94 346 ALA A O 1
ATOM 2835 N N . CYS A 1 347 ? 17.093 8.757 -25.165 1.00 96.69 347 CYS A N 1
ATOM 2836 C CA . CYS A 1 347 ? 17.398 9.743 -26.183 1.00 96.69 347 CYS A CA 1
ATOM 2837 C C . CYS A 1 347 ? 17.761 11.063 -25.497 1.00 96.69 347 CYS A C 1
ATOM 2839 O O . CYS A 1 347 ? 16.940 11.631 -24.785 1.00 96.69 347 CYS A O 1
ATOM 2841 N N . SER A 1 348 ? 18.959 11.589 -25.748 1.00 94.69 348 SER A N 1
ATOM 2842 C CA . SER A 1 348 ? 19.454 12.809 -25.092 1.00 94.69 348 SER A CA 1
ATOM 2843 C C . SER A 1 348 ? 18.662 14.080 -25.418 1.00 94.69 348 SER A C 1
ATOM 2845 O O . SER A 1 348 ? 18.896 15.113 -24.802 1.00 94.69 348 SER A O 1
ATOM 2847 N N . LYS A 1 349 ? 17.758 14.033 -26.406 1.00 95.00 349 LYS A N 1
ATOM 2848 C CA . LYS A 1 349 ? 16.939 15.181 -26.819 1.00 95.00 349 LYS A CA 1
ATOM 2849 C C . LYS A 1 349 ? 15.548 15.168 -26.192 1.00 95.00 349 LYS A C 1
ATOM 2851 O O . LYS A 1 349 ? 15.151 16.167 -25.603 1.00 95.00 349 LYS A O 1
ATOM 2856 N N . CYS A 1 350 ? 14.801 14.076 -26.361 1.00 94.94 350 CYS A N 1
ATOM 2857 C CA . CYS A 1 350 ? 13.423 13.986 -25.872 1.00 94.94 350 CYS A CA 1
ATOM 2858 C C . CYS A 1 350 ? 13.284 13.229 -24.548 1.00 94.94 350 CYS A C 1
ATOM 2860 O O . CYS A 1 350 ? 12.287 13.426 -23.873 1.00 94.94 350 CYS A O 1
ATOM 2862 N N . GLU A 1 351 ? 14.240 12.366 -24.187 1.00 94.62 351 GLU A N 1
ATOM 2863 C CA . GLU A 1 351 ? 14.189 11.465 -23.020 1.00 94.62 351 GLU A CA 1
ATOM 2864 C C . GLU A 1 351 ? 12.983 10.499 -22.972 1.00 94.62 351 GLU A C 1
ATOM 2866 O O . GLU A 1 351 ? 12.807 9.781 -21.990 1.00 94.62 351 GLU A O 1
ATOM 2871 N N . GLU A 1 352 ? 12.187 10.423 -24.044 1.00 93.94 352 GLU A N 1
ATOM 2872 C CA . GLU A 1 352 ? 11.002 9.556 -24.141 1.00 93.94 352 GLU A CA 1
ATOM 2873 C C . GLU A 1 352 ? 11.290 8.199 -24.790 1.00 93.94 352 GLU A C 1
ATOM 2875 O O . GLU A 1 352 ? 10.641 7.208 -24.451 1.00 93.94 352 GLU A O 1
ATOM 2880 N N . SER A 1 353 ? 12.293 8.132 -25.673 1.00 96.19 353 SER A N 1
ATOM 2881 C CA . SER A 1 353 ? 12.733 6.869 -26.273 1.00 96.19 353 SER A CA 1
ATOM 2882 C C . SER A 1 353 ? 14.021 6.343 -25.652 1.00 96.19 353 SER A C 1
ATOM 2884 O O . SER A 1 353 ? 14.882 7.126 -25.253 1.00 96.19 353 SER A O 1
ATOM 2886 N N . SER A 1 354 ? 14.173 5.025 -25.601 1.00 96.81 354 SER A N 1
ATOM 2887 C CA . SER A 1 354 ? 15.304 4.305 -25.026 1.00 96.81 354 SER A CA 1
ATOM 2888 C C . SER A 1 354 ? 15.971 3.396 -26.055 1.00 96.81 354 SER A C 1
ATOM 2890 O O . SER A 1 354 ? 15.306 2.769 -26.875 1.00 96.81 354 SER A O 1
ATOM 2892 N N . TYR A 1 355 ? 17.299 3.299 -26.010 1.00 97.56 355 TYR A N 1
ATOM 2893 C CA . TYR A 1 355 ? 18.086 2.496 -26.944 1.00 97.56 355 TYR A CA 1
ATOM 2894 C C . TYR A 1 355 ? 19.149 1.686 -26.215 1.00 97.56 355 TYR A C 1
ATOM 2896 O O . TYR A 1 355 ? 19.896 2.225 -25.399 1.00 97.56 355 TYR A O 1
ATOM 2904 N N . CYS A 1 356 ? 19.281 0.400 -26.548 1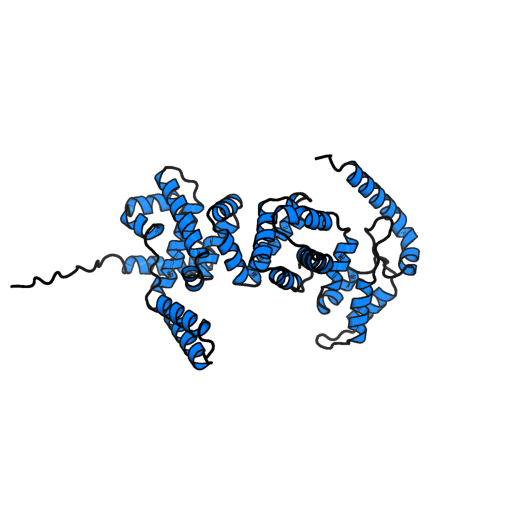.00 96.69 356 CYS A N 1
ATOM 2905 C CA . CYS A 1 356 ? 20.347 -0.439 -25.992 1.00 96.69 356 CYS A CA 1
ATOM 2906 C C . CYS A 1 356 ? 21.736 -0.111 -26.578 1.00 96.69 356 CYS A C 1
ATOM 2908 O O . CYS A 1 356 ? 22.753 -0.476 -25.994 1.00 96.69 356 CYS A O 1
ATOM 2910 N N . SER A 1 357 ? 21.801 0.577 -27.727 1.00 97.06 357 SER A N 1
ATOM 2911 C CA . SER A 1 357 ? 23.051 0.992 -28.374 1.00 97.06 357 SER A CA 1
ATOM 2912 C C . SER A 1 357 ? 22.869 2.215 -29.279 1.00 97.06 357 SER A C 1
ATOM 2914 O O . SER A 1 357 ? 21.766 2.506 -29.746 1.00 97.06 357 SER A O 1
ATOM 2916 N N . GLN A 1 358 ? 23.971 2.910 -29.590 1.00 97.44 358 GLN A N 1
ATOM 2917 C CA . GLN A 1 358 ? 23.965 4.000 -30.578 1.00 97.44 358 GLN A CA 1
ATOM 2918 C C . GLN A 1 358 ? 23.574 3.514 -31.978 1.00 97.44 358 GLN A C 1
ATOM 2920 O O . GLN A 1 358 ? 22.962 4.260 -32.736 1.00 97.44 358 GLN A O 1
ATOM 2925 N N . PHE A 1 359 ? 23.912 2.269 -32.324 1.00 98.12 359 PHE A N 1
ATOM 2926 C CA . PHE A 1 359 ? 23.503 1.664 -33.588 1.00 98.12 359 PHE A CA 1
ATOM 2927 C C . PHE A 1 359 ? 21.976 1.587 -33.690 1.00 98.12 359 PHE A C 1
ATOM 2929 O O . PHE A 1 359 ? 21.411 2.076 -34.664 1.00 98.12 359 PHE A O 1
ATOM 2936 N N . CYS A 1 360 ? 21.301 1.076 -32.652 1.00 98.31 360 CYS A N 1
ATOM 2937 C CA . CYS A 1 360 ? 19.837 1.024 -32.630 1.00 98.31 360 CYS A CA 1
ATOM 2938 C C . CYS A 1 360 ? 19.211 2.420 -32.680 1.00 98.31 360 CYS A C 1
ATOM 2940 O O . CYS A 1 360 ? 18.219 2.615 -33.374 1.00 98.31 360 CYS A O 1
ATOM 2942 N N . GLN A 1 361 ? 19.811 3.401 -31.998 1.00 98.12 361 GLN A N 1
ATOM 2943 C CA . GLN A 1 361 ? 19.351 4.787 -32.071 1.00 98.12 361 GLN A CA 1
ATOM 2944 C C . GLN A 1 361 ? 19.461 5.355 -33.490 1.00 98.12 361 GLN A C 1
ATOM 2946 O O . GLN A 1 361 ? 18.514 5.966 -33.973 1.00 98.12 361 GLN A O 1
ATOM 2951 N N . LY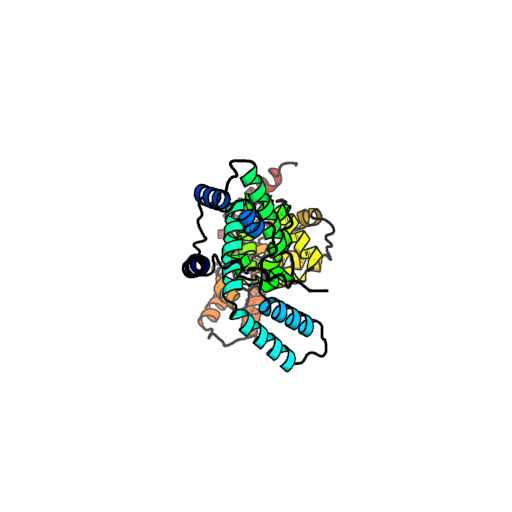S A 1 362 ? 20.599 5.160 -34.169 1.00 98.12 362 LYS A N 1
ATOM 2952 C CA . LYS A 1 362 ? 20.808 5.631 -35.547 1.00 98.12 362 LYS A CA 1
ATOM 2953 C C . LYS A 1 362 ? 19.858 4.946 -36.527 1.00 98.12 362 LYS A C 1
ATOM 2955 O O . LYS A 1 362 ? 19.295 5.625 -37.377 1.00 98.12 362 LYS A O 1
ATOM 2960 N N . ALA A 1 363 ? 19.656 3.638 -36.376 1.00 98.12 363 ALA A N 1
ATOM 2961 C CA . ALA A 1 363 ? 18.737 2.864 -37.204 1.00 98.12 363 ALA A CA 1
ATOM 2962 C C . ALA A 1 363 ? 17.279 3.322 -37.032 1.00 98.12 363 ALA A C 1
ATOM 2964 O O . ALA A 1 363 ? 16.574 3.493 -38.019 1.00 98.12 363 ALA A O 1
ATOM 2965 N N . HIS A 1 364 ? 16.847 3.593 -35.795 1.00 98.06 364 HIS A N 1
ATOM 2966 C CA . HIS A 1 364 ? 15.491 4.071 -35.509 1.00 98.06 364 HIS A CA 1
ATOM 2967 C C . HIS A 1 364 ? 15.297 5.573 -35.794 1.00 98.06 364 HIS A C 1
ATOM 2969 O O . HIS A 1 364 ? 14.168 6.048 -35.907 1.00 98.06 364 HIS A O 1
ATOM 2975 N N . TRP A 1 365 ? 16.380 6.347 -35.925 1.00 98.06 365 TRP A N 1
ATOM 2976 C CA . TRP A 1 365 ? 16.320 7.808 -36.021 1.00 98.06 365 TRP A CA 1
ATOM 2977 C C . TRP A 1 365 ? 15.370 8.353 -37.101 1.00 98.06 365 TRP A C 1
ATOM 2979 O O . TRP A 1 365 ? 14.646 9.296 -36.781 1.00 98.06 365 TRP A O 1
ATOM 2989 N N . PRO A 1 366 ? 15.308 7.812 -38.336 1.00 98.25 366 PRO A N 1
ATOM 2990 C CA . PRO A 1 366 ? 14.380 8.312 -39.351 1.00 98.25 366 PRO A CA 1
ATOM 2991 C C . PRO A 1 366 ? 12.914 8.286 -38.896 1.00 98.25 366 PRO A C 1
ATOM 2993 O O . PRO A 1 366 ? 12.202 9.265 -39.111 1.00 98.25 366 PRO A O 1
ATOM 2996 N N . ALA A 1 367 ? 12.495 7.219 -38.207 1.00 97.81 367 ALA A N 1
ATOM 2997 C CA . ALA A 1 367 ? 11.143 7.072 -37.667 1.00 97.81 367 ALA A CA 1
ATOM 2998 C C . ALA A 1 367 ? 10.938 7.867 -36.365 1.00 97.81 367 ALA A C 1
ATOM 3000 O O . ALA A 1 367 ? 9.889 8.467 -36.155 1.00 97.81 367 ALA A O 1
ATOM 3001 N N . HIS A 1 368 ? 11.958 7.930 -35.505 1.00 97.62 368 HIS A N 1
ATOM 3002 C CA . HIS A 1 368 ? 11.894 8.629 -34.219 1.00 97.62 368 HIS A CA 1
ATOM 3003 C C . HIS A 1 368 ? 11.976 10.160 -34.329 1.00 97.62 368 HIS A C 1
ATOM 3005 O O . HIS A 1 368 ? 11.489 10.879 -33.459 1.00 97.62 368 HIS A O 1
ATOM 3011 N N . LYS A 1 369 ? 12.635 10.704 -35.357 1.00 98.12 369 LYS A N 1
ATOM 3012 C CA . LYS A 1 369 ? 12.932 12.143 -35.450 1.00 98.12 369 LYS A CA 1
ATOM 3013 C C . LYS A 1 369 ? 11.686 13.042 -35.330 1.00 98.12 369 LYS A C 1
ATOM 3015 O O . LYS A 1 369 ? 11.786 14.019 -34.584 1.00 98.12 369 LYS A O 1
ATOM 3020 N N . PRO A 1 370 ? 10.549 12.769 -36.003 1.00 98.06 370 PRO A N 1
ATOM 3021 C CA . PRO A 1 370 ? 9.348 13.595 -35.874 1.00 98.06 370 PRO A CA 1
ATOM 3022 C C . PRO A 1 370 ? 8.827 13.651 -34.433 1.00 98.06 370 PRO A C 1
ATOM 3024 O O . PRO A 1 370 ? 8.661 14.742 -33.887 1.00 98.06 370 PRO A O 1
ATOM 3027 N N . THR A 1 371 ? 8.675 12.493 -33.782 1.00 97.19 371 THR A N 1
ATOM 3028 C CA . THR A 1 371 ? 8.180 12.406 -32.399 1.00 97.19 371 THR A CA 1
ATOM 3029 C C . THR A 1 371 ? 9.166 13.028 -31.412 1.00 97.19 371 THR A C 1
ATOM 3031 O O . THR A 1 371 ? 8.773 13.789 -30.537 1.00 97.19 371 THR A O 1
ATOM 3034 N N . CYS A 1 372 ? 10.471 12.834 -31.614 1.00 97.19 372 CYS A N 1
ATOM 3035 C CA . CYS A 1 372 ? 11.524 13.453 -30.806 1.00 97.19 372 CYS A CA 1
ATOM 3036 C C . CYS A 1 372 ? 11.424 14.990 -30.757 1.00 97.19 372 CYS A C 1
ATOM 3038 O O . CYS A 1 372 ? 11.602 15.596 -29.696 1.00 97.19 372 CYS A O 1
ATOM 3040 N N . LEU A 1 373 ? 11.154 15.630 -31.900 1.00 97.19 373 LEU A N 1
ATOM 3041 C CA . LEU A 1 373 ? 11.009 17.086 -31.987 1.00 97.19 373 LEU A CA 1
ATOM 3042 C C . LEU A 1 373 ? 9.737 17.574 -31.291 1.00 97.19 373 LEU A C 1
ATOM 3044 O O . LEU A 1 373 ? 9.782 18.580 -30.580 1.00 97.19 373 LEU A O 1
ATOM 3048 N N . GLU A 1 374 ? 8.633 16.850 -31.454 1.00 96.19 374 GLU A N 1
ATOM 3049 C CA . GLU A 1 374 ? 7.363 17.165 -30.806 1.00 96.19 374 GLU A CA 1
ATOM 3050 C C . GLU A 1 374 ? 7.468 17.078 -29.278 1.00 96.19 374 GLU A C 1
ATOM 3052 O O . GLU A 1 374 ? 7.143 18.037 -28.572 1.00 96.19 374 GLU A O 1
ATOM 3057 N N . SER A 1 375 ? 8.001 15.972 -28.761 1.00 94.38 375 SER A N 1
ATOM 3058 C CA . SER A 1 375 ? 8.233 15.754 -27.331 1.00 94.38 375 SER A CA 1
ATOM 3059 C C . SER A 1 375 ? 9.129 16.832 -26.728 1.00 94.38 375 SER A C 1
ATOM 3061 O O . SER A 1 375 ? 8.839 17.387 -25.664 1.00 94.38 375 SER A O 1
ATOM 3063 N N . ARG A 1 376 ? 10.190 17.220 -27.449 1.00 94.19 376 ARG A N 1
ATOM 3064 C CA . ARG A 1 376 ? 11.066 18.322 -27.039 1.00 94.19 376 ARG A CA 1
ATOM 3065 C C . ARG A 1 376 ? 10.303 19.647 -26.946 1.00 94.19 376 ARG A C 1
ATOM 3067 O O . ARG A 1 376 ? 10.464 20.358 -25.957 1.00 94.19 376 ARG A O 1
ATOM 3074 N N . ALA A 1 377 ? 9.458 19.967 -27.926 1.00 93.31 377 ALA A N 1
ATOM 3075 C CA . ALA A 1 377 ? 8.647 21.184 -27.902 1.00 93.31 377 ALA A CA 1
ATOM 3076 C C . ALA A 1 377 ? 7.639 21.184 -26.737 1.00 93.31 377 ALA A C 1
ATOM 3078 O O . ALA A 1 377 ? 7.497 22.194 -26.043 1.00 93.31 377 ALA A O 1
ATOM 3079 N N . ARG A 1 378 ? 6.981 20.046 -26.469 1.00 90.19 378 ARG A N 1
ATOM 3080 C CA . ARG A 1 378 ? 6.072 19.871 -25.320 1.00 90.19 378 ARG A CA 1
ATOM 3081 C C . ARG A 1 378 ? 6.797 20.088 -23.990 1.00 90.19 378 ARG A C 1
ATOM 3083 O O . ARG A 1 378 ? 6.282 20.788 -23.118 1.00 90.19 378 ARG A O 1
ATOM 3090 N N . ARG A 1 379 ? 8.011 19.550 -23.842 1.00 86.69 379 ARG A N 1
ATOM 3091 C CA . ARG A 1 379 ? 8.825 19.727 -22.632 1.00 86.69 379 ARG A CA 1
ATOM 3092 C C . ARG A 1 379 ? 9.234 21.183 -22.423 1.00 86.69 379 ARG A C 1
ATOM 3094 O O . ARG A 1 379 ? 9.098 21.682 -21.311 1.00 86.69 379 ARG A O 1
ATOM 3101 N N . SER A 1 380 ? 9.656 21.883 -23.477 1.00 88.50 380 SER A N 1
ATOM 3102 C CA . SER A 1 380 ? 9.960 23.318 -23.395 1.00 88.50 380 SER A CA 1
ATOM 3103 C C . SER A 1 380 ? 8.752 24.137 -22.929 1.00 88.50 380 SER A C 1
ATOM 3105 O O . SER A 1 380 ? 8.915 25.024 -22.098 1.00 88.50 380 SER A O 1
ATOM 3107 N N . LYS A 1 381 ? 7.532 23.798 -23.374 1.00 88.31 381 LYS A N 1
ATOM 3108 C CA . LYS A 1 381 ? 6.302 24.447 -22.888 1.00 88.31 381 LYS A CA 1
ATOM 3109 C C . LYS A 1 381 ? 6.035 24.180 -21.403 1.00 88.31 381 LYS A C 1
ATOM 3111 O O . LYS A 1 381 ? 5.658 25.109 -20.701 1.00 88.31 381 LYS A O 1
ATOM 3116 N N . ARG A 1 382 ? 6.261 22.954 -20.905 1.00 81.94 382 ARG A N 1
ATOM 3117 C CA . ARG A 1 382 ? 6.088 22.625 -19.471 1.00 81.94 382 ARG A CA 1
ATOM 3118 C C . ARG A 1 382 ? 7.053 23.389 -18.568 1.00 81.94 382 ARG A C 1
ATOM 3120 O O . ARG A 1 382 ? 6.654 23.809 -17.493 1.00 81.94 382 ARG A O 1
ATOM 3127 N N . VAL A 1 383 ? 8.301 23.570 -19.002 1.00 78.62 383 VAL A N 1
ATOM 3128 C CA . VAL A 1 383 ? 9.302 24.323 -18.226 1.00 78.62 383 VAL A CA 1
ATOM 3129 C C . VAL A 1 383 ? 8.935 25.808 -18.146 1.00 78.62 383 VAL A C 1
ATOM 3131 O O . VAL A 1 383 ? 9.111 26.416 -17.101 1.00 78.62 383 VAL A O 1
ATOM 3134 N N . ILE A 1 384 ? 8.389 26.381 -19.223 1.00 75.06 384 ILE A N 1
ATOM 3135 C CA . ILE A 1 384 ? 8.009 27.803 -19.279 1.00 75.06 384 ILE A CA 1
ATOM 3136 C C . ILE A 1 384 ? 6.657 28.064 -18.591 1.00 75.06 384 ILE A C 1
ATOM 3138 O O . ILE A 1 384 ? 6.467 29.115 -17.994 1.00 75.06 384 ILE A O 1
ATOM 3142 N N . GLY A 1 385 ? 5.721 27.112 -18.660 1.00 68.31 385 GLY A N 1
ATOM 3143 C CA . GLY A 1 385 ? 4.393 27.203 -18.039 1.00 68.31 385 GLY A CA 1
ATOM 3144 C C . GLY A 1 385 ? 4.338 26.771 -16.570 1.00 68.31 385 GLY A C 1
ATOM 3145 O O . GLY A 1 385 ? 3.258 26.770 -15.984 1.00 68.31 385 GLY A O 1
ATOM 3146 N N . GLY A 1 386 ? 5.469 26.380 -15.975 1.00 55.94 386 GLY A N 1
ATOM 3147 C CA . GLY A 1 386 ? 5.573 26.139 -14.539 1.00 55.94 386 GLY A CA 1
ATOM 3148 C C . GLY A 1 386 ? 5.422 27.458 -13.790 1.00 55.94 386 GLY A C 1
ATOM 3149 O O . GLY A 1 386 ? 6.381 28.216 -13.686 1.00 55.94 386 GLY A O 1
ATOM 3150 N N . SER A 1 387 ? 4.199 27.733 -13.335 1.00 41.69 387 SER A N 1
ATOM 3151 C CA . SER A 1 387 ? 3.806 28.947 -12.615 1.00 41.69 387 SER A CA 1
ATOM 3152 C C . SER A 1 387 ? 4.801 29.293 -11.493 1.00 41.69 387 SER A C 1
ATOM 3154 O O . SER A 1 387 ? 5.172 28.390 -10.735 1.00 41.69 387 SER A O 1
ATOM 3156 N N . PRO A 1 388 ? 5.223 30.564 -11.350 1.00 42.75 388 PRO A N 1
ATOM 3157 C CA . PRO A 1 388 ? 5.983 31.012 -10.193 1.00 42.75 388 PRO A CA 1
ATOM 3158 C C . PRO A 1 388 ? 5.053 31.005 -8.971 1.00 42.75 388 PRO A C 1
ATOM 3160 O O . PRO A 1 388 ? 4.299 31.952 -8.756 1.00 42.75 388 PRO A O 1
ATOM 3163 N N . HIS A 1 389 ? 5.075 29.920 -8.198 1.00 42.12 389 HIS A N 1
ATOM 3164 C CA . HIS A 1 389 ? 4.413 29.823 -6.895 1.00 42.12 389 HIS A CA 1
ATOM 3165 C C . HIS A 1 389 ? 5.364 29.261 -5.851 1.00 42.12 389 HIS A C 1
ATOM 3167 O O . HIS A 1 389 ? 5.833 28.111 -6.037 1.00 42.12 389 HIS A O 1
#

Sequence (389 aa):
MITRSRRRRQPTSNIATSRKILTSHFPLHQVGLFIQLDPSRLQAMMAEGGSDLEAFLLDEPVDVGPWRRYAYQIERDVERDEEADDDDRFNASDVHEKAGEDLAAHILIWLISDINVAFVLGEPSNEDELRWADKAMKRLVKWSTDPFYRDLLGDPLTDAMCPIYWNESLLVKFSQNGGMAALYGDWNQTKKSLMAVTRELQNKINHEEPSIVKHPVYLNALFNIHSRYGLAAFQRTAKIETWQSPIIFQFLCHRIKKDCLTFRTKQDWIPLLGEFVILPDVVRRRYKWAHMSISCQWDCLTFYGCDNDSCPEQQALVRLRGKRVRGVRDPEIEERLRVWGAKSKACSKCEESSYCSQFCQKAHWPAHKPTCLESRARRSKRVIGGSPH

InterPro domains:
  IPR002893 Zinc finger, MYND-type [PF01753] (344-372)
  IPR002893 Zinc finger, MYND-type [PS50865] (308-372)

pLDDT: mean 83.57, std 16.37, range [32.25, 98.31]

Secondary structure (DSSP, 8-state):
-------PPP--SSHHHHHHHHHHHHHHHHTT------HHHHHHHHHHHHHHHHIIIIISPP---HHHHHHHHHHHHHHH-TT--HHHHHHHHHHHHHHHT-HHHHHHHHHHHHHHHHHHHS---SHHHHHHHHHHHHHHHHHHHSHHHHHHHHHHHHHHHHHHHH-HHHHHHHIIIIIHHHHHHHHHH-HHHHHHHHHHHHHHHHHS-GGGGG-HHHHHHHHHHHHHHHHHHHHHHHT--STTS-HHHHHHHHHHHHTT---SSSTTHHHHHHHHHTS-HHHHHHHHHHHS-HHHHHHTTTTSS---TT-HHHHHHHHHHHHPPTT---HHHHHHHHHHHHT-EE-TTTSS-EESSHHHHHHHHHHHHHHHHHHHHHHHHHHHSS---

Organism: NCBI:txid50990

Radius of gyration: 28.51 Å; chains: 1; bounding box: 59×58×104 Å